Protein AF-A0A3N5MWP4-F1 (afdb_monomer)

Mean predicted aligned error: 9.22 Å

Secondary structure (DSSP, 8-state):
-PPP---HHHHHHHHHHTT-----GGGGGS--TT--TTTTHHHHHHHHHHHHHHHTT---TT---EEEEEE-TTS-HHHHHHHHHHHHHHTT-EEEEEEE--S--S-HHHHHHHHHHHHHTSBS-TTT--SBHHHHHHHHHH--TTTS-HHHHHHHHH----HHHHHHHHHHHHHHHHHSGGGTT----HHHHHHHHHHTT--HHHHHHHHHHHTTPPPPHHHHHTTTTS----STTHHHHHHHHHHHHHHHHH--EEEEEEE-GGGGGGSTTHHHHHHHHHHHHHHHHHH-TTEEEEEEEEHHHHHHHHHHS-HHHHHHHSTT--EEE-SSPPHHHHHHHHHHHHHHSTTSTT--HHHHH-HHHHHTTTT--HHHHHHHHHHHHHHHHHHHHHHHHHHHHHHHHHHHHHHTT------PPPP--

Sequence (425 aa):
MRMEVESAPDLDRLSAAFEHSITWEDDIWRADPVDVEIVHAHARRKFNDLLDTVTTGQAALGQARILLFHGQSGAGKTHLIRALRTSAHRSGKAYVGYAQMTPDVANYADYYLRRLVNSLEKPYDPDTGGETALQRLTRRLTEDTAALDAAALDKLREAKLSDAQLAKLVLALADQIVAAPKFAGQALDINIVRALLYLQRSDPRIDQRVRQYLYGRELTDLSAEAVAVLDPNRGEGRAFEIIESLGRLMWTVDGAALVISIDQVEDLRFFDDYHERFQKAARDLIQIANRVPTSIVLVSCLGDFYGKVREVLAQSYIDRIEKAGPVSLKEARTAEEAQLIIAKRMQADASRSDVDPLLFFGPQFFAEFGGLSTRRILELAQARVREQVAENEAVSEEAKGGGFISTLAAALGFAGARDEPPGAE

Radius of gyration: 30.55 Å; Cα contacts (8 Å, |Δi|>4): 589; chains: 1; bounding box: 65×93×111 Å

Foldseek 3Di:
DDDPLDDLVLLVVLLVLLPDLDDDPVLLLAADLLDDCVAPVVLLCLLVVLLCCLLVVVQDDPDQQFAAEAEAPLLCQSVVSSNSLQVQLVVLAAQEFEDEDDDDPPALLLVLLLSSLVSQQGFSHNHPGDQGNLNVLLCLLVVPCVQDDPVLLCCLADNDDDLVRNLVSLVVSLVSSCPDPLNPPPPADSLLSSLSSNVSNVDPLSVVLSSCVSSLHFDDPVSCSSSVNRDGSDDPPSSLNSLLNSQSSSCSRRSHAYEYEYEALVVLVVDPCSLVVVQSNLVSVLVSCVSRVRYHYYYYYYPVSCVVSVVPDDVVSVCSNCVSHHHYRYQFDALVRLLSSSLSSLCVSVSRVPDRPCVVVNPVLSVVRGGHGSSVSSVVSSVVSVVVSVVSVVVVVVVVVVVVVVVVCVVVPPDDDDDDDDDDD

Solvent-accessible surface area (backbone atoms only — not comparable to full-atom values): 23363 Å² total; per-residue (Å²): 134,82,81,75,83,78,59,64,80,57,47,58,52,57,29,54,56,35,68,74,76,73,77,54,83,78,52,48,55,35,53,65,80,51,71,50,75,76,66,60,38,70,62,51,47,56,50,51,56,50,50,50,34,43,45,69,70,65,60,54,93,83,61,63,40,30,43,34,41,27,20,57,88,73,28,47,65,67,54,47,53,24,51,52,48,34,54,32,36,76,68,54,43,40,50,62,21,56,38,69,55,69,95,89,64,95,47,56,47,49,48,50,30,39,30,30,54,56,33,26,67,34,41,42,41,31,85,84,39,78,58,21,38,49,55,50,53,39,49,42,66,63,62,54,60,94,48,46,61,66,70,58,52,52,44,59,42,73,51,92,60,56,55,71,56,45,36,54,50,41,52,55,52,34,53,36,50,58,69,23,79,85,39,59,92,56,91,66,51,62,48,58,50,35,44,40,55,59,51,63,40,75,43,71,79,52,42,56,50,42,50,44,44,67,48,48,39,68,68,53,74,79,57,32,56,73,47,62,72,52,73,74,58,68,72,88,64,46,32,55,53,53,51,32,30,50,33,50,46,40,31,70,54,60,46,14,24,31,32,40,36,38,34,55,49,47,56,40,71,82,42,96,58,29,60,62,52,50,52,52,43,49,51,45,53,53,49,49,46,70,69,20,82,47,32,37,38,38,41,28,33,35,44,68,50,48,55,58,49,55,76,76,49,58,65,74,56,50,56,51,44,42,55,58,49,69,41,79,40,64,38,52,31,48,35,69,54,51,49,49,44,51,40,30,30,42,44,65,40,78,91,42,59,84,64,54,55,56,76,74,64,36,70,70,56,39,67,71,38,50,61,35,32,60,56,56,50,29,52,52,54,25,51,53,40,51,51,52,46,52,52,52,50,51,53,50,49,51,52,51,52,54,50,49,54,53,53,48,47,66,74,65,64,82,72,85,83,87,84,83,83,86,86,89,135

pLDDT: mean 85.76, std 15.5, range [27.14, 98.69]

Nearest PDB structures (foldseek):
  5vq9-assembly1_D  TM=4.290E-01  e=8.573E-03  Homo sapiens
  1w5t-assembly2_B  TM=5.207E-01  e=5.045E-02  Aeropyrum pernix
  4d82-assembly3_C  TM=4.329E-01  e=1.306E-01  Metallosphaera sedula
  4d82-assembly2_B  TM=4.365E-01  e=1.363E-01  Metallosphaera sedula
  3pbm-assembly1_A  TM=1.559E-01  e=2.469E+00  Pseudomonas aeruginosa

Structure (mmCIF, N/CA/C/O backbone):
data_AF-A0A3N5MWP4-F1
#
_entry.id   AF-A0A3N5MWP4-F1
#
loop_
_atom_site.group_PDB
_atom_site.id
_atom_site.type_symbol
_atom_site.label_atom_id
_atom_site.label_alt_id
_atom_site.label_comp_id
_atom_site.label_asym_id
_atom_site.label_entity_id
_atom_site.label_seq_id
_atom_site.pdbx_PDB_ins_code
_atom_site.Cartn_x
_atom_site.Cartn_y
_atom_site.Cartn_z
_atom_site.occupancy
_atom_site.B_iso_or_equiv
_atom_site.auth_seq_id
_atom_site.auth_comp_id
_atom_site.auth_asym_id
_atom_site.auth_atom_id
_atom_site.pdbx_PDB_model_num
ATOM 1 N N . MET A 1 1 ? 31.123 -37.539 -28.351 1.00 34.22 1 MET A N 1
ATOM 2 C CA . MET A 1 1 ? 30.138 -36.911 -27.452 1.00 34.22 1 MET A CA 1
ATOM 3 C C . MET A 1 1 ? 28.985 -36.474 -28.340 1.00 34.22 1 MET A C 1
ATOM 5 O O . MET A 1 1 ? 29.170 -35.570 -29.139 1.00 34.22 1 MET A O 1
ATOM 9 N N . ARG A 1 2 ? 27.903 -37.260 -28.376 1.00 27.14 2 ARG A N 1
ATOM 10 C CA . ARG A 1 2 ? 26.727 -36.985 -29.214 1.00 27.14 2 ARG A CA 1
ATOM 11 C C . ARG A 1 2 ? 25.917 -35.911 -28.493 1.00 27.14 2 ARG A C 1
ATOM 13 O O . ARG A 1 2 ? 25.544 -36.150 -27.351 1.00 27.14 2 ARG A O 1
ATOM 20 N N . MET A 1 3 ? 25.713 -34.754 -29.121 1.00 29.48 3 MET A N 1
ATOM 21 C CA . MET A 1 3 ? 24.656 -33.836 -28.697 1.00 29.48 3 MET A CA 1
ATOM 22 C C . MET A 1 3 ? 23.338 -34.583 -28.891 1.00 29.48 3 MET A C 1
ATOM 24 O O . MET A 1 3 ? 23.060 -35.068 -29.990 1.00 29.48 3 MET A O 1
ATOM 28 N N . GLU A 1 4 ? 22.610 -34.792 -27.801 1.00 36.22 4 GLU A N 1
ATOM 29 C CA . GLU A 1 4 ? 21.262 -35.339 -27.854 1.00 36.22 4 GLU A CA 1
ATOM 30 C C . GLU A 1 4 ? 20.386 -34.386 -28.669 1.00 36.22 4 GLU A C 1
ATOM 32 O O . GLU A 1 4 ? 20.479 -33.168 -28.536 1.00 36.22 4 GLU A O 1
ATOM 37 N N . VAL A 1 5 ? 19.583 -34.956 -29.565 1.00 43.94 5 VAL A N 1
ATOM 38 C CA . VAL A 1 5 ? 18.575 -34.224 -30.329 1.00 43.94 5 VAL A CA 1
ATOM 39 C C . VAL A 1 5 ? 17.537 -33.739 -29.320 1.00 43.94 5 VAL A C 1
ATOM 41 O O . VAL A 1 5 ? 16.745 -34.539 -28.822 1.00 43.94 5 VAL A O 1
ATOM 44 N N . GLU A 1 6 ? 17.592 -32.456 -28.969 1.00 50.31 6 GLU A N 1
ATOM 45 C CA . GLU A 1 6 ? 16.612 -31.816 -28.094 1.00 50.31 6 GLU A CA 1
ATOM 46 C C . GLU A 1 6 ? 15.215 -31.948 -28.707 1.00 50.31 6 GLU A C 1
ATOM 48 O O . GLU A 1 6 ? 14.991 -31.652 -29.881 1.00 50.31 6 GLU A O 1
ATOM 53 N N . SER A 1 7 ? 14.259 -32.446 -27.925 1.00 52.34 7 SER A N 1
ATOM 54 C CA . SER A 1 7 ? 12.904 -32.681 -28.411 1.00 52.34 7 SER A CA 1
ATOM 55 C C . SER A 1 7 ? 12.136 -31.361 -28.558 1.00 52.34 7 SER A C 1
ATOM 57 O O . SER A 1 7 ? 11.995 -30.633 -27.578 1.00 52.34 7 SER A O 1
ATOM 59 N N . ALA A 1 8 ? 11.549 -31.112 -29.735 1.00 51.44 8 ALA A N 1
ATOM 60 C CA . ALA A 1 8 ? 10.637 -29.998 -30.047 1.00 51.44 8 ALA A CA 1
ATOM 61 C C . ALA A 1 8 ? 9.668 -29.537 -28.919 1.00 51.44 8 ALA A C 1
ATOM 63 O O . ALA A 1 8 ? 9.589 -28.331 -28.689 1.00 51.44 8 ALA A O 1
ATOM 64 N N . PRO A 1 9 ? 8.993 -30.422 -28.143 1.00 51.59 9 PRO A N 1
ATOM 65 C CA . PRO A 1 9 ? 8.095 -30.005 -27.051 1.00 51.59 9 PRO A CA 1
ATOM 66 C C . PRO A 1 9 ? 8.746 -29.196 -25.914 1.00 51.59 9 PRO A C 1
ATOM 68 O O . PRO A 1 9 ? 8.031 -28.606 -25.104 1.00 51.59 9 PRO A O 1
ATOM 71 N N . ASP A 1 10 ? 10.074 -29.185 -25.821 1.00 65.62 10 ASP A N 1
ATOM 72 C CA . ASP A 1 10 ? 10.828 -28.458 -24.795 1.00 65.62 10 ASP A CA 1
ATOM 73 C C . ASP A 1 10 ? 11.128 -27.004 -25.218 1.00 65.62 10 ASP A C 1
ATOM 75 O O . ASP A 1 10 ? 11.057 -26.069 -24.421 1.00 65.62 10 ASP A O 1
ATOM 79 N N . LEU A 1 11 ? 11.349 -26.780 -26.517 1.00 67.25 11 LEU A N 1
ATOM 80 C CA . LEU A 1 11 ? 11.585 -25.448 -27.078 1.00 67.25 11 LEU A CA 1
ATOM 81 C C . LEU A 1 11 ? 10.294 -24.617 -27.197 1.00 67.25 11 LEU A C 1
ATOM 83 O O . LEU A 1 11 ? 10.325 -23.401 -27.007 1.00 67.25 11 LEU A O 1
ATOM 87 N N . ASP A 1 12 ? 9.143 -25.256 -27.428 1.00 68.31 12 ASP A N 1
ATOM 88 C CA . ASP A 1 12 ? 7.839 -24.576 -27.397 1.00 68.31 12 ASP A CA 1
ATOM 89 C C . ASP A 1 12 ? 7.528 -23.991 -26.009 1.00 68.31 12 ASP A C 1
ATOM 91 O O . ASP A 1 12 ? 7.029 -22.868 -25.891 1.00 68.31 12 ASP A O 1
ATOM 95 N N . ARG A 1 13 ? 7.876 -24.722 -24.941 1.00 70.31 13 ARG A N 1
ATOM 96 C CA . ARG A 1 13 ? 7.746 -24.243 -23.555 1.00 70.31 13 ARG A CA 1
ATOM 97 C C . ARG A 1 13 ? 8.704 -23.093 -23.266 1.00 70.31 13 ARG A C 1
ATOM 99 O O . ARG A 1 13 ? 8.279 -22.067 -22.738 1.00 70.31 13 ARG A O 1
ATOM 106 N N . LEU A 1 14 ? 9.948 -23.204 -23.729 1.00 72.50 14 LEU A N 1
ATOM 107 C CA . LEU A 1 14 ? 10.930 -22.129 -23.623 1.00 72.50 14 LEU A CA 1
ATOM 108 C C . LEU A 1 14 ? 10.477 -20.849 -24.350 1.00 72.50 14 LEU A C 1
ATOM 110 O O . LEU A 1 14 ? 10.645 -19.749 -23.827 1.00 72.50 14 LEU A O 1
ATOM 114 N N . SER A 1 15 ? 9.846 -20.965 -25.524 1.00 75.31 15 SER A N 1
ATOM 115 C CA . SER A 1 15 ? 9.229 -19.822 -26.216 1.00 75.31 15 SER A CA 1
ATOM 116 C C . SER A 1 15 ? 8.139 -19.168 -25.354 1.00 75.31 15 SER A C 1
ATOM 118 O O . SER A 1 15 ? 8.074 -17.938 -25.278 1.00 75.31 15 SER A O 1
ATOM 120 N N . ALA A 1 16 ? 7.317 -19.964 -24.662 1.00 76.44 16 ALA A N 1
ATOM 121 C CA . ALA A 1 16 ? 6.276 -19.458 -23.766 1.00 76.44 16 ALA A CA 1
ATOM 122 C C . ALA A 1 16 ? 6.845 -18.698 -22.549 1.00 76.44 16 ALA A C 1
ATOM 124 O O . ALA A 1 16 ? 6.249 -17.713 -22.104 1.00 76.44 16 ALA A O 1
ATOM 125 N N . ALA A 1 17 ? 8.038 -19.056 -22.055 1.00 77.75 17 ALA A N 1
ATOM 126 C CA . ALA A 1 17 ? 8.711 -18.334 -20.964 1.00 77.75 17 ALA A CA 1
ATOM 127 C C . ALA A 1 17 ? 8.997 -16.847 -21.293 1.00 77.75 17 ALA A C 1
ATOM 129 O O . ALA A 1 17 ? 9.139 -15.998 -20.396 1.00 77.75 17 ALA A O 1
ATOM 130 N N . PHE A 1 18 ? 9.030 -16.497 -22.583 1.00 82.62 18 PHE A N 1
ATOM 131 C CA . PHE A 1 18 ? 9.260 -15.137 -23.070 1.00 82.62 18 PHE A CA 1
ATOM 132 C C . PHE A 1 18 ? 7.975 -14.376 -23.459 1.00 82.62 18 PHE A C 1
ATOM 134 O O . PHE A 1 18 ? 8.047 -13.170 -23.690 1.00 82.62 18 PHE A O 1
ATOM 141 N N . GLU A 1 19 ? 6.793 -15.008 -23.448 1.00 71.44 19 GLU A N 1
ATOM 142 C CA . GLU A 1 19 ? 5.522 -14.381 -23.873 1.00 71.44 19 GLU A CA 1
ATOM 143 C C . GLU A 1 19 ? 5.004 -13.310 -22.903 1.00 71.44 19 GLU A C 1
ATOM 145 O O . GLU A 1 19 ? 4.389 -12.317 -23.302 1.00 71.44 19 GLU A O 1
ATOM 150 N N . HIS A 1 20 ? 5.260 -13.476 -21.605 1.00 63.28 20 HIS A N 1
ATOM 151 C CA . HIS A 1 20 ? 4.663 -12.628 -20.574 1.00 63.28 20 HIS A CA 1
ATOM 152 C C . HIS A 1 20 ? 5.595 -11.497 -20.140 1.00 63.28 20 HIS A C 1
ATOM 154 O O . HIS A 1 20 ? 6.312 -11.621 -19.149 1.00 63.28 20 HIS A O 1
ATOM 160 N N . SER A 1 21 ? 5.582 -10.365 -20.851 1.00 62.91 21 SER A N 1
ATOM 161 C CA . SER A 1 21 ? 6.328 -9.154 -20.454 1.00 62.91 21 SER A CA 1
ATOM 162 C C . SER A 1 21 ? 5.512 -8.165 -19.604 1.00 62.91 21 SER A C 1
ATOM 164 O O . SER A 1 21 ? 6.000 -7.073 -19.304 1.00 62.91 21 SER A O 1
ATOM 166 N N . ILE A 1 22 ? 4.239 -8.460 -19.327 1.00 68.25 22 ILE A N 1
ATOM 167 C CA . ILE A 1 22 ? 3.273 -7.518 -18.749 1.00 68.25 22 ILE A CA 1
ATOM 168 C C . ILE A 1 22 ? 2.898 -7.995 -17.349 1.00 68.25 22 ILE A C 1
ATOM 170 O O . ILE A 1 22 ? 2.445 -9.122 -17.193 1.00 68.25 22 ILE A O 1
ATOM 174 N N . THR A 1 23 ? 3.078 -7.124 -16.355 1.00 70.12 23 THR A N 1
ATOM 175 C CA . THR A 1 23 ? 2.513 -7.302 -15.010 1.00 70.12 23 THR A CA 1
ATOM 176 C C . THR A 1 23 ? 1.122 -6.694 -14.987 1.00 70.12 23 THR A C 1
ATOM 178 O O . THR A 1 23 ? 0.960 -5.525 -15.347 1.00 70.12 23 THR A O 1
ATOM 181 N N . TRP A 1 24 ? 0.143 -7.468 -14.541 1.00 77.19 24 TRP A N 1
ATOM 182 C CA . TRP A 1 24 ? -1.226 -7.021 -14.310 1.00 77.19 24 TRP A CA 1
ATOM 183 C C . TRP A 1 24 ? -1.417 -6.570 -12.857 1.00 77.19 24 TRP A C 1
ATOM 185 O O . TRP A 1 24 ? -0.587 -6.848 -11.992 1.00 77.19 24 TRP A O 1
ATOM 195 N N . GLU A 1 25 ? -2.527 -5.888 -12.560 1.00 79.12 25 GLU A N 1
ATOM 196 C CA . GLU A 1 25 ? -2.835 -5.442 -11.191 1.00 79.12 25 GLU A CA 1
ATOM 197 C C . GLU A 1 25 ? -2.812 -6.606 -10.180 1.00 79.12 25 GLU A C 1
ATOM 199 O O . GLU A 1 25 ? -2.272 -6.465 -9.083 1.00 79.12 25 GLU A O 1
ATOM 204 N N . ASP A 1 26 ? -3.358 -7.768 -10.544 1.00 84.50 26 ASP A N 1
ATOM 205 C CA . ASP A 1 26 ? -3.422 -8.920 -9.639 1.00 84.50 26 ASP A CA 1
ATOM 206 C C . ASP A 1 26 ? -2.058 -9.580 -9.384 1.00 84.50 26 ASP A C 1
ATOM 208 O O . ASP A 1 26 ? -1.871 -10.237 -8.355 1.00 84.50 26 ASP A O 1
ATOM 212 N N . ASP A 1 27 ? -1.071 -9.354 -10.253 1.00 87.75 27 ASP A N 1
ATOM 213 C CA . ASP A 1 27 ? 0.276 -9.901 -10.081 1.00 87.75 27 ASP A CA 1
ATOM 214 C C . ASP A 1 27 ? 1.035 -9.209 -8.942 1.00 87.75 27 ASP A C 1
ATOM 216 O O . ASP A 1 27 ? 1.920 -9.815 -8.334 1.00 87.75 27 ASP A O 1
ATOM 220 N N . ILE A 1 28 ? 0.666 -7.967 -8.592 1.00 92.38 28 ILE A N 1
ATOM 221 C CA . ILE A 1 28 ? 1.287 -7.186 -7.506 1.00 92.38 28 ILE A CA 1
ATOM 222 C C . ILE A 1 28 ? 1.312 -7.967 -6.184 1.00 92.38 28 ILE A C 1
ATOM 224 O O . ILE A 1 28 ? 2.217 -7.792 -5.362 1.00 92.38 28 ILE A O 1
ATOM 228 N N . TRP A 1 29 ? 0.333 -8.847 -5.967 1.00 94.44 29 TRP A N 1
ATOM 229 C CA . TRP A 1 29 ? 0.119 -9.523 -4.690 1.00 94.44 29 TRP A CA 1
ATOM 230 C C . TRP A 1 29 ? 1.057 -10.705 -4.431 1.00 94.44 29 TRP A C 1
ATOM 232 O O . TRP A 1 29 ? 1.128 -11.164 -3.291 1.00 94.44 29 TRP A O 1
ATOM 242 N N . ARG A 1 30 ? 1.831 -11.146 -5.429 1.00 93.94 30 ARG A N 1
ATOM 243 C CA . ARG A 1 30 ? 2.796 -12.253 -5.314 1.00 93.94 30 ARG A CA 1
ATOM 244 C C . ARG A 1 30 ? 4.199 -11.803 -5.697 1.00 93.94 30 ARG A C 1
ATOM 246 O O . ARG A 1 30 ? 4.345 -10.893 -6.512 1.00 93.94 30 ARG A O 1
ATOM 253 N N . ALA A 1 31 ? 5.222 -12.466 -5.167 1.00 93.44 31 ALA A N 1
ATOM 254 C CA . ALA A 1 31 ? 6.596 -12.251 -5.603 1.00 93.44 31 ALA A CA 1
ATOM 255 C C . ALA A 1 31 ? 6.717 -12.515 -7.109 1.00 93.44 31 ALA A C 1
ATOM 257 O O . ALA A 1 31 ? 6.056 -13.405 -7.649 1.00 93.44 31 ALA A O 1
ATOM 258 N N . ASP A 1 32 ? 7.524 -11.709 -7.794 1.00 91.75 32 ASP A N 1
ATOM 259 C CA . ASP A 1 32 ? 7.837 -11.943 -9.198 1.00 91.75 32 ASP A CA 1
ATOM 260 C C . ASP A 1 32 ? 8.978 -12.967 -9.296 1.00 91.75 32 ASP A C 1
ATOM 262 O O . ASP A 1 32 ? 10.094 -12.659 -8.864 1.00 91.75 32 ASP A O 1
ATOM 266 N N . PRO A 1 33 ? 8.733 -14.182 -9.827 1.00 89.31 33 PRO A N 1
ATOM 267 C CA . PRO A 1 33 ? 9.774 -15.201 -9.937 1.00 89.31 33 PRO A CA 1
ATOM 268 C C . PRO A 1 33 ? 10.907 -14.785 -10.883 1.00 89.31 33 PRO A C 1
ATOM 270 O O . PRO A 1 33 ? 12.002 -15.339 -10.798 1.00 89.31 33 PRO A O 1
ATOM 273 N N . VAL A 1 34 ? 10.664 -13.803 -11.759 1.00 91.00 34 VAL A N 1
ATOM 274 C CA . VAL A 1 34 ? 11.626 -13.343 -12.764 1.00 91.00 34 VAL A CA 1
ATOM 275 C C . VAL A 1 34 ? 12.151 -11.929 -12.492 1.00 91.00 34 VAL A C 1
ATOM 277 O O . VAL A 1 34 ? 12.707 -11.299 -13.392 1.00 91.00 34 VAL A O 1
ATOM 280 N N . ASP A 1 35 ? 12.016 -11.428 -11.255 1.00 93.50 35 ASP A N 1
ATOM 281 C CA . ASP A 1 35 ? 12.600 -10.140 -10.862 1.00 93.50 35 ASP A CA 1
ATOM 282 C C . ASP A 1 35 ? 14.132 -10.153 -10.987 1.00 93.50 35 ASP A C 1
ATOM 284 O O . ASP A 1 35 ? 14.819 -11.093 -10.573 1.00 93.50 35 ASP A O 1
ATOM 288 N N . VAL A 1 36 ? 14.673 -9.058 -11.520 1.00 94.44 36 VAL A N 1
ATOM 289 C CA . VAL A 1 36 ? 16.114 -8.830 -11.657 1.00 94.44 36 VAL A CA 1
ATOM 290 C C . VAL A 1 36 ? 16.486 -7.615 -10.823 1.00 94.44 36 VAL A C 1
ATOM 292 O O . VAL A 1 36 ? 16.142 -6.483 -11.156 1.00 94.44 36 VAL A O 1
ATOM 295 N N . GLU A 1 37 ? 17.219 -7.841 -9.736 1.00 94.00 37 GLU A N 1
ATOM 296 C CA . GLU A 1 37 ? 17.480 -6.817 -8.718 1.00 94.00 37 GLU A CA 1
ATOM 297 C C . GLU A 1 37 ? 18.265 -5.607 -9.246 1.00 94.00 37 GLU A C 1
ATOM 299 O O . GLU A 1 37 ? 18.033 -4.473 -8.816 1.00 94.00 37 GLU A O 1
ATOM 304 N N . ILE A 1 38 ? 19.155 -5.819 -10.223 1.00 94.81 38 ILE A N 1
ATOM 305 C CA . ILE A 1 38 ? 19.938 -4.725 -10.809 1.00 94.81 38 ILE A CA 1
ATOM 306 C C . ILE A 1 38 ? 19.079 -3.772 -11.661 1.00 94.81 38 ILE A C 1
ATOM 308 O O . ILE A 1 38 ? 19.421 -2.593 -11.798 1.00 94.81 38 ILE A O 1
ATOM 312 N N . VAL A 1 39 ? 17.920 -4.232 -12.154 1.00 94.19 39 VAL A N 1
ATOM 313 C CA . VAL A 1 39 ? 16.967 -3.395 -12.891 1.00 94.19 39 VAL A CA 1
ATOM 314 C C . VAL A 1 39 ? 16.360 -2.372 -11.938 1.00 94.19 39 VAL A C 1
ATOM 316 O O . VAL A 1 39 ? 15.734 -2.706 -10.930 1.00 94.19 39 VAL A O 1
ATOM 319 N N . HIS A 1 40 ? 16.542 -1.092 -12.274 1.00 96.12 40 HIS A N 1
ATOM 320 C CA . HIS A 1 40 ? 16.134 0.055 -11.451 1.00 96.12 40 HIS A CA 1
ATOM 321 C C . HIS A 1 40 ? 16.776 0.090 -10.058 1.00 96.12 40 HIS A C 1
ATOM 323 O O . HIS A 1 40 ? 16.201 0.664 -9.132 1.00 96.12 40 HIS A O 1
ATOM 329 N N . ALA A 1 41 ? 17.991 -0.449 -9.902 1.00 96.12 41 ALA A N 1
ATOM 330 C CA . ALA A 1 41 ? 18.689 -0.517 -8.614 1.00 96.12 41 ALA A CA 1
ATOM 331 C C . ALA A 1 41 ? 18.734 0.825 -7.854 1.00 96.12 41 ALA A C 1
ATOM 333 O O . ALA A 1 41 ? 18.606 0.859 -6.633 1.00 96.12 41 ALA A O 1
ATOM 334 N N . HIS A 1 42 ? 18.866 1.953 -8.560 1.00 95.94 42 HIS A N 1
ATOM 335 C CA . HIS A 1 42 ? 18.815 3.282 -7.941 1.00 95.94 42 HIS A CA 1
ATOM 336 C C . HIS A 1 42 ? 17.449 3.599 -7.304 1.00 95.94 42 HIS A C 1
ATOM 338 O O . HIS A 1 42 ? 17.405 4.099 -6.182 1.00 95.94 42 HIS A O 1
ATOM 344 N N . ALA A 1 43 ? 16.340 3.289 -7.984 1.00 97.56 43 ALA A N 1
ATOM 345 C CA . ALA A 1 43 ? 14.997 3.500 -7.445 1.00 97.56 43 ALA A CA 1
ATOM 346 C C . ALA A 1 43 ? 14.730 2.584 -6.240 1.00 97.56 43 ALA A C 1
ATOM 348 O O . ALA A 1 43 ? 14.185 3.037 -5.234 1.00 97.56 43 ALA A O 1
ATOM 349 N N . ARG A 1 44 ? 15.187 1.324 -6.318 1.00 98.19 44 ARG A N 1
ATOM 350 C CA . ARG A 1 44 ? 15.107 0.348 -5.220 1.00 98.19 44 ARG A CA 1
ATOM 351 C C . ARG A 1 44 ? 15.845 0.824 -3.977 1.00 98.19 44 ARG A C 1
ATOM 353 O O . ARG A 1 44 ? 15.246 0.864 -2.908 1.00 98.19 44 ARG A O 1
ATOM 360 N N . ARG A 1 45 ? 17.106 1.251 -4.123 1.00 97.56 45 ARG A N 1
ATOM 361 C CA . ARG A 1 45 ? 17.894 1.813 -3.013 1.00 97.56 45 ARG A CA 1
ATOM 362 C C . ARG A 1 45 ? 17.184 2.994 -2.371 1.00 97.56 45 ARG A C 1
ATOM 364 O O . ARG A 1 45 ? 16.949 2.977 -1.176 1.00 97.56 45 ARG A O 1
ATOM 371 N N . LYS A 1 46 ? 16.728 3.954 -3.177 1.00 97.06 46 LYS A N 1
ATOM 372 C CA . LYS A 1 46 ? 16.026 5.138 -2.671 1.00 97.06 46 LYS A CA 1
ATOM 373 C C . LYS A 1 46 ? 14.776 4.799 -1.852 1.00 97.06 46 LYS A C 1
ATOM 375 O O . LYS A 1 46 ? 14.516 5.447 -0.843 1.00 97.06 46 LYS A O 1
ATOM 380 N N . PHE A 1 47 ? 13.999 3.809 -2.292 1.00 98.25 47 PHE A N 1
ATOM 381 C CA . PHE A 1 47 ? 12.852 3.320 -1.531 1.00 98.25 47 PHE A CA 1
ATOM 382 C C . PHE A 1 47 ? 13.278 2.630 -0.234 1.00 98.25 47 PHE A C 1
ATOM 384 O O . PHE A 1 47 ? 12.741 2.962 0.818 1.00 98.25 47 PHE A O 1
ATOM 391 N N . ASN A 1 48 ? 14.241 1.709 -0.300 1.00 97.62 48 ASN A N 1
ATOM 392 C CA . ASN A 1 48 ? 14.705 0.953 0.862 1.00 97.62 48 ASN A CA 1
ATOM 393 C C . ASN A 1 48 ? 15.338 1.871 1.922 1.00 97.62 48 ASN A C 1
ATOM 395 O O . ASN A 1 48 ? 14.987 1.763 3.090 1.00 97.62 48 ASN A O 1
ATOM 399 N N . ASP A 1 49 ? 16.169 2.835 1.518 1.00 95.81 49 ASP A N 1
ATOM 400 C CA . ASP A 1 49 ? 16.786 3.816 2.420 1.00 95.81 49 ASP A CA 1
ATOM 401 C C . ASP A 1 49 ? 15.718 4.661 3.137 1.00 95.81 49 ASP A C 1
ATOM 403 O O . ASP A 1 49 ? 15.802 4.924 4.341 1.00 95.81 49 ASP A O 1
ATOM 407 N N . LEU A 1 50 ? 14.673 5.074 2.407 1.00 96.38 50 LEU A N 1
ATOM 408 C CA . LEU A 1 50 ? 13.540 5.800 2.978 1.00 96.38 50 LEU A CA 1
ATOM 409 C C . LEU A 1 50 ? 12.735 4.915 3.939 1.00 96.38 50 LEU A C 1
ATOM 411 O O . LEU A 1 50 ? 12.403 5.365 5.036 1.00 96.38 50 LEU A O 1
ATOM 415 N N . LEU A 1 51 ? 12.442 3.674 3.547 1.00 97.38 51 LEU A N 1
ATOM 416 C CA . LEU A 1 51 ? 11.733 2.703 4.377 1.00 97.38 51 LEU A CA 1
ATOM 417 C C . LEU A 1 51 ? 12.483 2.441 5.684 1.00 97.38 51 LEU A C 1
ATOM 419 O O . LEU A 1 51 ? 11.878 2.487 6.753 1.00 97.38 51 LEU A O 1
ATOM 423 N N . ASP A 1 52 ? 13.796 2.251 5.617 1.00 95.81 52 ASP A N 1
ATOM 424 C CA . ASP A 1 52 ? 14.653 2.042 6.781 1.00 95.81 52 ASP A CA 1
ATOM 425 C C . ASP A 1 52 ? 14.688 3.277 7.680 1.00 95.81 52 ASP A C 1
ATOM 427 O O . ASP A 1 52 ? 14.517 3.169 8.893 1.00 95.81 52 ASP A O 1
ATOM 431 N N . THR A 1 53 ? 14.814 4.473 7.104 1.00 93.50 53 THR A N 1
ATOM 432 C CA . THR A 1 53 ? 14.806 5.718 7.888 1.00 93.50 53 THR A CA 1
ATOM 433 C C . THR A 1 53 ? 13.478 5.914 8.627 1.00 93.50 53 THR A C 1
ATOM 435 O O . THR A 1 53 ? 13.458 6.309 9.795 1.00 93.50 53 THR A O 1
ATOM 438 N N . VAL A 1 54 ? 12.356 5.623 7.961 1.00 93.06 54 VAL A N 1
ATOM 439 C CA . VAL A 1 54 ? 11.018 5.744 8.551 1.00 93.06 54 VAL A CA 1
ATOM 440 C C . VAL A 1 54 ? 10.795 4.693 9.638 1.00 93.06 54 VAL A C 1
ATOM 442 O O . VAL A 1 54 ? 10.291 5.025 10.709 1.00 93.06 54 VAL A O 1
ATOM 445 N N . THR A 1 55 ? 11.199 3.445 9.396 1.00 94.00 55 THR A N 1
ATOM 446 C CA . THR A 1 55 ? 10.928 2.320 10.308 1.00 94.00 55 THR A CA 1
ATOM 447 C C . THR A 1 55 ? 11.894 2.223 11.491 1.00 94.00 55 THR A C 1
ATOM 449 O O . THR A 1 55 ? 11.586 1.587 12.494 1.00 94.00 55 THR A O 1
ATOM 452 N N . THR A 1 56 ? 13.040 2.903 11.439 1.00 89.75 56 THR A N 1
ATOM 453 C CA . THR A 1 56 ? 13.980 3.011 12.572 1.00 89.75 56 THR A CA 1
ATOM 454 C C . THR A 1 56 ? 13.702 4.215 13.476 1.00 89.75 56 THR A C 1
ATOM 456 O O . THR A 1 56 ? 14.425 4.441 14.445 1.00 89.75 56 THR A O 1
ATOM 459 N N . GLY A 1 57 ? 12.667 5.010 13.175 1.00 78.12 57 GLY A N 1
ATOM 460 C CA . GLY A 1 57 ? 12.335 6.223 13.930 1.00 78.12 57 GLY A CA 1
ATOM 461 C C . GLY A 1 57 ? 13.353 7.357 13.760 1.00 78.12 57 GLY A C 1
ATOM 462 O O . GLY A 1 57 ? 13.313 8.335 14.502 1.00 78.12 57 GLY A O 1
ATOM 463 N N . GLN A 1 58 ? 14.253 7.251 12.778 1.00 74.44 58 GLN A N 1
ATOM 464 C CA . GLN A 1 58 ? 15.265 8.264 12.455 1.00 74.44 58 GLN A CA 1
ATOM 465 C C . GLN A 1 58 ? 14.737 9.355 11.510 1.00 74.44 58 GLN A C 1
ATOM 467 O O . GLN A 1 58 ? 15.487 10.228 11.070 1.00 74.44 58 GLN A O 1
ATOM 472 N N . ALA A 1 59 ? 13.443 9.318 11.190 1.00 74.50 59 ALA A N 1
ATOM 473 C CA . ALA A 1 59 ? 12.803 10.269 10.301 1.00 74.50 59 ALA A CA 1
ATOM 474 C C . ALA A 1 59 ? 12.880 11.705 10.841 1.00 74.50 59 ALA A C 1
ATOM 476 O O . ALA A 1 59 ? 12.221 12.069 11.816 1.00 74.50 59 ALA A O 1
ATOM 477 N N . ALA A 1 60 ? 13.672 12.546 10.173 1.00 70.31 60 ALA A N 1
ATOM 478 C CA . ALA A 1 60 ? 13.772 13.960 10.506 1.00 70.31 60 ALA A CA 1
ATOM 479 C C . ALA A 1 60 ? 12.458 14.706 10.213 1.00 70.31 60 ALA A C 1
ATOM 481 O O . ALA A 1 60 ? 11.715 14.378 9.279 1.00 70.31 60 ALA A O 1
ATOM 482 N N . LEU A 1 61 ? 12.205 15.784 10.965 1.00 68.06 61 LEU A N 1
ATOM 483 C CA . LEU A 1 61 ? 11.112 16.712 10.673 1.00 68.06 61 LEU A CA 1
ATOM 484 C C . LEU A 1 61 ? 11.229 17.215 9.229 1.00 68.06 61 LEU A C 1
ATOM 486 O O . LEU A 1 61 ? 12.224 17.814 8.827 1.00 68.06 61 LEU A O 1
ATOM 490 N N . GLY A 1 62 ? 10.190 16.960 8.436 1.00 70.25 62 GLY A N 1
ATOM 491 C CA . GLY A 1 62 ? 10.161 17.346 7.031 1.00 70.25 62 GLY A CA 1
ATOM 492 C C . GLY A 1 62 ? 10.890 16.391 6.081 1.00 70.25 62 GLY A C 1
ATOM 493 O O . GLY A 1 62 ? 11.131 16.795 4.944 1.00 70.25 62 GLY A O 1
ATOM 494 N N . GLN A 1 63 ? 11.204 15.153 6.473 1.00 83.50 63 GLN A N 1
ATOM 495 C CA . GLN A 1 63 ? 11.707 14.137 5.543 1.00 83.50 63 GLN A CA 1
ATOM 496 C C . GLN A 1 63 ? 10.811 14.008 4.298 1.00 83.50 63 GLN A C 1
ATOM 498 O O . GLN A 1 63 ? 9.576 14.033 4.380 1.00 83.50 63 GLN A O 1
ATOM 503 N N . ALA A 1 64 ? 11.447 13.884 3.132 1.00 88.88 64 ALA A N 1
ATOM 504 C CA . ALA A 1 64 ? 10.760 13.646 1.873 1.00 88.88 64 ALA A CA 1
ATOM 505 C C . ALA A 1 64 ? 10.213 12.215 1.841 1.00 88.88 64 ALA A C 1
ATOM 507 O O . ALA A 1 64 ? 10.978 11.257 1.874 1.00 88.88 64 ALA A O 1
ATOM 508 N N . ARG A 1 65 ? 8.885 12.087 1.804 1.00 94.88 65 ARG A N 1
ATOM 509 C CA . ARG A 1 65 ? 8.174 10.800 1.891 1.00 94.88 65 ARG A CA 1
ATOM 510 C C . ARG A 1 65 ? 7.327 10.490 0.660 1.00 94.88 65 ARG A C 1
ATOM 512 O O . ARG A 1 65 ? 6.652 9.472 0.623 1.00 94.88 65 ARG A O 1
ATOM 519 N N . ILE A 1 66 ? 7.377 11.366 -0.341 1.00 97.06 66 ILE A N 1
ATOM 520 C CA . ILE A 1 66 ? 6.780 11.146 -1.656 1.00 97.06 66 ILE A CA 1
ATOM 521 C C . ILE A 1 66 ? 7.924 10.831 -2.618 1.00 97.06 66 ILE A C 1
ATOM 523 O O . ILE A 1 66 ? 8.854 11.628 -2.756 1.00 97.06 66 ILE A O 1
ATOM 527 N N . LEU A 1 67 ? 7.871 9.661 -3.249 1.00 98.12 67 LEU A N 1
ATOM 528 C CA . LEU A 1 67 ? 8.798 9.242 -4.292 1.00 98.12 67 LEU A CA 1
ATOM 529 C C . LEU A 1 67 ? 8.070 9.259 -5.635 1.00 98.12 67 LEU A C 1
ATOM 531 O O . LEU A 1 67 ? 7.113 8.515 -5.839 1.00 98.12 67 LEU A O 1
ATOM 535 N N . LEU A 1 68 ? 8.541 10.104 -6.550 1.00 97.94 68 LEU A N 1
ATOM 536 C CA . LEU A 1 68 ? 8.040 10.175 -7.918 1.00 97.94 68 LEU A CA 1
ATOM 537 C C . LEU A 1 68 ? 8.916 9.329 -8.846 1.00 97.94 68 LEU A C 1
ATOM 539 O O . LEU A 1 68 ? 10.090 9.643 -9.049 1.00 97.94 68 LEU A O 1
ATOM 543 N N . PHE A 1 69 ? 8.337 8.286 -9.431 1.00 98.06 69 PHE A N 1
ATOM 544 C CA . PHE A 1 69 ? 8.965 7.401 -10.407 1.00 98.06 69 PHE A CA 1
ATOM 545 C C . PHE A 1 69 ? 8.335 7.606 -11.783 1.00 98.06 69 PHE A C 1
ATOM 547 O O . PHE A 1 69 ? 7.207 7.183 -12.023 1.00 98.06 69 PHE A O 1
ATOM 554 N N . HIS A 1 70 ? 9.062 8.214 -12.713 1.00 96.62 70 HIS A N 1
ATOM 555 C CA . HIS A 1 70 ? 8.537 8.505 -14.045 1.00 96.62 70 HIS A CA 1
ATOM 556 C C . HIS A 1 70 ? 9.387 7.851 -15.130 1.00 96.62 70 HIS A C 1
ATOM 558 O O . HIS A 1 70 ? 10.599 7.731 -14.997 1.00 96.62 70 HIS A O 1
ATOM 564 N N . GLY A 1 71 ? 8.769 7.423 -16.224 1.00 94.62 71 GLY A N 1
ATOM 565 C CA . GLY A 1 71 ? 9.485 6.774 -17.323 1.00 94.62 71 GLY A CA 1
ATOM 566 C C . GLY A 1 71 ? 8.582 6.518 -18.517 1.00 94.62 71 GLY A C 1
ATOM 567 O O . GLY A 1 71 ? 7.377 6.749 -18.444 1.00 94.62 71 GLY A O 1
ATOM 568 N N . GLN A 1 72 ? 9.154 6.042 -19.618 1.00 91.50 72 GLN A N 1
ATOM 569 C CA . GLN A 1 72 ? 8.380 5.701 -20.813 1.00 91.50 72 GLN A CA 1
ATOM 570 C C . GLN A 1 72 ? 7.434 4.513 -20.562 1.00 91.50 72 GLN A C 1
ATOM 572 O O . GLN A 1 72 ? 7.490 3.825 -19.530 1.00 91.50 72 GLN A O 1
ATOM 577 N N . SER A 1 73 ? 6.526 4.274 -21.509 1.00 88.19 73 SER A N 1
ATOM 578 C CA . SER A 1 73 ? 5.763 3.025 -21.528 1.00 88.19 73 SER A CA 1
ATOM 579 C C . SER A 1 73 ? 6.730 1.842 -21.624 1.00 88.19 73 SER A C 1
ATOM 581 O O . SER A 1 73 ? 7.770 1.940 -22.260 1.00 88.19 73 SER A O 1
ATOM 583 N N . GLY A 1 74 ? 6.442 0.740 -20.932 1.00 84.88 74 GLY A N 1
ATOM 584 C CA . GLY A 1 74 ? 7.334 -0.425 -20.932 1.00 84.88 74 GLY A CA 1
ATOM 585 C C . GLY A 1 74 ? 8.613 -0.291 -20.094 1.00 84.88 74 GLY A C 1
ATOM 586 O O . GLY A 1 74 ? 9.331 -1.276 -19.956 1.00 84.88 74 GLY A O 1
ATOM 587 N N . ALA A 1 75 ? 8.868 0.846 -19.432 1.00 90.38 75 ALA A N 1
ATOM 588 C CA . ALA A 1 75 ? 10.033 1.018 -18.554 1.00 90.38 75 ALA A CA 1
ATOM 589 C C . ALA A 1 75 ? 10.005 0.160 -17.267 1.00 90.38 75 ALA A C 1
ATOM 591 O O . ALA A 1 75 ? 10.880 0.303 -16.426 1.00 90.38 75 ALA A O 1
ATOM 592 N N . GLY A 1 76 ? 9.011 -0.713 -17.066 1.00 91.50 76 GLY A N 1
ATOM 593 C CA . GLY A 1 76 ? 8.942 -1.605 -15.900 1.00 91.50 76 GLY A CA 1
ATOM 594 C C . GLY A 1 76 ? 8.455 -0.946 -14.602 1.00 91.50 76 GLY A C 1
ATOM 595 O O . GLY A 1 76 ? 8.830 -1.396 -13.526 1.00 91.50 76 GLY A O 1
ATOM 596 N N . LYS A 1 77 ? 7.622 0.102 -14.685 1.00 93.62 77 LYS A N 1
ATOM 597 C CA . LYS A 1 77 ? 7.050 0.825 -13.526 1.00 93.62 77 LYS A CA 1
ATOM 598 C C . LYS A 1 77 ? 6.291 -0.101 -12.562 1.00 93.62 77 LYS A C 1
ATOM 600 O O . LYS A 1 77 ? 6.653 -0.217 -11.395 1.00 93.62 77 LYS A O 1
ATOM 605 N N . THR A 1 78 ? 5.305 -0.830 -13.079 1.00 93.56 78 THR A N 1
ATOM 606 C CA . THR A 1 78 ? 4.487 -1.777 -12.304 1.00 93.56 78 THR A CA 1
ATOM 607 C C . THR A 1 78 ? 5.316 -2.947 -11.758 1.00 93.56 78 THR A C 1
ATOM 609 O O . THR A 1 78 ? 5.162 -3.313 -10.594 1.00 93.56 78 THR A O 1
ATOM 612 N N . HIS A 1 79 ? 6.269 -3.471 -12.545 1.00 93.56 79 HIS A N 1
ATOM 613 C CA . HIS A 1 79 ? 7.233 -4.485 -12.081 1.00 93.56 79 HIS A CA 1
ATOM 614 C C . HIS A 1 79 ? 8.066 -3.964 -10.898 1.00 93.56 79 HIS A C 1
ATOM 616 O O . HIS A 1 79 ? 8.221 -4.660 -9.898 1.00 93.56 79 HIS A O 1
ATOM 622 N N . LEU A 1 80 ? 8.560 -2.720 -10.968 1.00 96.25 80 LEU A N 1
ATOM 623 C CA . LEU A 1 80 ? 9.288 -2.101 -9.862 1.00 96.25 80 LEU A CA 1
ATOM 624 C C . LEU A 1 80 ? 8.408 -2.024 -8.609 1.00 96.25 80 LEU A C 1
ATOM 626 O O . LEU A 1 80 ? 8.845 -2.469 -7.555 1.00 96.25 80 LEU A O 1
ATOM 630 N N . ILE A 1 81 ? 7.170 -1.528 -8.706 1.00 97.44 81 ILE A N 1
ATOM 631 C CA . ILE A 1 81 ? 6.252 -1.449 -7.552 1.00 97.44 81 ILE A CA 1
ATOM 632 C C . ILE A 1 81 ? 6.028 -2.832 -6.921 1.00 97.44 81 ILE A C 1
ATOM 634 O O . ILE A 1 81 ? 6.118 -2.967 -5.698 1.00 97.44 81 ILE A O 1
ATOM 638 N N . ARG A 1 82 ? 5.810 -3.870 -7.739 1.00 96.94 82 ARG A N 1
ATOM 639 C CA . ARG A 1 82 ? 5.699 -5.265 -7.280 1.00 96.94 82 ARG A CA 1
ATOM 640 C C . ARG A 1 82 ? 6.937 -5.714 -6.505 1.00 96.94 82 ARG A C 1
ATOM 642 O O . ARG A 1 82 ? 6.815 -6.312 -5.432 1.00 96.94 82 ARG A O 1
ATOM 649 N N . ALA A 1 83 ? 8.125 -5.403 -7.013 1.00 97.25 83 ALA A N 1
ATOM 650 C CA . ALA A 1 83 ? 9.377 -5.776 -6.371 1.00 97.25 83 ALA A CA 1
ATOM 651 C C . ALA A 1 83 ? 9.619 -5.013 -5.055 1.00 97.25 83 ALA A C 1
ATOM 653 O O . ALA A 1 83 ? 10.033 -5.612 -4.060 1.00 97.25 83 ALA A O 1
ATOM 654 N N . LEU A 1 84 ? 9.286 -3.716 -5.004 1.00 98.50 84 LEU A N 1
ATOM 655 C CA . LEU A 1 84 ? 9.357 -2.916 -3.775 1.00 98.50 84 LEU A CA 1
ATOM 656 C C . LEU A 1 84 ? 8.400 -3.447 -2.705 1.00 98.50 84 LEU A C 1
ATOM 658 O O . LEU A 1 84 ? 8.811 -3.623 -1.558 1.00 98.50 84 LEU A O 1
ATOM 662 N N . ARG A 1 85 ? 7.155 -3.778 -3.082 1.00 98.00 85 ARG A N 1
ATOM 663 C CA . ARG A 1 85 ? 6.198 -4.436 -2.179 1.00 98.00 85 ARG A CA 1
ATOM 664 C C . ARG A 1 85 ? 6.763 -5.747 -1.645 1.00 98.00 85 ARG A C 1
ATOM 666 O O . ARG A 1 85 ? 6.737 -5.970 -0.438 1.00 98.00 85 ARG A O 1
ATOM 673 N N . THR A 1 86 ? 7.279 -6.592 -2.536 1.00 97.56 86 THR A N 1
ATOM 674 C CA . THR A 1 86 ? 7.843 -7.902 -2.179 1.00 97.56 86 THR A CA 1
ATOM 675 C C . THR A 1 86 ? 8.965 -7.751 -1.150 1.00 97.56 86 THR A C 1
ATOM 677 O O . THR A 1 86 ? 8.924 -8.389 -0.101 1.00 97.56 86 THR A O 1
ATOM 680 N N . SER A 1 87 ? 9.924 -6.854 -1.398 1.00 97.75 87 SER A N 1
ATOM 681 C CA . SER A 1 87 ? 11.021 -6.553 -0.466 1.00 97.75 87 SER A CA 1
ATOM 682 C C . SER A 1 87 ? 10.516 -6.044 0.894 1.00 97.75 87 SER A C 1
ATOM 684 O O . SER A 1 87 ? 10.930 -6.527 1.954 1.00 97.75 87 SER A O 1
ATOM 686 N N . ALA A 1 88 ? 9.570 -5.100 0.885 1.00 98.12 88 ALA A N 1
ATOM 687 C CA . ALA A 1 88 ? 9.044 -4.492 2.104 1.00 98.12 88 ALA A CA 1
ATOM 688 C C . ALA A 1 88 ? 8.240 -5.481 2.968 1.00 98.12 88 ALA A C 1
ATOM 690 O O . ALA A 1 88 ? 8.322 -5.440 4.194 1.00 98.12 88 ALA A O 1
ATOM 691 N N . HIS A 1 89 ? 7.492 -6.393 2.340 1.00 98.06 89 HIS A N 1
ATOM 692 C CA . HIS A 1 89 ? 6.718 -7.417 3.043 1.00 98.06 89 HIS A CA 1
ATOM 693 C C . HIS A 1 89 ? 7.600 -8.569 3.545 1.00 98.06 89 HIS A C 1
ATOM 695 O O . HIS A 1 89 ? 7.442 -8.986 4.691 1.00 98.06 89 HIS A O 1
ATOM 701 N N . ARG A 1 90 ? 8.584 -9.035 2.756 1.00 97.12 90 ARG A N 1
ATOM 702 C CA . ARG A 1 90 ? 9.562 -10.051 3.204 1.00 97.12 90 ARG A CA 1
ATOM 703 C C . ARG A 1 90 ? 10.355 -9.591 4.425 1.00 97.12 90 ARG A C 1
ATOM 705 O O . ARG A 1 90 ? 10.640 -10.384 5.314 1.00 97.12 90 ARG A O 1
ATOM 712 N N . SER A 1 91 ? 10.693 -8.305 4.481 1.00 96.62 91 SER A N 1
ATOM 713 C CA . SER A 1 91 ? 11.374 -7.710 5.636 1.00 96.62 91 SER A CA 1
ATOM 714 C C . SER A 1 91 ? 10.436 -7.358 6.797 1.00 96.62 91 SER A C 1
ATOM 716 O O . SER A 1 91 ? 10.917 -6.957 7.853 1.00 96.62 91 SER A O 1
ATOM 718 N N . GLY A 1 92 ? 9.115 -7.497 6.631 1.00 96.81 92 GLY A N 1
ATOM 719 C CA . GLY A 1 92 ? 8.127 -7.144 7.652 1.00 96.81 92 GLY A CA 1
ATOM 720 C C . GLY A 1 92 ? 8.033 -5.642 7.946 1.00 96.81 92 GLY A C 1
ATOM 721 O O . GLY A 1 92 ? 7.488 -5.264 8.977 1.00 96.81 92 GLY A O 1
ATOM 722 N N . LYS A 1 93 ? 8.588 -4.786 7.079 1.00 97.88 93 LYS A N 1
ATOM 723 C CA . LYS A 1 93 ? 8.783 -3.349 7.339 1.00 97.88 93 LYS A CA 1
ATOM 724 C C . LYS A 1 93 ? 7.646 -2.465 6.843 1.00 97.88 93 LYS A C 1
ATOM 726 O O . LYS A 1 93 ? 7.635 -1.274 7.147 1.00 97.88 93 LYS A O 1
ATOM 731 N N . ALA A 1 94 ? 6.698 -2.994 6.074 1.00 98.38 94 ALA A N 1
ATOM 732 C CA . ALA A 1 94 ? 5.591 -2.191 5.565 1.00 98.38 94 ALA A CA 1
ATOM 733 C C . ALA A 1 94 ? 4.279 -2.957 5.420 1.00 98.38 94 ALA A C 1
ATOM 735 O O . ALA A 1 94 ? 4.258 -4.181 5.291 1.00 98.38 94 ALA A O 1
ATOM 736 N N . TYR A 1 95 ? 3.205 -2.176 5.350 1.00 98.62 95 TYR A N 1
ATOM 737 C CA . TYR A 1 95 ? 1.907 -2.542 4.801 1.00 98.62 95 TYR A CA 1
ATOM 738 C C . TYR A 1 95 ? 1.686 -1.708 3.536 1.00 98.62 95 TYR A C 1
ATOM 740 O O . TYR A 1 95 ? 1.694 -0.476 3.595 1.00 98.62 95 TYR A O 1
ATOM 748 N N . VAL A 1 96 ? 1.522 -2.367 2.387 1.00 98.44 96 VAL A N 1
ATOM 749 C CA . VAL A 1 96 ? 1.455 -1.691 1.083 1.00 98.44 96 VAL A CA 1
ATOM 750 C C . VAL A 1 96 ? 0.022 -1.647 0.550 1.00 98.44 96 VAL A C 1
ATOM 752 O O . VAL A 1 96 ? -0.590 -2.683 0.294 1.00 98.44 96 VAL A O 1
ATOM 755 N N . GLY A 1 97 ? -0.487 -0.436 0.330 1.00 97.88 97 GLY A N 1
ATOM 756 C CA . GLY A 1 97 ? -1.658 -0.142 -0.489 1.00 97.88 97 GLY A CA 1
ATOM 757 C C . GLY A 1 97 ? -1.270 0.101 -1.948 1.00 97.88 97 GLY A C 1
ATOM 758 O O . GLY A 1 97 ? -0.332 0.852 -2.211 1.00 97.88 97 GLY A O 1
ATOM 759 N N . TYR A 1 98 ? -1.994 -0.499 -2.892 1.00 97.31 98 TYR A N 1
ATOM 760 C CA . TYR A 1 98 ? -1.804 -0.307 -4.333 1.00 97.31 98 TYR A CA 1
ATOM 761 C C . TYR A 1 98 ? -3.071 0.246 -4.991 1.00 97.31 98 TYR A C 1
ATOM 763 O O . TYR A 1 98 ? -4.184 -0.232 -4.752 1.00 97.31 98 TYR A O 1
ATOM 771 N N . ALA A 1 99 ? -2.901 1.249 -5.846 1.00 93.75 99 ALA A N 1
ATOM 772 C CA . ALA A 1 99 ? -3.969 1.810 -6.655 1.00 93.75 99 ALA A CA 1
ATOM 773 C C . ALA A 1 99 ? -3.466 2.172 -8.052 1.00 93.75 99 ALA A C 1
ATOM 775 O O . ALA A 1 99 ? -2.445 2.837 -8.188 1.00 93.75 99 ALA A O 1
ATOM 776 N N . GLN A 1 100 ? -4.226 1.800 -9.078 1.00 90.69 100 GLN A N 1
ATOM 777 C CA . GLN A 1 100 ? -4.107 2.386 -10.417 1.00 90.69 100 GLN A CA 1
ATOM 778 C C . GLN A 1 100 ? -5.047 3.584 -10.523 1.00 90.69 100 GLN A C 1
ATOM 780 O O . GLN A 1 100 ? -6.058 3.616 -9.825 1.00 90.69 100 GLN A O 1
ATOM 785 N N . MET A 1 101 ? -4.758 4.598 -11.331 1.00 84.81 101 MET A N 1
ATOM 786 C CA . MET A 1 101 ? -5.738 5.672 -11.536 1.00 84.81 101 MET A CA 1
ATOM 787 C C . MET A 1 101 ? -6.922 5.165 -12.364 1.00 84.81 101 MET A C 1
ATOM 789 O O . MET A 1 101 ? -6.746 4.443 -13.334 1.00 84.81 101 MET A O 1
ATOM 793 N N . THR A 1 102 ? -8.146 5.515 -11.957 1.00 75.69 102 THR A N 1
ATOM 794 C CA . THR A 1 102 ? -9.375 5.065 -12.631 1.00 75.69 102 THR A CA 1
ATOM 795 C C . THR A 1 102 ? -10.320 6.237 -12.919 1.00 75.69 102 THR A C 1
ATOM 797 O O . THR A 1 102 ? -10.243 7.264 -12.240 1.00 75.69 102 THR A O 1
ATOM 800 N N . PRO A 1 103 ? -11.210 6.101 -13.921 1.00 59.59 103 PRO A N 1
ATOM 801 C CA . PRO A 1 103 ? -12.105 7.169 -14.375 1.00 59.59 103 PRO A CA 1
ATOM 802 C C . PRO A 1 103 ? -13.044 7.780 -13.338 1.00 59.59 103 PRO A C 1
ATOM 804 O O . PRO A 1 103 ? -13.308 8.985 -13.362 1.00 59.59 103 PRO A O 1
ATOM 807 N N . ASP A 1 104 ? -13.588 6.953 -12.452 1.00 68.12 104 ASP A N 1
ATOM 808 C CA . ASP A 1 104 ? -14.790 7.293 -11.694 1.00 68.12 104 ASP A CA 1
ATOM 809 C C . ASP A 1 104 ? -14.469 7.600 -10.227 1.00 68.12 104 ASP A C 1
ATOM 811 O O . ASP A 1 104 ? -14.826 6.869 -9.301 1.00 68.12 104 ASP A O 1
ATOM 815 N N . VAL A 1 105 ? -13.710 8.680 -10.019 1.00 79.75 105 VAL A N 1
ATOM 816 C CA . VAL A 1 105 ? -13.313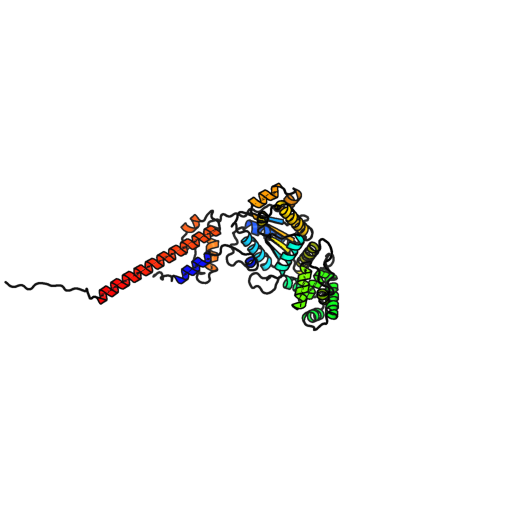 9.135 -8.683 1.00 79.75 105 VAL A CA 1
ATOM 817 C C . VAL A 1 105 ? -13.903 10.510 -8.389 1.00 79.75 105 VAL A C 1
ATOM 819 O O . VAL A 1 105 ? -13.370 11.538 -8.800 1.00 79.75 105 VAL A O 1
ATOM 822 N N . ALA A 1 106 ? -14.998 10.526 -7.626 1.00 77.62 106 ALA A N 1
ATOM 823 C CA . ALA A 1 106 ? -15.578 11.759 -7.091 1.00 77.62 106 ALA A CA 1
ATOM 824 C C . ALA A 1 106 ? -14.730 12.356 -5.948 1.00 77.62 106 ALA A C 1
ATOM 826 O O . ALA A 1 106 ? -14.629 13.575 -5.815 1.00 77.62 106 ALA A O 1
ATOM 827 N N . ASN A 1 107 ? -14.100 11.496 -5.139 1.00 88.69 107 ASN A N 1
ATOM 828 C CA . ASN A 1 107 ? -13.270 11.868 -3.993 1.00 88.69 107 ASN A CA 1
ATOM 829 C C . ASN A 1 107 ? -12.037 10.952 -3.907 1.00 88.69 107 ASN A C 1
ATOM 831 O O . ASN A 1 107 ? -12.170 9.738 -3.731 1.00 88.69 107 ASN A O 1
ATOM 835 N N . TYR A 1 108 ? -10.837 11.530 -4.021 1.00 92.44 108 TYR A N 1
ATOM 836 C CA . TYR A 1 108 ? -9.589 10.766 -4.017 1.00 92.44 108 TYR A CA 1
ATOM 837 C C . TYR A 1 108 ? -9.227 10.218 -2.635 1.00 92.44 108 TYR A C 1
ATOM 839 O O . TYR A 1 108 ? -8.663 9.130 -2.561 1.00 92.44 108 TYR A O 1
ATOM 847 N N . ALA A 1 109 ? -9.600 10.888 -1.544 1.00 93.25 109 ALA A N 1
ATOM 848 C CA . ALA A 1 109 ? -9.401 10.350 -0.200 1.00 93.25 109 ALA A CA 1
ATOM 849 C C . ALA A 1 109 ? -10.179 9.037 0.004 1.00 93.25 109 ALA A C 1
ATOM 851 O O . ALA A 1 109 ? -9.603 8.036 0.437 1.00 93.25 109 ALA A O 1
ATOM 852 N N . ASP A 1 110 ? -11.459 9.010 -0.385 1.00 93.62 110 ASP A N 1
ATOM 853 C CA . ASP A 1 110 ? -12.294 7.800 -0.328 1.00 93.62 110 ASP A CA 1
ATOM 854 C C . ASP A 1 110 ? -11.751 6.708 -1.253 1.00 93.62 110 ASP A C 1
ATOM 856 O O . ASP A 1 110 ? -11.749 5.524 -0.908 1.00 93.62 110 ASP A O 1
ATOM 860 N N . TYR A 1 111 ? -11.268 7.102 -2.432 1.00 94.44 111 TYR A N 1
ATOM 861 C CA . TYR A 1 111 ? -10.641 6.191 -3.378 1.00 94.44 111 TYR A CA 1
ATOM 862 C C . TYR A 1 111 ? -9.393 5.522 -2.791 1.00 94.44 111 TYR A C 1
ATOM 864 O O . TYR A 1 111 ? -9.300 4.292 -2.785 1.00 94.44 111 TYR A O 1
ATOM 872 N N . TYR A 1 112 ? -8.463 6.307 -2.240 1.00 95.94 112 TYR A N 1
ATOM 873 C CA . TYR A 1 112 ? -7.246 5.786 -1.622 1.00 95.94 112 TYR A CA 1
ATOM 874 C C . TYR A 1 112 ? -7.549 4.903 -0.419 1.00 95.94 112 TYR A C 1
ATOM 876 O O . TYR A 1 112 ? -6.932 3.848 -0.293 1.00 95.94 112 TYR A O 1
ATOM 884 N N . LEU A 1 113 ? -8.526 5.268 0.419 1.00 97.00 113 LEU A N 1
ATOM 885 C CA . LEU A 1 113 ? -8.952 4.416 1.525 1.00 97.00 113 LEU A CA 1
ATOM 886 C C . LEU A 1 113 ? -9.468 3.066 1.015 1.00 97.00 113 LEU A C 1
ATOM 888 O O . LEU A 1 113 ? -9.035 2.019 1.493 1.00 97.00 113 LEU A O 1
ATOM 892 N N . ARG A 1 114 ? -10.365 3.068 0.021 1.00 95.50 114 ARG A N 1
ATOM 893 C CA . ARG A 1 114 ? -10.914 1.827 -0.548 1.00 95.50 114 ARG A CA 1
ATOM 894 C C . ARG A 1 114 ? -9.818 0.939 -1.122 1.00 95.50 114 ARG A C 1
ATOM 896 O O . ARG A 1 114 ? -9.799 -0.258 -0.844 1.00 95.50 114 ARG A O 1
ATOM 903 N N . ARG A 1 115 ? -8.891 1.515 -1.890 1.00 96.31 115 ARG A N 1
ATOM 904 C CA . ARG A 1 115 ? -7.761 0.774 -2.466 1.00 96.31 115 ARG A CA 1
ATOM 905 C C . ARG A 1 115 ? -6.804 0.268 -1.391 1.00 96.31 115 ARG A C 1
ATOM 907 O O . ARG A 1 115 ? -6.371 -0.877 -1.482 1.00 96.31 115 ARG A O 1
ATOM 914 N N . LEU A 1 116 ? -6.538 1.054 -0.347 1.00 98.12 116 LEU A N 1
ATOM 915 C CA . LEU A 1 116 ? -5.746 0.621 0.803 1.00 98.12 116 LEU A CA 1
ATOM 916 C C . LEU A 1 116 ? -6.393 -0.582 1.492 1.00 98.12 116 LEU A C 1
ATOM 918 O O . LEU A 1 116 ? -5.748 -1.616 1.607 1.00 98.12 116 LEU A O 1
ATOM 922 N N . VAL A 1 117 ? -7.666 -0.493 1.887 1.00 97.94 117 VAL A N 1
ATOM 923 C CA . VAL A 1 117 ? -8.364 -1.597 2.565 1.00 97.94 117 VAL A CA 1
ATOM 924 C C . VAL A 1 117 ? -8.411 -2.841 1.676 1.00 97.94 117 VAL A C 1
ATOM 926 O O . VAL A 1 117 ? -8.049 -3.915 2.141 1.00 97.94 117 VAL A O 1
ATOM 929 N N . ASN A 1 118 ? -8.721 -2.697 0.381 1.00 96.50 118 ASN A N 1
ATOM 930 C CA . ASN A 1 118 ? -8.660 -3.809 -0.576 1.00 96.50 118 ASN A CA 1
ATOM 931 C C . ASN A 1 118 ? -7.274 -4.455 -0.636 1.00 96.50 118 ASN A C 1
ATOM 933 O O . ASN A 1 118 ? -7.169 -5.671 -0.744 1.00 96.50 118 ASN A O 1
ATOM 937 N N . SER A 1 119 ? -6.212 -3.652 -0.579 1.00 97.81 119 SER A N 1
ATOM 938 C CA . SER A 1 119 ? -4.834 -4.150 -0.578 1.00 97.81 119 SER A CA 1
ATOM 939 C C . SER A 1 119 ? -4.506 -4.893 0.714 1.00 97.81 119 SER A C 1
ATOM 941 O O . SER A 1 119 ? -3.794 -5.892 0.685 1.00 97.81 119 SER A O 1
ATOM 943 N N . LEU A 1 120 ? -5.047 -4.440 1.850 1.00 97.88 120 LEU A N 1
ATOM 944 C CA . LEU A 1 120 ? -4.842 -5.096 3.139 1.00 97.88 120 LEU A CA 1
ATOM 945 C C . LEU A 1 120 ? -5.560 -6.450 3.239 1.00 97.88 120 LEU A C 1
ATOM 947 O O . LEU A 1 120 ? -5.147 -7.299 4.025 1.00 97.88 120 LEU A O 1
ATOM 951 N N . GLU A 1 121 ? -6.592 -6.681 2.429 1.00 96.06 121 GLU A N 1
ATOM 952 C CA . GLU A 1 121 ? -7.250 -7.987 2.290 1.00 96.06 121 GLU A CA 1
ATOM 953 C C . GLU A 1 121 ? -6.468 -8.976 1.412 1.00 96.06 121 GLU A C 1
ATOM 955 O O . GLU A 1 121 ? -6.828 -10.150 1.327 1.00 96.06 121 GLU A O 1
ATOM 960 N N . LYS A 1 122 ? -5.406 -8.529 0.737 1.00 96.81 122 LYS A N 1
ATOM 961 C CA . LYS A 1 122 ? -4.546 -9.405 -0.062 1.00 96.81 122 LYS A CA 1
ATOM 962 C C . LYS A 1 122 ? -3.515 -10.093 0.843 1.00 96.81 122 LYS A C 1
ATOM 964 O O . LYS A 1 122 ? -3.234 -9.593 1.938 1.00 96.81 122 LYS A O 1
ATOM 969 N N . PRO A 1 123 ? -2.937 -11.232 0.410 1.00 96.62 123 PRO A N 1
ATOM 970 C CA . PRO A 1 123 ? -1.922 -11.927 1.194 1.00 96.62 123 PRO A CA 1
ATOM 971 C C . PRO A 1 123 ? -0.756 -11.004 1.558 1.00 96.62 123 PRO A C 1
ATOM 973 O O . PRO A 1 123 ? -0.273 -10.245 0.715 1.00 96.62 123 PRO A O 1
ATOM 976 N N . TYR A 1 124 ? -0.317 -11.052 2.814 1.00 97.44 124 TYR A N 1
ATOM 977 C CA . TYR A 1 124 ? 0.831 -10.289 3.286 1.00 97.44 124 TYR A CA 1
ATOM 978 C C . TYR A 1 124 ? 2.131 -10.912 2.781 1.00 97.44 124 TYR A C 1
ATOM 980 O O . TYR A 1 124 ? 2.938 -10.207 2.183 1.00 97.44 124 TYR A O 1
ATOM 988 N N . ASP A 1 125 ? 2.310 -12.222 2.969 1.00 96.69 125 ASP A N 1
ATOM 989 C CA . ASP A 1 125 ? 3.481 -12.943 2.469 1.00 96.69 125 ASP A CA 1
ATOM 990 C C . ASP A 1 125 ? 3.406 -13.081 0.933 1.00 96.69 125 ASP A C 1
ATOM 992 O O . ASP A 1 125 ? 2.477 -13.717 0.418 1.00 96.69 125 ASP A O 1
ATOM 996 N N . PRO A 1 126 ? 4.349 -12.480 0.181 1.00 94.31 126 PRO A N 1
ATOM 997 C CA . PRO A 1 126 ? 4.359 -12.553 -1.274 1.00 94.31 126 PRO A CA 1
ATOM 998 C C . PRO A 1 126 ? 4.756 -13.935 -1.822 1.00 94.31 126 PRO A C 1
ATOM 1000 O O . PRO A 1 126 ? 4.492 -14.188 -2.998 1.00 94.31 126 PRO A O 1
ATOM 1003 N N . ASP A 1 127 ? 5.382 -14.801 -1.020 1.00 94.25 127 ASP A N 1
ATOM 1004 C CA . ASP A 1 127 ? 5.957 -16.076 -1.461 1.00 94.25 127 ASP A CA 1
ATOM 1005 C C . ASP A 1 127 ? 4.989 -17.246 -1.284 1.00 94.25 127 ASP A C 1
ATOM 1007 O O . ASP A 1 127 ? 4.782 -18.034 -2.207 1.00 94.25 127 ASP A O 1
ATOM 1011 N N . THR A 1 128 ? 4.367 -17.350 -0.107 1.00 91.44 128 THR A N 1
ATOM 1012 C CA . THR A 1 128 ? 3.485 -18.483 0.229 1.00 91.44 128 THR A CA 1
ATOM 1013 C C . THR A 1 128 ? 2.005 -18.109 0.315 1.00 91.44 128 THR A C 1
ATOM 1015 O O . THR A 1 128 ? 1.132 -18.977 0.248 1.00 91.44 128 THR A O 1
ATOM 1018 N N . GLY A 1 129 ? 1.695 -16.813 0.397 1.00 89.56 129 GLY A N 1
ATOM 1019 C CA . GLY A 1 129 ? 0.342 -16.323 0.617 1.00 89.56 129 GLY A CA 1
ATOM 1020 C C . GLY A 1 129 ? -0.146 -16.556 2.053 1.00 89.56 129 GLY A C 1
ATOM 1021 O O . GLY A 1 129 ? 0.587 -16.360 3.016 1.00 89.56 129 GLY A O 1
ATOM 1022 N N . GLY A 1 130 ? -1.415 -16.938 2.214 1.00 91.56 130 GLY A N 1
ATOM 1023 C CA . GLY A 1 130 ? -1.995 -17.227 3.530 1.00 91.56 130 GLY A CA 1
ATOM 1024 C C . GLY A 1 130 ? -2.544 -15.988 4.241 1.00 91.56 130 GLY A C 1
ATOM 1025 O O . GLY A 1 130 ? -3.577 -15.460 3.829 1.00 91.56 130 GLY A O 1
ATOM 1026 N N . GLU A 1 131 ? -1.892 -15.560 5.329 1.00 94.19 131 GLU A N 1
ATOM 1027 C CA . GLU A 1 131 ? -2.348 -14.445 6.175 1.00 94.19 131 GLU A CA 1
ATOM 1028 C C . GLU A 1 131 ? -2.447 -13.146 5.360 1.00 94.19 131 GLU A C 1
ATOM 1030 O O . GLU A 1 131 ? -1.493 -12.728 4.703 1.00 94.19 131 GLU A O 1
ATOM 1035 N N . THR A 1 132 ? -3.603 -12.486 5.411 1.00 97.06 132 THR A N 1
ATOM 1036 C CA . THR A 1 132 ? -3.796 -11.153 4.821 1.00 97.06 132 THR A CA 1
ATOM 1037 C C . THR A 1 132 ? -3.139 -10.076 5.677 1.00 97.06 132 THR A C 1
ATOM 1039 O O . THR A 1 132 ? -2.956 -10.241 6.884 1.00 97.06 132 THR A O 1
ATOM 1042 N N . ALA A 1 133 ? -2.821 -8.923 5.092 1.00 97.31 133 ALA A N 1
ATOM 1043 C CA . ALA A 1 133 ? -2.228 -7.829 5.860 1.00 97.31 133 ALA A CA 1
ATOM 1044 C C . ALA A 1 133 ? -3.158 -7.339 6.992 1.00 97.31 133 ALA A C 1
ATOM 1046 O O . ALA A 1 133 ? -2.693 -6.985 8.072 1.00 97.31 133 ALA A O 1
ATOM 1047 N N . LEU A 1 134 ? -4.477 -7.373 6.782 1.00 96.50 134 LEU A N 1
ATOM 1048 C CA . LEU A 1 134 ? -5.462 -7.015 7.800 1.00 96.50 134 LEU A CA 1
ATOM 1049 C C . LEU A 1 134 ? -5.494 -8.029 8.952 1.00 96.50 134 LEU A C 1
ATOM 1051 O O . LEU A 1 134 ? -5.545 -7.629 10.116 1.00 96.50 134 LEU A O 1
ATOM 1055 N N . GLN A 1 135 ? -5.402 -9.328 8.652 1.00 95.94 135 GLN A N 1
ATOM 1056 C CA . GLN A 1 135 ? -5.270 -10.372 9.675 1.00 95.94 135 GLN A CA 1
ATOM 1057 C C . GLN A 1 135 ? -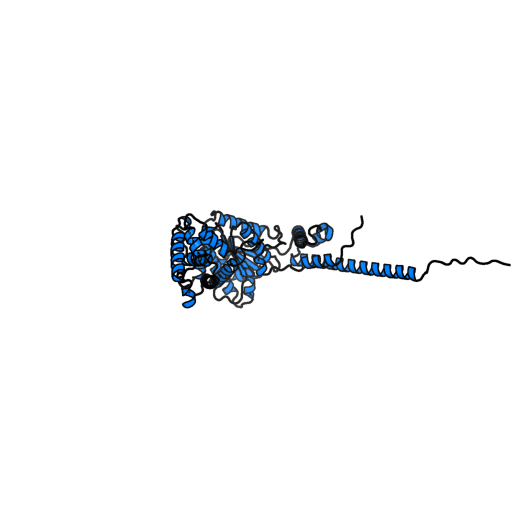3.975 -10.205 10.471 1.00 95.94 135 GLN A C 1
ATOM 1059 O O . GLN A 1 135 ? -4.032 -10.197 11.699 1.00 95.94 135 GLN A O 1
ATOM 1064 N N . ARG A 1 136 ? -2.846 -9.960 9.791 1.00 96.62 136 ARG A N 1
ATOM 1065 C CA . ARG A 1 136 ? -1.557 -9.678 10.435 1.00 96.62 136 ARG A CA 1
ATOM 1066 C C . ARG A 1 136 ? -1.656 -8.494 11.391 1.00 96.62 136 ARG A C 1
ATOM 1068 O O . ARG A 1 136 ? -1.291 -8.622 12.558 1.00 96.62 136 ARG A O 1
ATOM 1075 N N . LEU A 1 137 ? -2.174 -7.360 10.915 1.00 96.62 137 LEU A N 1
ATOM 1076 C CA . LEU A 1 137 ? -2.315 -6.142 11.714 1.00 96.62 137 LEU A CA 1
ATOM 1077 C C . LEU A 1 137 ? -3.190 -6.390 12.946 1.00 96.62 137 LEU A C 1
ATOM 1079 O O . LEU A 1 137 ? -2.842 -5.990 14.055 1.00 96.62 137 LEU A O 1
ATOM 1083 N N . THR A 1 138 ? -4.309 -7.089 12.758 1.00 95.00 138 THR A N 1
ATOM 1084 C CA . THR A 1 138 ? -5.244 -7.391 13.842 1.00 95.00 138 THR A CA 1
ATOM 1085 C C . THR A 1 138 ? -4.642 -8.364 14.857 1.00 95.00 138 THR A C 1
ATOM 1087 O O . THR A 1 138 ? -4.779 -8.167 16.061 1.00 95.00 138 THR A O 1
ATOM 1090 N N . ARG A 1 139 ? -3.924 -9.392 14.398 1.00 94.12 139 ARG A N 1
ATOM 1091 C CA . ARG A 1 139 ? -3.197 -10.312 15.274 1.00 94.12 139 ARG A CA 1
ATOM 1092 C C . ARG A 1 139 ? -2.158 -9.547 16.095 1.00 94.12 139 ARG A C 1
ATOM 1094 O O . ARG A 1 139 ? -2.201 -9.618 17.320 1.00 94.12 139 ARG A O 1
ATOM 1101 N N . ARG A 1 140 ? -1.310 -8.738 15.446 1.00 93.94 140 ARG A N 1
ATOM 1102 C CA . ARG A 1 140 ? -0.285 -7.898 16.094 1.00 93.94 140 ARG A CA 1
ATOM 1103 C C . ARG A 1 140 ? -0.858 -6.924 17.121 1.00 93.94 140 ARG A C 1
ATOM 1105 O O . ARG A 1 140 ? -0.247 -6.714 18.163 1.00 93.94 140 ARG A O 1
ATOM 1112 N N . LEU A 1 141 ? -2.041 -6.369 16.857 1.00 92.62 141 LEU A N 1
ATOM 1113 C CA . LEU A 1 141 ? -2.773 -5.526 17.804 1.00 92.62 141 LEU A CA 1
ATOM 1114 C C . LEU A 1 141 ? -3.100 -6.265 19.112 1.00 92.62 141 LEU A C 1
ATOM 1116 O O . LEU A 1 141 ? -3.089 -5.650 20.174 1.00 92.62 141 LEU A O 1
ATOM 1120 N N . THR A 1 142 ? -3.369 -7.571 19.037 1.00 90.38 142 THR A N 1
ATOM 1121 C CA . THR A 1 142 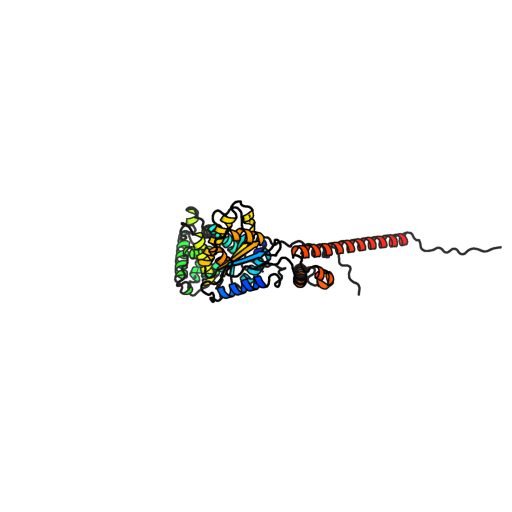? -3.764 -8.401 20.189 1.00 90.38 142 THR A CA 1
ATOM 1122 C C . THR A 1 142 ? -2.631 -9.210 20.827 1.00 90.38 142 THR A C 1
ATOM 1124 O O . THR A 1 142 ? -2.818 -9.757 21.907 1.00 90.38 142 THR A O 1
ATOM 1127 N N . GLU A 1 143 ? -1.468 -9.310 20.178 1.00 85.25 143 GLU A N 1
ATOM 1128 C CA . GLU A 1 143 ? -0.334 -10.128 20.641 1.00 85.25 143 GLU A CA 1
ATOM 1129 C C . GLU A 1 143 ? 0.442 -9.523 21.815 1.00 85.25 143 GLU A C 1
ATOM 1131 O O . GLU A 1 143 ? 1.205 -10.232 22.469 1.00 85.25 143 GLU A O 1
ATOM 1136 N N . ASP A 1 144 ? 0.267 -8.233 22.102 1.00 70.19 144 ASP A N 1
ATOM 1137 C CA . ASP A 1 144 ? 0.930 -7.595 23.236 1.00 70.19 144 ASP A CA 1
ATOM 1138 C C . ASP A 1 144 ? 0.219 -7.963 24.552 1.00 70.19 144 ASP A C 1
ATOM 1140 O O . ASP A 1 144 ? -0.678 -7.273 25.042 1.00 70.19 144 ASP A O 1
ATOM 1144 N N . THR A 1 145 ? 0.606 -9.113 25.110 1.00 56.06 145 THR A N 1
ATOM 1145 C CA . THR A 1 145 ? -0.020 -9.754 26.280 1.00 56.06 145 THR A CA 1
ATOM 1146 C C . THR A 1 145 ? 0.091 -8.952 27.573 1.00 56.06 145 THR A C 1
ATOM 1148 O O . THR A 1 145 ? -0.573 -9.282 28.550 1.00 56.06 145 THR A O 1
ATOM 1151 N N . ALA A 1 146 ? 0.921 -7.905 27.623 1.00 64.06 146 ALA A N 1
ATOM 1152 C CA . ALA A 1 146 ? 0.973 -7.022 28.787 1.00 64.06 146 ALA A CA 1
ATOM 1153 C C . ALA A 1 146 ? -0.308 -6.177 28.934 1.00 64.06 146 ALA A C 1
ATOM 1155 O O . ALA A 1 146 ? -0.588 -5.681 30.024 1.00 64.06 146 ALA A O 1
ATOM 1156 N N . ALA A 1 147 ? -1.077 -6.019 27.848 1.00 64.19 147 ALA A N 1
ATOM 1157 C CA . ALA A 1 147 ? -2.276 -5.187 27.794 1.00 64.19 147 ALA A CA 1
ATOM 1158 C C . ALA A 1 147 ? -3.600 -5.970 27.825 1.00 64.19 147 ALA A C 1
ATOM 1160 O O . ALA A 1 147 ? -4.622 -5.384 28.174 1.00 64.19 147 ALA A O 1
ATOM 1161 N N . LEU A 1 148 ? -3.612 -7.255 27.445 1.00 80.38 148 LEU A N 1
ATOM 1162 C CA . LEU A 1 148 ? -4.850 -8.012 27.216 1.00 80.38 148 LEU A CA 1
ATOM 1163 C C . LEU A 1 148 ? -4.848 -9.374 27.911 1.00 80.38 148 LEU A C 1
ATOM 1165 O O . LEU A 1 148 ? -3.892 -10.141 27.815 1.00 80.38 148 LEU A O 1
ATOM 1169 N N . ASP A 1 149 ? -5.969 -9.696 28.555 1.00 83.81 149 ASP A N 1
ATOM 1170 C CA . ASP A 1 149 ? -6.229 -11.020 29.120 1.00 83.81 149 ASP A CA 1
ATOM 1171 C C . ASP A 1 149 ? -6.415 -12.063 28.002 1.00 83.81 149 ASP A C 1
ATOM 1173 O O . ASP A 1 149 ? -7.340 -11.970 27.186 1.00 83.81 149 ASP A O 1
ATOM 1177 N N . ALA A 1 150 ? -5.556 -13.087 27.985 1.00 86.12 150 ALA A N 1
ATOM 1178 C CA . ALA A 1 150 ? -5.614 -14.181 27.018 1.00 86.12 150 ALA A CA 1
ATOM 1179 C C . ALA A 1 150 ? -6.974 -14.899 27.036 1.00 86.12 150 ALA A C 1
ATOM 1181 O O . ALA A 1 150 ? -7.518 -15.211 25.977 1.00 86.12 150 ALA A O 1
ATOM 1182 N N . ALA A 1 151 ? -7.584 -15.074 28.215 1.00 89.94 151 ALA A N 1
ATOM 1183 C CA . ALA A 1 151 ? -8.894 -15.710 28.324 1.00 89.94 151 ALA A CA 1
ATOM 1184 C C . ALA A 1 151 ? -10.003 -14.854 27.687 1.00 89.94 151 ALA A C 1
ATOM 1186 O O . ALA A 1 151 ? -10.957 -15.384 27.111 1.00 89.94 151 ALA A O 1
ATOM 1187 N N . ALA A 1 152 ? -9.881 -13.525 27.753 1.00 91.69 152 ALA A N 1
ATOM 1188 C CA . ALA A 1 152 ? -10.808 -12.607 27.103 1.00 91.69 152 ALA A CA 1
ATOM 1189 C C . ALA A 1 152 ? -10.657 -12.623 25.572 1.00 91.69 152 ALA A C 1
ATOM 1191 O O . ALA A 1 152 ? -11.668 -12.550 24.870 1.00 91.69 152 ALA A O 1
ATOM 1192 N N . LEU A 1 153 ? -9.434 -12.774 25.053 1.00 91.69 153 LEU A N 1
ATOM 1193 C CA . LEU A 1 15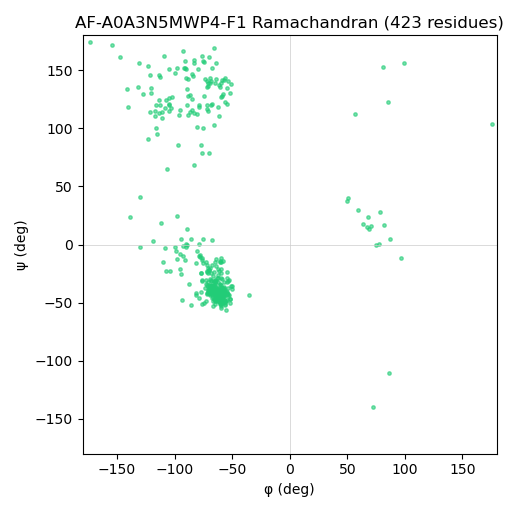3 ? -9.179 -12.940 23.617 1.00 91.69 153 LEU A CA 1
ATOM 1194 C C . LEU A 1 153 ? -9.683 -14.287 23.085 1.00 91.69 153 LEU A C 1
ATOM 1196 O O . LEU A 1 153 ? -10.336 -14.318 22.042 1.00 91.69 153 LEU A O 1
ATOM 1200 N N . ASP A 1 154 ? -9.473 -15.383 23.811 1.00 93.12 154 ASP A N 1
ATOM 1201 C CA . ASP A 1 154 ? -10.028 -16.690 23.438 1.00 93.12 154 ASP A CA 1
ATOM 1202 C C . ASP A 1 154 ? -11.558 -16.660 23.458 1.00 93.12 154 ASP A C 1
ATOM 1204 O O . ASP A 1 154 ? -12.224 -17.152 22.546 1.00 93.12 154 ASP A O 1
ATOM 1208 N N . LYS A 1 155 ? -12.140 -15.984 24.455 1.00 94.94 155 LYS A N 1
ATOM 1209 C CA . LYS A 1 155 ? -13.581 -15.734 24.500 1.00 94.94 155 LYS A CA 1
ATOM 1210 C C . LYS A 1 155 ? -14.052 -14.889 23.315 1.00 94.94 155 LYS A C 1
ATOM 1212 O O . LYS A 1 155 ? -15.123 -15.163 22.774 1.00 94.94 155 LYS A O 1
ATOM 1217 N N . LEU A 1 156 ? -13.288 -13.876 22.902 1.00 94.88 156 LEU A N 1
ATOM 1218 C CA . LEU A 1 156 ? -13.611 -13.073 21.725 1.00 94.88 156 LEU A CA 1
ATOM 1219 C C . LEU A 1 156 ? -13.637 -13.940 20.466 1.00 94.88 156 LEU A C 1
ATOM 1221 O O . LEU A 1 156 ? -14.551 -13.763 19.672 1.00 94.88 156 LEU A O 1
ATOM 1225 N N . ARG A 1 157 ? -12.696 -14.872 20.301 1.00 94.62 157 ARG A N 1
ATOM 1226 C CA . ARG A 1 157 ? -12.569 -15.719 19.105 1.00 94.62 157 ARG A CA 1
ATOM 1227 C C . ARG A 1 157 ? -13.608 -16.842 19.062 1.00 94.62 157 ARG A C 1
ATOM 1229 O O . ARG A 1 157 ? -14.353 -16.951 18.096 1.00 94.62 157 ARG A O 1
ATOM 1236 N N . GLU A 1 158 ? -13.729 -17.607 20.145 1.00 94.44 158 GLU A N 1
ATOM 1237 C CA . GLU A 1 158 ? -14.402 -18.914 20.121 1.00 94.44 158 GLU A CA 1
ATOM 1238 C C . GLU A 1 158 ? -15.775 -18.928 20.808 1.00 94.44 158 GLU A C 1
ATOM 1240 O O . GLU A 1 158 ? -16.617 -19.792 20.537 1.00 94.44 158 GLU A O 1
ATOM 1245 N N . ALA A 1 159 ? -16.044 -17.992 21.727 1.00 94.69 159 ALA A N 1
ATOM 1246 C CA . ALA A 1 159 ? -17.274 -18.066 22.505 1.00 94.69 159 ALA A CA 1
ATOM 1247 C C . ALA A 1 159 ? -18.511 -17.724 21.661 1.00 94.69 159 ALA A C 1
ATOM 1249 O O . ALA A 1 159 ? -18.543 -16.771 20.867 1.00 94.69 159 ALA A O 1
ATOM 1250 N N . LYS A 1 160 ? -19.585 -18.478 21.916 1.00 93.56 160 LYS A N 1
ATOM 1251 C CA . LYS A 1 160 ? -20.937 -18.170 21.446 1.00 93.56 160 LYS A CA 1
ATOM 1252 C C . LYS A 1 160 ? -21.496 -17.028 22.290 1.00 93.56 160 LYS A C 1
ATOM 1254 O O . LYS A 1 160 ? -21.927 -17.241 23.421 1.00 93.56 160 LYS A O 1
ATOM 1259 N N . LEU A 1 161 ? -21.446 -15.821 21.741 1.00 93.88 161 LEU A N 1
ATOM 1260 C CA . LEU A 1 161 ? -21.924 -14.594 22.370 1.00 93.88 161 LEU A CA 1
ATOM 1261 C C . LEU A 1 161 ? -23.136 -14.078 21.594 1.00 93.88 161 LEU A C 1
ATOM 1263 O O . LEU A 1 161 ? -23.174 -14.190 20.370 1.00 93.88 161 LEU A O 1
ATOM 1267 N N . SER A 1 162 ? -24.108 -13.497 22.294 1.00 93.06 162 SER A N 1
ATOM 1268 C CA . SER A 1 162 ? -25.087 -12.627 21.637 1.00 93.06 162 SER A CA 1
ATOM 1269 C C . SER A 1 162 ? -24.427 -11.321 21.190 1.00 93.06 162 SER A C 1
ATOM 1271 O O . SER A 1 162 ? -23.395 -10.932 21.741 1.00 93.06 162 SER A O 1
ATOM 1273 N N . ASP A 1 163 ? -25.048 -10.597 20.257 1.00 91.50 163 ASP A N 1
ATOM 1274 C CA . ASP A 1 163 ? -24.516 -9.327 19.738 1.00 91.50 163 ASP A CA 1
ATOM 1275 C C . ASP A 1 163 ? -24.219 -8.323 20.865 1.00 91.50 163 ASP A C 1
ATOM 1277 O O . ASP A 1 163 ? -23.152 -7.714 20.907 1.00 91.50 163 ASP A O 1
ATOM 1281 N N . ALA A 1 164 ? -25.097 -8.240 21.871 1.00 93.81 164 ALA A N 1
ATOM 1282 C CA . ALA A 1 164 ? -24.898 -7.387 23.043 1.00 93.81 164 ALA A CA 1
ATOM 1283 C C . ALA A 1 164 ? -23.730 -7.839 23.943 1.00 93.81 164 ALA A C 1
ATOM 1285 O O . ALA A 1 164 ? -23.036 -7.007 24.530 1.00 93.81 164 ALA A O 1
ATOM 1286 N N . GLN A 1 165 ? -23.510 -9.150 24.093 1.00 95.88 165 GLN A N 1
ATOM 1287 C CA . GLN A 1 165 ? -22.372 -9.675 24.857 1.00 95.88 165 GLN A CA 1
ATOM 1288 C C . GLN A 1 165 ? -21.056 -9.444 24.113 1.00 95.88 165 GLN A C 1
ATOM 1290 O O . GLN A 1 165 ? -20.059 -9.080 24.737 1.00 95.88 165 GLN A O 1
ATOM 1295 N N . LEU A 1 166 ? -21.068 -9.629 22.793 1.00 95.81 166 LEU A N 1
ATOM 1296 C CA . LEU A 1 166 ? -19.922 -9.377 21.937 1.00 95.81 166 LEU A CA 1
ATOM 1297 C C . LEU A 1 166 ? -19.546 -7.892 21.942 1.00 95.81 166 LEU A C 1
ATOM 1299 O O . LEU A 1 166 ? -18.389 -7.567 22.185 1.00 95.81 166 LEU A O 1
ATOM 1303 N N . ALA A 1 167 ? -20.522 -7.001 21.767 1.00 96.12 167 ALA A N 1
ATOM 1304 C CA . ALA A 1 167 ? -20.338 -5.556 21.861 1.00 96.12 167 ALA A CA 1
ATOM 1305 C C . ALA A 1 167 ? -19.642 -5.155 23.173 1.00 96.12 167 ALA A C 1
ATOM 1307 O O . ALA A 1 167 ? -18.616 -4.479 23.155 1.00 96.12 167 ALA A O 1
ATOM 1308 N N . LYS A 1 168 ? -20.135 -5.643 24.320 1.00 96.81 168 LYS A N 1
ATOM 1309 C CA . LYS A 1 168 ? -19.517 -5.373 25.631 1.00 96.81 168 LYS A CA 1
ATOM 1310 C C . LYS A 1 168 ? -18.075 -5.873 25.723 1.00 96.81 168 LYS A C 1
ATOM 1312 O O . LYS A 1 168 ? -17.239 -5.186 26.302 1.00 96.81 168 LYS A O 1
ATOM 1317 N N . LEU A 1 169 ? -17.787 -7.053 25.172 1.00 96.38 169 LEU A N 1
ATOM 1318 C CA . LEU A 1 169 ? -16.438 -7.617 25.175 1.00 96.38 169 LEU A CA 1
ATOM 1319 C C . LEU A 1 169 ? -15.480 -6.803 24.293 1.00 96.38 169 LEU A C 1
ATOM 1321 O O . LEU A 1 169 ? -14.387 -6.476 24.741 1.00 96.38 169 LEU A O 1
ATOM 1325 N N . VAL A 1 170 ? -15.900 -6.435 23.079 1.00 96.50 170 VAL A N 1
ATOM 1326 C CA . VAL A 1 170 ? -15.102 -5.601 22.164 1.00 96.50 170 VAL A CA 1
ATOM 1327 C C . VAL A 1 170 ? -14.837 -4.224 22.770 1.00 96.50 170 VAL A C 1
ATOM 1329 O O . VAL A 1 170 ? -13.711 -3.744 22.690 1.00 96.50 170 VAL A O 1
ATOM 1332 N N . LEU A 1 171 ? -15.835 -3.610 23.412 1.00 96.19 171 LEU A N 1
ATOM 1333 C CA . LEU A 1 171 ? -15.675 -2.323 24.091 1.00 96.19 171 LEU A CA 1
ATOM 1334 C C . LEU A 1 171 ? -14.624 -2.413 25.204 1.00 96.19 171 LEU A C 1
ATOM 1336 O O . LEU A 1 171 ? -13.676 -1.635 25.206 1.00 96.19 171 LEU A O 1
ATOM 1340 N N . ALA A 1 172 ? -14.734 -3.412 26.084 1.00 94.81 172 ALA A N 1
ATOM 1341 C CA . ALA A 1 172 ? -13.783 -3.602 27.176 1.00 94.81 172 ALA A CA 1
ATOM 1342 C C . ALA A 1 172 ? -12.349 -3.868 26.681 1.00 94.81 172 ALA A C 1
ATOM 1344 O O . ALA A 1 172 ? -11.398 -3.318 27.232 1.00 94.81 172 ALA A O 1
ATOM 1345 N N . LEU A 1 173 ? -12.185 -4.688 25.637 1.00 94.31 173 LEU A N 1
ATOM 1346 C CA . LEU A 1 173 ? -10.874 -4.971 25.045 1.00 94.31 173 LEU A CA 1
ATOM 1347 C C . LEU A 1 173 ? -10.287 -3.741 24.339 1.00 94.31 173 LEU A C 1
ATOM 1349 O O . LEU A 1 173 ? -9.096 -3.477 24.471 1.00 94.31 173 LEU A O 1
ATOM 1353 N N . ALA A 1 174 ? -11.104 -2.963 23.623 1.00 93.94 174 ALA A N 1
ATOM 1354 C CA . ALA A 1 174 ? -10.658 -1.727 22.984 1.00 93.94 174 ALA A CA 1
ATOM 1355 C C . ALA A 1 174 ? -10.170 -0.701 24.017 1.00 93.94 174 ALA A C 1
ATOM 1357 O O . ALA A 1 174 ? -9.110 -0.108 23.824 1.00 93.94 174 ALA A O 1
ATOM 1358 N N . ASP A 1 175 ? -10.901 -0.540 25.123 1.00 92.00 175 ASP A N 1
ATOM 1359 C CA . ASP A 1 175 ? -10.513 0.361 26.211 1.00 92.00 175 ASP A CA 1
ATOM 1360 C C . ASP A 1 175 ? -9.182 -0.075 26.848 1.00 92.00 175 ASP A C 1
ATOM 1362 O O . ASP A 1 175 ? -8.314 0.762 27.093 1.00 92.00 175 ASP A O 1
ATOM 1366 N N . GLN A 1 176 ? -8.977 -1.384 27.052 1.00 91.19 176 GLN A N 1
ATOM 1367 C CA . GLN A 1 176 ? -7.705 -1.931 27.547 1.00 91.19 176 GLN A CA 1
ATOM 1368 C C . GLN A 1 176 ? -6.541 -1.659 26.586 1.00 91.19 176 GLN A C 1
ATOM 1370 O O . GLN A 1 176 ? -5.480 -1.217 27.025 1.00 91.19 176 GLN A O 1
ATOM 1375 N N . ILE A 1 177 ? -6.742 -1.873 25.280 1.00 90.69 177 ILE A N 1
ATOM 1376 C CA . ILE A 1 177 ? -5.727 -1.597 24.253 1.00 90.69 177 ILE A CA 1
ATOM 1377 C C . ILE A 1 177 ? -5.343 -0.120 24.272 1.00 90.69 177 ILE A C 1
ATOM 1379 O O . ILE A 1 177 ? -4.165 0.203 24.382 1.00 90.69 177 ILE A O 1
ATOM 1383 N N . VAL A 1 178 ? -6.319 0.786 24.184 1.00 89.88 178 VAL A N 1
ATOM 1384 C CA . VAL A 1 178 ? -6.050 2.231 24.109 1.00 89.88 178 VAL A CA 1
ATOM 1385 C C . VAL A 1 178 ? -5.414 2.753 25.402 1.00 89.88 178 VAL A C 1
ATOM 1387 O O . VAL A 1 178 ? -4.590 3.664 25.352 1.00 89.88 178 VAL A O 1
ATOM 1390 N N . ALA A 1 179 ? -5.741 2.159 26.554 1.00 89.12 179 ALA A N 1
ATOM 1391 C CA . ALA A 1 179 ? -5.135 2.502 27.838 1.00 89.12 179 ALA A CA 1
ATOM 1392 C C . ALA A 1 179 ? -3.710 1.947 28.026 1.00 89.12 179 ALA A C 1
ATOM 1394 O O . ALA A 1 179 ? -3.017 2.356 28.962 1.00 89.12 179 ALA A O 1
ATOM 1395 N N . ALA A 1 180 ? -3.253 1.020 27.179 1.00 89.19 180 ALA A N 1
ATOM 1396 C CA . ALA A 1 180 ? -1.950 0.401 27.356 1.00 89.19 180 ALA A CA 1
ATOM 1397 C C . ALA A 1 180 ? -0.804 1.401 27.096 1.00 89.19 180 ALA A C 1
ATOM 1399 O O . ALA A 1 180 ? -0.875 2.195 26.152 1.00 89.19 180 ALA A O 1
ATOM 1400 N N . PRO A 1 181 ? 0.310 1.335 27.858 1.00 88.75 181 PRO A N 1
ATOM 1401 C CA . PRO A 1 181 ? 1.418 2.290 27.742 1.00 88.75 181 PRO A CA 1
ATOM 1402 C C . PRO A 1 181 ? 1.982 2.449 26.325 1.00 88.75 181 PRO A C 1
ATOM 1404 O O . PRO A 1 181 ? 2.411 3.533 25.946 1.00 88.75 181 PRO A O 1
ATOM 1407 N N . LYS A 1 182 ? 1.946 1.384 25.519 1.00 88.31 182 LYS A N 1
ATOM 1408 C CA . LYS A 1 182 ? 2.408 1.376 24.124 1.00 88.31 182 LYS A CA 1
ATOM 1409 C C . LYS A 1 182 ? 1.617 2.317 23.208 1.00 88.31 182 LYS A C 1
ATOM 1411 O O . LYS A 1 182 ? 2.165 2.825 22.232 1.00 88.31 182 LYS A O 1
ATOM 1416 N N . PHE A 1 183 ? 0.349 2.559 23.528 1.00 88.75 183 PHE A N 1
ATOM 1417 C CA . PHE A 1 183 ? -0.533 3.464 22.793 1.00 88.75 183 PHE A CA 1
ATOM 1418 C C . PHE A 1 183 ? -0.662 4.835 23.465 1.00 88.75 183 PHE A C 1
ATOM 1420 O O . PHE A 1 183 ? -1.303 5.732 22.915 1.00 88.75 183 PHE A O 1
ATOM 1427 N N . ALA A 1 184 ? -0.016 5.040 24.617 1.00 83.62 184 ALA A N 1
ATOM 1428 C CA . ALA A 1 184 ? -0.032 6.319 25.309 1.00 83.62 184 ALA A CA 1
ATOM 1429 C C . ALA A 1 184 ? 0.517 7.436 24.404 1.00 83.62 184 ALA A C 1
ATOM 1431 O O . ALA A 1 184 ? 1.585 7.319 23.803 1.00 83.62 184 ALA A O 1
ATOM 1432 N N . GLY A 1 185 ? -0.235 8.533 24.289 1.00 81.06 185 GLY A N 1
ATOM 1433 C CA . GLY A 1 185 ? 0.125 9.670 23.436 1.00 81.06 185 GLY A CA 1
ATOM 1434 C C . GLY A 1 185 ? -0.133 9.466 21.938 1.00 81.06 185 GLY A C 1
ATOM 1435 O O . GLY A 1 185 ? 0.109 10.388 21.158 1.00 81.06 185 GLY A O 1
ATOM 1436 N N . GLN A 1 186 ? -0.654 8.309 21.515 1.00 84.19 186 GLN A N 1
ATOM 1437 C CA . GLN A 1 186 ? -1.150 8.125 20.154 1.00 84.19 186 GLN A CA 1
ATOM 1438 C C . GLN A 1 186 ? -2.596 8.614 20.057 1.00 84.19 186 GLN A C 1
ATOM 1440 O O . GLN A 1 186 ? -3.471 8.162 20.792 1.00 84.19 186 GLN A O 1
ATOM 1445 N N . ALA A 1 187 ? -2.866 9.519 19.116 1.00 84.00 187 ALA A N 1
ATOM 1446 C CA . ALA A 1 187 ? -4.230 9.879 18.740 1.00 84.00 187 ALA A CA 1
ATOM 1447 C C . ALA A 1 187 ? -4.814 8.763 17.857 1.00 84.00 187 ALA A C 1
ATOM 1449 O O . ALA A 1 187 ? -4.780 8.852 16.631 1.00 84.00 187 ALA A O 1
ATOM 1450 N N . LEU A 1 188 ? -5.249 7.669 18.485 1.00 85.44 188 LEU A N 1
ATOM 1451 C CA . LEU A 1 188 ? -5.910 6.558 17.806 1.00 85.44 188 LEU A CA 1
ATOM 1452 C C . LEU A 1 188 ? -7.417 6.760 17.759 1.00 85.44 188 LEU A C 1
ATOM 1454 O O . LEU A 1 188 ? -8.028 7.202 18.731 1.00 85.44 188 LEU A O 1
ATOM 1458 N N . ASP A 1 189 ? -8.019 6.347 16.650 1.00 92.44 189 ASP A N 1
ATOM 1459 C CA . ASP A 1 189 ? -9.461 6.194 16.584 1.00 92.44 189 ASP A CA 1
ATOM 1460 C C . ASP A 1 189 ? -9.861 4.857 17.217 1.00 92.44 189 ASP A C 1
ATOM 1462 O O . ASP A 1 189 ? -9.577 3.773 16.691 1.00 92.44 189 ASP A O 1
ATOM 1466 N N . ILE A 1 190 ? -10.553 4.937 18.352 1.00 93.81 190 ILE A N 1
ATOM 1467 C CA . ILE A 1 190 ? -11.037 3.764 19.077 1.00 93.81 190 ILE A CA 1
ATOM 1468 C C . ILE A 1 190 ? -11.984 2.903 18.231 1.00 93.81 190 ILE A C 1
ATOM 1470 O O . ILE A 1 190 ? -12.001 1.684 18.394 1.00 93.81 190 ILE A O 1
ATOM 1474 N N . ASN A 1 191 ? -12.726 3.482 17.284 1.00 96.00 191 ASN A N 1
ATOM 1475 C CA . ASN A 1 191 ? -13.601 2.713 16.404 1.00 96.00 191 ASN A CA 1
ATOM 1476 C C . ASN A 1 191 ? -12.812 1.852 15.416 1.00 96.00 191 ASN A C 1
ATOM 1478 O O . ASN A 1 191 ? -13.261 0.761 15.074 1.00 96.00 191 ASN A O 1
ATOM 1482 N N . ILE A 1 192 ? -11.607 2.271 15.022 1.00 96.75 192 ILE A N 1
ATOM 1483 C CA . ILE A 1 192 ? -10.715 1.434 14.212 1.00 96.75 192 ILE A CA 1
ATOM 1484 C C . ILE A 1 192 ? -10.152 0.286 15.043 1.00 96.75 192 ILE A C 1
ATOM 1486 O O . ILE A 1 192 ? -10.135 -0.846 14.569 1.00 96.75 192 ILE A O 1
ATOM 1490 N N . VAL A 1 193 ? -9.801 0.520 16.310 1.00 95.81 193 VAL A N 1
ATOM 1491 C CA . VAL A 1 193 ? -9.407 -0.561 17.232 1.00 95.81 193 VAL A CA 1
ATOM 1492 C C . VAL A 1 193 ? -10.546 -1.575 17.406 1.00 95.81 193 VAL A C 1
ATOM 1494 O O . VAL A 1 193 ? -10.329 -2.778 17.262 1.00 95.81 193 VAL A O 1
ATOM 1497 N N . ARG A 1 194 ? -11.777 -1.105 17.644 1.00 97.38 194 ARG A N 1
ATOM 1498 C CA . ARG A 1 194 ? -12.977 -1.955 17.763 1.00 97.38 194 ARG A CA 1
ATOM 1499 C C . ARG A 1 194 ? -13.261 -2.735 16.478 1.00 97.38 194 ARG A C 1
ATOM 1501 O O . ARG A 1 194 ? -13.547 -3.927 16.544 1.00 97.38 194 ARG A O 1
ATOM 1508 N N . ALA A 1 195 ? -13.157 -2.085 15.319 1.00 97.62 195 ALA A N 1
ATOM 1509 C CA . ALA A 1 195 ? -13.341 -2.716 14.015 1.00 97.62 195 ALA A CA 1
ATOM 1510 C C . ALA A 1 195 ? -12.344 -3.864 13.812 1.00 97.62 195 ALA A C 1
ATOM 1512 O O . ALA A 1 195 ? -12.744 -4.970 13.458 1.00 97.62 195 ALA A O 1
ATOM 1513 N N . LEU A 1 196 ? -11.063 -3.638 14.115 1.00 96.94 196 LEU A N 1
ATOM 1514 C CA . LEU A 1 196 ? -10.045 -4.684 14.051 1.00 96.94 196 LEU A CA 1
ATOM 1515 C C . LEU A 1 196 ? -10.345 -5.817 15.048 1.00 96.94 196 LEU A C 1
ATOM 1517 O O . LEU A 1 196 ? -10.332 -6.981 14.663 1.00 96.94 196 LEU A O 1
ATOM 1521 N N . LEU A 1 197 ? -10.722 -5.520 16.295 1.00 96.00 197 LEU A N 1
ATOM 1522 C CA . LEU A 1 197 ? -11.115 -6.554 17.264 1.00 96.00 197 LEU A CA 1
ATOM 1523 C C . LEU A 1 197 ? -12.270 -7.436 16.770 1.00 96.00 197 LEU A C 1
ATOM 1525 O O . LEU A 1 197 ? -12.229 -8.649 16.964 1.00 96.00 197 LEU A O 1
ATOM 1529 N N . TYR A 1 198 ? -13.271 -6.874 16.089 1.00 97.19 198 TYR A N 1
ATOM 1530 C CA . TYR A 1 198 ? -14.332 -7.681 15.481 1.00 97.19 198 TYR A CA 1
ATOM 1531 C C . TYR A 1 198 ? -13.796 -8.707 14.470 1.00 97.19 198 TYR A C 1
ATOM 1533 O O . TYR A 1 198 ? -14.281 -9.839 14.454 1.00 97.19 198 TYR A O 1
ATOM 1541 N N . LEU A 1 199 ? -12.763 -8.360 13.694 1.00 96.44 199 LEU A N 1
ATOM 1542 C CA . LEU A 1 199 ? -12.143 -9.267 12.717 1.00 96.44 199 LEU A CA 1
ATOM 1543 C C . LEU A 1 199 ? -11.410 -10.448 13.363 1.00 96.44 199 LEU A C 1
ATOM 1545 O O . LEU A 1 199 ? -11.186 -11.455 12.696 1.00 96.44 199 LEU A O 1
ATOM 1549 N N . GLN A 1 200 ? -11.070 -10.388 14.657 1.00 94.75 200 GLN A N 1
ATOM 1550 C CA . GLN A 1 200 ? -10.494 -11.546 15.356 1.00 94.75 200 GLN A CA 1
ATOM 1551 C C . GLN A 1 200 ? -11.451 -12.739 15.413 1.00 94.75 200 GLN A C 1
ATOM 1553 O O . GLN A 1 200 ? -10.993 -13.866 15.568 1.00 94.75 200 GLN A O 1
ATOM 1558 N N . ARG A 1 201 ? -12.762 -12.519 15.258 1.00 93.56 201 ARG A N 1
ATOM 1559 C CA . ARG A 1 201 ? -13.754 -13.602 15.256 1.00 93.56 201 ARG A CA 1
ATOM 1560 C C . ARG A 1 201 ? -13.710 -14.471 14.012 1.00 93.56 201 ARG A C 1
ATOM 1562 O O . ARG A 1 201 ? -14.189 -15.596 14.069 1.00 93.56 201 ARG A O 1
ATOM 1569 N N . SER A 1 202 ? -13.202 -13.943 12.897 1.00 91.31 202 SER A N 1
ATOM 1570 C CA . SER A 1 202 ? -13.303 -14.599 11.588 1.00 91.31 202 SER A CA 1
ATOM 1571 C C . SER A 1 202 ? -14.745 -15.044 11.262 1.00 91.31 202 SER A C 1
ATOM 1573 O O . SER A 1 202 ? -14.955 -16.125 10.714 1.00 91.31 202 SER A O 1
ATOM 1575 N N . ASP A 1 203 ? -15.752 -14.239 11.643 1.00 93.12 203 ASP A N 1
ATOM 1576 C CA . ASP A 1 203 ? -17.168 -14.500 11.340 1.00 93.12 203 ASP A CA 1
ATOM 1577 C C . ASP A 1 203 ? -17.553 -13.717 10.076 1.00 93.12 203 ASP A C 1
ATOM 1579 O O . ASP A 1 203 ? -17.684 -12.489 10.146 1.00 93.12 203 A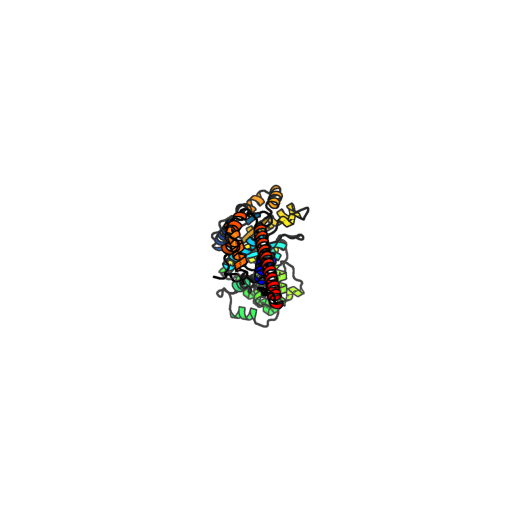SP A O 1
ATOM 1583 N N . PRO A 1 204 ? -17.822 -14.385 8.935 1.00 91.50 204 PRO A N 1
ATOM 1584 C CA . PRO A 1 204 ? -18.103 -13.709 7.667 1.00 91.50 204 PRO A CA 1
ATOM 1585 C C . PRO A 1 204 ? -19.248 -12.689 7.733 1.00 91.50 204 PRO A C 1
ATOM 1587 O O . PRO A 1 204 ? -19.256 -11.708 6.985 1.00 91.50 204 PRO A O 1
ATOM 1590 N N . ARG A 1 205 ? -20.221 -12.894 8.633 1.00 90.12 205 ARG A N 1
ATOM 1591 C CA . ARG A 1 205 ? -21.364 -11.985 8.804 1.00 90.12 205 ARG A CA 1
ATOM 1592 C C . ARG A 1 205 ? -20.925 -10.660 9.425 1.00 90.12 205 ARG A C 1
ATOM 1594 O O . ARG A 1 205 ? -21.450 -9.609 9.054 1.00 90.12 205 ARG A O 1
ATOM 1601 N N . ILE A 1 206 ? -19.978 -10.704 10.356 1.00 94.19 206 ILE A N 1
ATOM 1602 C CA . ILE A 1 206 ? -19.405 -9.524 11.011 1.00 94.19 206 ILE A CA 1
ATOM 1603 C C . ILE A 1 206 ? -18.376 -8.879 10.083 1.00 94.19 206 ILE A C 1
ATOM 1605 O O . ILE A 1 206 ? -18.437 -7.671 9.851 1.00 94.19 206 ILE A O 1
ATOM 1609 N N . ASP A 1 207 ? -17.502 -9.684 9.478 1.00 94.25 207 ASP A N 1
ATOM 1610 C CA . ASP A 1 207 ? -16.410 -9.218 8.623 1.00 94.25 207 ASP A CA 1
ATOM 1611 C C . ASP A 1 207 ? -16.907 -8.316 7.492 1.00 94.25 207 ASP A C 1
ATOM 1613 O O . ASP A 1 207 ? -16.326 -7.262 7.243 1.00 94.25 207 ASP A O 1
ATOM 1617 N N . GLN A 1 208 ? -18.016 -8.668 6.831 1.00 93.31 208 GLN A N 1
ATOM 1618 C CA . GLN A 1 208 ? -18.575 -7.841 5.757 1.00 93.31 208 GLN A CA 1
ATOM 1619 C C . GLN A 1 208 ? -18.963 -6.432 6.239 1.00 93.31 208 GLN A C 1
ATOM 1621 O O . GLN A 1 208 ? -18.743 -5.450 5.527 1.00 93.31 208 GLN A O 1
ATOM 1626 N N . ARG A 1 209 ? -19.526 -6.319 7.447 1.00 95.25 209 ARG A N 1
ATOM 1627 C CA . ARG A 1 209 ? -19.939 -5.037 8.043 1.00 95.25 209 ARG A CA 1
ATOM 1628 C C . ARG A 1 209 ? -18.725 -4.223 8.463 1.00 95.25 209 ARG A C 1
ATOM 1630 O O . ARG A 1 209 ? -18.659 -3.032 8.178 1.00 95.25 209 ARG A O 1
ATOM 1637 N N . VAL A 1 210 ? -17.730 -4.880 9.054 1.00 96.50 210 VAL A N 1
ATOM 1638 C CA . VAL A 1 210 ? -16.457 -4.239 9.391 1.00 96.50 210 VAL A CA 1
ATOM 1639 C C . VAL A 1 210 ? -15.753 -3.722 8.136 1.00 96.50 210 VAL A C 1
ATOM 1641 O O . VAL A 1 210 ? -15.265 -2.600 8.135 1.00 96.50 210 VAL A O 1
ATOM 1644 N N . ARG A 1 211 ? -15.743 -4.473 7.031 1.00 94.75 211 ARG A N 1
ATOM 1645 C CA . ARG A 1 211 ? -15.151 -4.008 5.764 1.00 94.75 211 ARG A CA 1
ATOM 1646 C C . ARG A 1 211 ? -15.877 -2.787 5.210 1.00 94.75 211 ARG A C 1
ATOM 1648 O O . ARG A 1 211 ? -15.232 -1.811 4.846 1.00 94.75 211 ARG A O 1
ATOM 1655 N N . GLN A 1 212 ? -17.214 -2.799 5.203 1.00 94.12 212 GLN A N 1
ATOM 1656 C CA . GLN A 1 212 ? -18.006 -1.617 4.834 1.00 94.12 212 GLN A CA 1
ATOM 1657 C C . GLN A 1 212 ? -17.641 -0.405 5.698 1.00 94.12 212 GLN A C 1
ATOM 1659 O O . GLN A 1 212 ? -17.445 0.687 5.162 1.00 94.12 212 GLN A O 1
ATOM 1664 N N . TYR A 1 213 ? -17.473 -0.620 7.003 1.00 96.44 213 TYR A N 1
ATOM 1665 C CA . TYR A 1 213 ? -17.026 0.406 7.934 1.00 96.44 213 TYR A CA 1
ATOM 1666 C C . TYR A 1 213 ? -15.619 0.928 7.608 1.00 96.44 213 TYR A C 1
ATOM 1668 O O . TYR A 1 213 ? -15.415 2.135 7.509 1.00 96.44 213 TYR A O 1
ATOM 1676 N N . LEU A 1 214 ? -14.650 0.038 7.378 1.00 96.81 214 LEU A N 1
ATOM 1677 C CA . LEU A 1 214 ? -13.275 0.408 7.033 1.00 96.81 214 LEU A CA 1
ATOM 1678 C C . LEU A 1 214 ? -13.178 1.110 5.672 1.00 96.81 214 LEU A C 1
ATOM 1680 O O . LEU A 1 214 ? -12.262 1.896 5.472 1.00 96.81 214 LEU A O 1
ATOM 1684 N N . TYR A 1 215 ? -14.135 0.915 4.760 1.00 94.62 215 TYR A N 1
ATOM 1685 C CA . TYR A 1 215 ? -14.254 1.712 3.531 1.00 94.62 215 TYR A CA 1
ATOM 1686 C C . TYR A 1 215 ? -14.817 3.125 3.746 1.00 94.62 215 TYR A C 1
ATOM 1688 O O . TYR A 1 215 ? -15.086 3.820 2.763 1.00 94.62 215 TYR A O 1
ATOM 1696 N N . GLY A 1 216 ? -15.046 3.537 4.995 1.00 93.31 216 GLY A N 1
ATOM 1697 C CA . GLY A 1 216 ? -15.633 4.832 5.328 1.00 93.31 216 GLY A CA 1
ATOM 1698 C C . GLY A 1 216 ? -17.115 4.938 4.967 1.00 93.31 216 GLY A C 1
ATOM 1699 O O . GLY A 1 216 ? -17.637 6.044 4.892 1.00 93.31 216 GLY A O 1
ATOM 1700 N N . ARG A 1 217 ? -17.805 3.816 4.707 1.00 91.50 217 ARG A N 1
ATOM 1701 C CA . ARG A 1 217 ? -19.239 3.828 4.382 1.00 91.50 217 ARG A CA 1
ATOM 1702 C C . ARG A 1 217 ? -20.073 3.834 5.653 1.00 91.50 217 ARG A C 1
ATOM 1704 O O . ARG A 1 217 ? -19.700 3.217 6.653 1.00 91.50 217 ARG A O 1
ATOM 1711 N N . GLU A 1 218 ? -21.221 4.494 5.592 1.00 91.38 218 GLU A N 1
ATOM 1712 C CA . GLU A 1 218 ? -22.246 4.359 6.620 1.00 91.38 218 GLU A CA 1
ATOM 1713 C C . GLU A 1 218 ? -22.872 2.962 6.558 1.00 91.38 218 GLU A C 1
ATOM 1715 O O . GLU A 1 218 ? -23.118 2.409 5.481 1.00 91.38 218 GLU A O 1
ATOM 1720 N N . LEU A 1 219 ? -23.107 2.380 7.732 1.00 91.81 219 LEU A N 1
ATOM 1721 C CA . LEU A 1 219 ? -23.835 1.127 7.868 1.00 91.81 219 LEU A CA 1
ATOM 1722 C C . LEU A 1 219 ? -25.329 1.431 7.988 1.00 91.81 219 LEU A C 1
ATOM 1724 O O . LEU A 1 219 ? -25.715 2.395 8.642 1.00 91.81 219 LEU A O 1
ATOM 1728 N N . THR A 1 220 ? -26.167 0.584 7.389 1.00 91.00 220 THR A N 1
ATOM 1729 C CA . THR A 1 220 ? -27.612 0.607 7.669 1.00 91.00 220 THR A CA 1
ATOM 1730 C C . THR A 1 220 ? -27.874 0.244 9.131 1.00 91.00 220 THR A C 1
ATOM 1732 O O . THR A 1 220 ? -27.073 -0.489 9.714 1.00 91.00 220 THR A O 1
ATOM 1735 N N . ASP A 1 221 ? -29.006 0.673 9.693 1.00 89.00 221 ASP A N 1
ATOM 1736 C CA . ASP A 1 221 ? -29.365 0.391 11.093 1.00 89.00 221 ASP A CA 1
ATOM 1737 C C . ASP A 1 221 ? -29.270 -1.111 11.419 1.00 89.00 221 ASP A C 1
ATOM 1739 O O . ASP A 1 221 ? -28.592 -1.509 12.364 1.00 89.00 221 ASP A O 1
ATOM 1743 N N . LEU A 1 222 ? -29.823 -1.965 10.550 1.00 87.19 222 LEU A N 1
ATOM 1744 C CA . LEU A 1 222 ? -29.765 -3.423 10.701 1.00 87.19 222 LEU A CA 1
ATOM 1745 C C . LEU A 1 222 ? -28.335 -3.986 10.581 1.00 87.19 222 LEU A C 1
ATOM 1747 O O . LEU A 1 222 ? -27.977 -4.969 11.230 1.00 87.19 222 LEU A O 1
ATOM 1751 N N . SER A 1 223 ? -27.490 -3.396 9.730 1.00 88.88 223 SER A N 1
ATOM 1752 C CA . SER A 1 223 ? -26.078 -3.788 9.643 1.00 88.88 223 SER A CA 1
ATOM 1753 C C . SER A 1 223 ? -25.305 -3.379 10.895 1.00 88.88 223 SER A C 1
ATOM 1755 O O . SER A 1 223 ? -24.430 -4.131 11.323 1.00 88.88 223 SER A O 1
ATOM 1757 N N . ALA A 1 224 ? -25.626 -2.218 11.466 1.00 90.06 224 ALA A N 1
ATOM 1758 C CA . ALA A 1 224 ? -24.961 -1.667 12.636 1.00 90.06 224 ALA A CA 1
ATOM 1759 C C . ALA A 1 224 ? -25.233 -2.486 13.906 1.00 90.06 224 ALA A C 1
ATOM 1761 O O . ALA A 1 224 ? -24.334 -2.599 14.731 1.00 90.06 224 ALA A O 1
ATOM 1762 N N . GLU A 1 225 ? -26.398 -3.131 14.043 1.00 89.88 225 GLU A N 1
ATOM 1763 C CA . GLU A 1 225 ? -26.740 -3.959 15.218 1.00 89.88 225 GLU A CA 1
ATOM 1764 C C . GLU A 1 225 ? -25.687 -5.039 15.536 1.00 89.88 225 GLU A C 1
ATOM 1766 O O . GLU A 1 225 ? -25.286 -5.204 16.689 1.00 89.88 225 GLU A O 1
ATOM 1771 N N . ALA A 1 226 ? -25.162 -5.724 14.515 1.00 88.50 226 ALA A N 1
ATOM 1772 C CA . ALA A 1 226 ? -24.155 -6.777 14.694 1.00 88.50 226 ALA A CA 1
ATOM 1773 C C . ALA A 1 226 ? -22.754 -6.239 15.062 1.00 88.50 226 ALA A C 1
ATOM 1775 O O . ALA A 1 226 ? -21.888 -6.994 15.505 1.00 88.50 226 ALA A O 1
ATOM 1776 N N . VAL A 1 227 ? -22.521 -4.937 14.872 1.00 93.75 227 VAL A N 1
ATOM 1777 C CA . VAL A 1 227 ? -21.267 -4.230 15.178 1.00 93.75 227 VAL A CA 1
ATOM 1778 C C . VAL A 1 227 ? -21.539 -2.963 15.996 1.00 93.75 227 VAL A C 1
ATOM 1780 O O . VAL A 1 227 ? -20.932 -1.919 15.775 1.00 93.75 227 VAL A O 1
ATOM 1783 N N . ALA A 1 228 ? -22.464 -3.059 16.956 1.00 92.38 228 ALA A N 1
ATOM 1784 C CA . ALA A 1 228 ? -23.100 -1.920 17.626 1.00 92.38 228 ALA A CA 1
ATOM 1785 C C . ALA A 1 228 ? -22.164 -0.959 18.384 1.00 92.38 228 ALA A C 1
ATOM 1787 O O . ALA A 1 228 ? -22.605 0.108 18.799 1.00 92.38 228 ALA A O 1
ATOM 1788 N N . VAL A 1 229 ? -20.892 -1.317 18.596 1.00 94.56 229 VAL A N 1
ATOM 1789 C CA . VAL A 1 229 ? -19.900 -0.425 19.230 1.00 94.56 229 VAL A CA 1
ATOM 1790 C C . VAL A 1 229 ? -19.130 0.443 18.238 1.00 94.56 229 VAL A C 1
ATOM 1792 O O . VAL A 1 229 ? -18.269 1.215 18.662 1.00 94.56 229 VAL A O 1
ATOM 1795 N N . LEU A 1 230 ? -19.380 0.282 16.937 1.00 95.19 230 LEU A N 1
ATOM 1796 C CA . LEU A 1 230 ? -18.822 1.146 15.906 1.00 95.19 230 LEU A CA 1
ATOM 1797 C C . LEU A 1 230 ? -19.712 2.376 15.751 1.00 95.19 230 LEU A C 1
ATOM 1799 O O . LEU A 1 230 ? -20.860 2.273 15.315 1.00 95.19 230 LEU A O 1
ATOM 1803 N N . ASP A 1 231 ? -19.162 3.542 16.071 1.00 92.69 231 ASP A N 1
ATOM 1804 C CA . ASP A 1 231 ? -19.845 4.804 15.812 1.00 92.69 231 ASP A CA 1
ATOM 1805 C C . ASP A 1 231 ? -19.993 5.009 14.297 1.00 92.69 231 ASP A C 1
ATOM 1807 O O . ASP A 1 231 ? -19.033 4.745 13.566 1.00 92.69 231 ASP A O 1
ATOM 1811 N N . PRO A 1 232 ? -21.142 5.504 13.796 1.00 89.50 232 PRO A N 1
ATOM 1812 C CA . PRO A 1 232 ? -21.358 5.709 12.367 1.00 89.50 232 PRO A CA 1
ATOM 1813 C C . PRO A 1 232 ? -20.264 6.564 11.713 1.00 89.50 232 PRO A C 1
ATOM 1815 O O . PRO A 1 232 ? -19.834 7.572 12.274 1.00 89.50 232 PRO A O 1
ATOM 1818 N N . ASN A 1 233 ? -19.867 6.204 10.490 1.00 89.75 233 ASN A N 1
ATOM 1819 C CA . ASN A 1 233 ? -18.939 6.987 9.669 1.00 89.75 233 ASN A CA 1
ATOM 1820 C C . ASN A 1 233 ? -19.599 8.284 9.179 1.00 89.75 233 ASN A C 1
ATOM 1822 O O . ASN A 1 233 ? -20.038 8.370 8.036 1.00 89.75 233 ASN A O 1
ATOM 1826 N N . ARG A 1 234 ? -19.677 9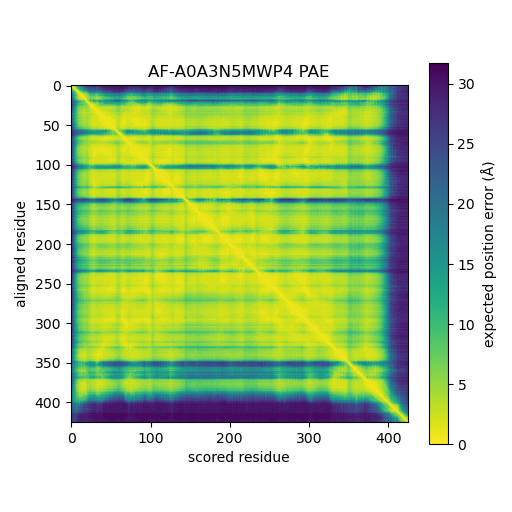.287 10.054 1.00 84.75 234 ARG A N 1
ATOM 1827 C CA . ARG A 1 234 ? -20.221 10.615 9.754 1.00 84.75 234 ARG A CA 1
ATOM 1828 C C . ARG A 1 234 ? -19.100 11.637 9.599 1.00 84.75 234 ARG A C 1
ATOM 1830 O O . ARG A 1 234 ? -18.079 11.550 10.273 1.00 84.75 234 ARG A O 1
ATOM 1837 N N . GLY A 1 235 ? -19.354 12.656 8.782 1.00 79.12 235 GLY A N 1
ATOM 1838 C CA . GLY A 1 235 ? -18.500 13.837 8.664 1.00 79.12 235 GLY A CA 1
ATOM 1839 C C . GLY A 1 235 ? -17.547 13.820 7.469 1.00 79.12 235 GLY A C 1
ATOM 1840 O O . GLY A 1 235 ? -17.185 12.777 6.922 1.00 79.12 235 GLY A O 1
ATOM 1841 N N . GLU A 1 236 ? -17.148 15.020 7.052 1.00 80.81 236 GLU A N 1
ATOM 1842 C CA . GLU A 1 236 ? -16.166 15.208 5.988 1.00 80.81 236 GLU A CA 1
ATOM 1843 C C . GLU A 1 236 ? -14.768 14.797 6.465 1.00 80.81 236 GLU A C 1
ATOM 1845 O O . GLU A 1 236 ? -14.356 15.103 7.580 1.00 80.81 236 GLU A O 1
ATOM 1850 N N . GLY A 1 237 ? -14.006 14.118 5.605 1.00 89.56 237 GLY A N 1
ATOM 1851 C CA . GLY A 1 237 ? -12.620 13.746 5.903 1.00 89.56 237 GLY A CA 1
ATOM 1852 C C . GLY A 1 237 ? -12.439 12.428 6.658 1.00 89.56 237 GLY A C 1
ATOM 1853 O O . GLY A 1 237 ? -11.293 12.067 6.935 1.00 89.56 237 GLY A O 1
ATOM 1854 N N . ARG A 1 238 ? -13.518 11.668 6.901 1.00 93.56 238 ARG A N 1
ATOM 1855 C CA . ARG A 1 238 ? -13.468 10.346 7.547 1.00 93.56 238 ARG A CA 1
ATOM 1856 C C . ARG A 1 238 ? -12.439 9.412 6.911 1.00 93.56 238 ARG A C 1
ATOM 1858 O O . ARG A 1 238 ? -11.709 8.724 7.616 1.00 93.56 238 ARG A O 1
ATOM 1865 N N . ALA A 1 239 ? -12.302 9.442 5.584 1.00 95.00 239 ALA A N 1
ATOM 1866 C CA . ALA A 1 239 ? -11.305 8.633 4.894 1.00 95.00 239 ALA A CA 1
ATOM 1867 C C . ALA A 1 239 ? -9.869 8.890 5.376 1.00 95.00 239 ALA A C 1
ATOM 1869 O O . ALA A 1 239 ? -9.109 7.946 5.590 1.00 95.00 239 ALA A O 1
ATOM 1870 N N . PHE A 1 240 ? -9.507 10.153 5.613 1.00 96.12 240 PHE A N 1
ATOM 1871 C CA . PHE A 1 240 ? -8.188 10.494 6.138 1.00 96.12 240 PHE A CA 1
ATOM 1872 C C . PHE A 1 240 ? -7.992 10.014 7.572 1.00 96.12 240 PHE A C 1
ATOM 1874 O O . PHE A 1 240 ? -6.893 9.585 7.899 1.00 96.12 240 PHE A O 1
ATOM 1881 N N . GLU A 1 241 ? -9.024 10.075 8.412 1.00 95.44 241 GLU A N 1
ATOM 1882 C CA . GLU A 1 241 ? -8.960 9.604 9.801 1.00 95.44 241 GLU A CA 1
ATOM 1883 C C . GLU A 1 241 ? -8.736 8.093 9.867 1.00 95.44 241 GLU A C 1
ATOM 1885 O O . GLU A 1 241 ? -7.895 7.626 10.632 1.00 95.44 241 GLU A O 1
ATOM 1890 N N . ILE A 1 242 ? -9.431 7.331 9.016 1.00 96.94 242 ILE A N 1
ATOM 1891 C CA . ILE A 1 242 ? -9.262 5.878 8.937 1.00 96.94 242 ILE A CA 1
ATOM 1892 C C . ILE A 1 242 ? -7.851 5.536 8.441 1.00 96.94 242 ILE A C 1
ATOM 1894 O O . ILE A 1 242 ? -7.164 4.735 9.074 1.00 96.94 242 ILE A O 1
ATOM 1898 N N . ILE A 1 243 ? -7.386 6.167 7.352 1.00 97.75 243 ILE A N 1
ATOM 1899 C CA . ILE A 1 243 ? -6.012 5.981 6.847 1.00 97.75 243 ILE A CA 1
ATOM 1900 C C . ILE A 1 243 ? -4.989 6.340 7.933 1.00 97.75 243 ILE A C 1
ATOM 1902 O O . ILE A 1 243 ? -4.020 5.609 8.139 1.00 97.75 243 ILE A O 1
ATOM 1906 N N . GLU A 1 244 ? -5.209 7.448 8.641 1.00 97.25 244 GLU A N 1
ATOM 1907 C CA . GLU A 1 244 ? -4.331 7.918 9.707 1.00 97.25 244 GLU A CA 1
ATOM 1908 C C . GLU A 1 244 ? -4.260 6.927 10.868 1.00 97.25 244 GLU A C 1
ATOM 1910 O O . GLU A 1 244 ? -3.163 6.544 11.281 1.00 97.25 244 GLU A O 1
ATOM 1915 N N . SER A 1 245 ? -5.409 6.457 11.352 1.00 96.31 245 SER A N 1
ATOM 1916 C CA . SER A 1 245 ? -5.470 5.480 12.435 1.00 96.31 245 SER A CA 1
ATOM 1917 C C . SER A 1 245 ? -4.840 4.146 12.030 1.00 96.31 245 SER A C 1
ATOM 1919 O O . SER A 1 245 ? -4.087 3.574 12.814 1.00 96.31 245 SER A O 1
ATOM 1921 N N . LEU A 1 246 ? -5.075 3.662 10.804 1.00 97.75 246 LEU A N 1
ATOM 1922 C CA . LEU A 1 246 ? -4.433 2.445 10.293 1.00 97.75 246 LEU A CA 1
ATOM 1923 C C . LEU A 1 246 ? -2.909 2.602 10.228 1.00 97.75 246 LEU A C 1
ATOM 1925 O O . LEU A 1 246 ? -2.191 1.748 10.741 1.00 97.75 246 LEU A O 1
ATOM 1929 N N . GLY A 1 247 ? -2.409 3.706 9.666 1.00 97.06 247 GLY A N 1
ATOM 1930 C CA . GLY A 1 247 ? -0.972 3.972 9.579 1.00 97.06 247 GLY A CA 1
ATOM 1931 C C . GLY A 1 247 ? -0.294 4.099 10.948 1.00 97.06 247 GLY A C 1
ATOM 1932 O O . GLY A 1 247 ? 0.806 3.580 11.143 1.00 97.06 247 GLY A O 1
ATOM 1933 N N . ARG A 1 248 ? -0.963 4.729 11.924 1.00 95.25 248 ARG A N 1
ATOM 1934 C CA . ARG A 1 248 ? -0.488 4.787 13.316 1.00 95.25 248 ARG A CA 1
ATOM 1935 C C . ARG A 1 248 ? -0.440 3.400 13.946 1.00 95.25 248 ARG A C 1
ATOM 1937 O O . ARG A 1 248 ? 0.571 3.057 14.547 1.00 95.25 248 ARG A O 1
ATOM 1944 N N . LEU A 1 249 ? -1.484 2.589 13.770 1.00 95.88 249 LEU A N 1
ATOM 1945 C CA . LEU A 1 249 ? -1.516 1.224 14.295 1.00 95.88 249 LEU A CA 1
ATOM 1946 C C . LEU A 1 249 ? -0.399 0.364 13.701 1.00 95.88 249 LEU A C 1
ATOM 1948 O O . LEU A 1 249 ? 0.321 -0.261 14.471 1.00 95.88 249 LEU A O 1
ATOM 1952 N N . MET A 1 250 ? -0.198 0.384 12.378 1.00 96.94 250 MET A N 1
ATOM 1953 C CA . MET A 1 250 ? 0.885 -0.351 11.698 1.00 96.94 250 MET A CA 1
ATOM 1954 C C . MET A 1 250 ? 2.258 -0.050 12.308 1.00 96.94 250 MET A C 1
ATOM 1956 O O . MET A 1 250 ? 3.037 -0.966 12.581 1.00 96.94 250 MET A O 1
ATOM 1960 N N . TRP A 1 251 ? 2.522 1.228 12.590 1.00 94.81 251 TRP A N 1
ATOM 1961 C CA . TRP A 1 251 ? 3.738 1.646 13.274 1.00 94.81 251 TRP A CA 1
ATOM 1962 C C . TRP A 1 251 ? 3.781 1.152 14.719 1.00 94.81 251 TRP A C 1
ATOM 1964 O O . TRP A 1 251 ? 4.748 0.517 15.131 1.00 94.81 251 TRP A O 1
ATOM 1974 N N . THR A 1 252 ? 2.735 1.424 15.497 1.00 92.88 252 THR A N 1
ATOM 1975 C CA . THR A 1 252 ? 2.740 1.141 16.930 1.00 92.88 252 THR A CA 1
ATOM 1976 C C . THR A 1 252 ? 2.851 -0.352 17.224 1.00 92.88 252 THR A C 1
ATOM 1978 O O . THR A 1 252 ? 3.562 -0.719 18.155 1.00 92.88 252 THR A O 1
ATOM 1981 N N . VAL A 1 253 ? 2.181 -1.222 16.461 1.00 93.19 253 VAL A N 1
ATOM 1982 C CA . VAL A 1 253 ? 2.114 -2.661 16.780 1.00 93.19 253 VAL A CA 1
ATOM 1983 C C . VAL A 1 253 ? 3.172 -3.510 16.082 1.00 93.19 253 VAL A C 1
ATOM 1985 O O . VAL A 1 253 ? 3.518 -4.561 16.614 1.00 93.19 253 VAL A O 1
ATOM 1988 N N . ASP A 1 254 ? 3.688 -3.072 14.931 1.00 93.94 254 ASP A N 1
ATOM 1989 C CA . ASP A 1 254 ? 4.592 -3.873 14.085 1.00 93.94 254 ASP A CA 1
ATOM 1990 C C . ASP A 1 254 ? 5.868 -3.110 13.679 1.00 93.94 254 ASP A C 1
ATOM 1992 O O . ASP A 1 254 ? 6.711 -3.665 12.985 1.00 93.94 254 ASP A O 1
ATOM 1996 N N . GLY A 1 255 ? 6.026 -1.837 14.071 1.00 94.44 255 GLY A N 1
ATOM 1997 C CA . GLY A 1 255 ? 7.153 -0.999 13.635 1.00 94.44 255 GLY A CA 1
ATOM 1998 C C . GLY A 1 255 ? 7.173 -0.741 12.124 1.00 94.44 255 GLY A C 1
ATOM 1999 O O . GLY A 1 255 ? 8.206 -0.372 11.568 1.00 94.44 255 GLY A O 1
ATOM 2000 N N . ALA A 1 256 ? 6.044 -0.956 11.445 1.00 97.44 256 ALA A N 1
ATOM 2001 C CA . ALA A 1 256 ? 5.961 -0.974 9.994 1.00 97.44 256 ALA A CA 1
ATOM 2002 C C . ALA A 1 256 ? 5.428 0.349 9.427 1.00 97.44 256 ALA A C 1
ATOM 2004 O O . ALA A 1 256 ? 4.576 1.015 10.019 1.00 97.44 256 ALA A O 1
ATOM 2005 N N . ALA A 1 257 ? 5.908 0.709 8.239 1.00 98.12 257 ALA A N 1
ATOM 2006 C CA . ALA A 1 257 ? 5.447 1.872 7.495 1.00 98.12 257 ALA A CA 1
ATOM 2007 C C . ALA A 1 257 ? 4.129 1.601 6.750 1.00 98.12 257 ALA A C 1
ATOM 2009 O O . ALA A 1 257 ? 3.873 0.490 6.278 1.00 98.12 257 ALA A O 1
ATOM 2010 N N . LEU A 1 258 ? 3.334 2.654 6.555 1.00 98.62 258 LEU A N 1
ATOM 2011 C CA . LEU A 1 258 ? 2.237 2.653 5.585 1.00 98.62 258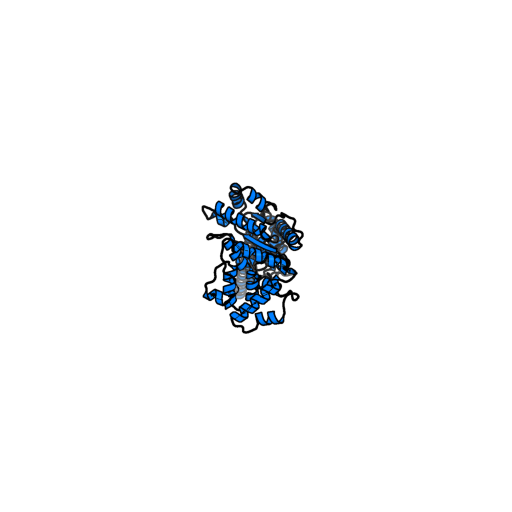 LEU A CA 1
ATOM 2012 C C . LEU A 1 258 ? 2.781 3.074 4.217 1.00 98.62 258 LEU A C 1
ATOM 2014 O O . LEU A 1 258 ? 3.166 4.225 4.037 1.00 98.62 258 LEU A O 1
ATOM 2018 N N . VAL A 1 259 ? 2.778 2.188 3.228 1.00 98.69 259 VAL A N 1
ATOM 2019 C CA . VAL A 1 259 ? 3.179 2.538 1.858 1.00 98.69 259 VAL A CA 1
ATOM 2020 C C . VAL A 1 259 ? 1.933 2.650 0.986 1.00 98.69 259 VAL A C 1
ATOM 2022 O O . VAL A 1 259 ? 1.160 1.704 0.909 1.00 98.69 259 VAL A O 1
ATOM 2025 N N . ILE A 1 260 ? 1.737 3.773 0.295 1.00 98.25 260 ILE A N 1
ATOM 2026 C CA . ILE A 1 260 ? 0.669 3.942 -0.703 1.00 98.25 260 ILE A CA 1
ATOM 2027 C C . ILE A 1 260 ? 1.317 4.103 -2.070 1.00 98.25 260 ILE A C 1
ATOM 2029 O O . ILE A 1 260 ? 1.997 5.091 -2.323 1.00 98.25 260 ILE A O 1
ATOM 2033 N N . SER A 1 261 ? 1.116 3.128 -2.950 1.00 97.88 261 SER A N 1
ATOM 2034 C CA . SER A 1 261 ? 1.607 3.143 -4.325 1.00 97.88 261 SER A CA 1
ATOM 2035 C C . SER A 1 261 ? 0.488 3.477 -5.292 1.00 97.88 261 SER A C 1
ATOM 2037 O O . SER A 1 261 ? -0.476 2.724 -5.413 1.00 97.88 261 SER A O 1
ATOM 2039 N N . ILE A 1 262 ? 0.644 4.600 -5.981 1.00 96.31 262 ILE A N 1
ATOM 2040 C CA . ILE A 1 262 ? -0.225 5.033 -7.062 1.00 96.31 262 ILE A CA 1
ATOM 2041 C C . ILE A 1 262 ? 0.507 4.803 -8.380 1.00 96.31 262 ILE A C 1
ATOM 2043 O O . ILE A 1 262 ? 1.538 5.423 -8.635 1.00 96.31 262 ILE A O 1
ATOM 2047 N N . ASP A 1 263 ? -0.021 3.908 -9.198 1.00 95.00 263 ASP A N 1
ATOM 2048 C CA . ASP A 1 263 ? 0.531 3.520 -10.491 1.00 95.00 263 ASP A CA 1
ATOM 2049 C C . ASP A 1 263 ? -0.337 4.055 -11.636 1.00 95.00 263 ASP A C 1
ATOM 2051 O O . ASP A 1 263 ? -1.496 4.428 -11.433 1.00 95.00 263 ASP A O 1
ATOM 2055 N N . GLN A 1 264 ? 0.236 4.086 -12.838 1.00 91.88 264 GLN A N 1
ATOM 2056 C CA . GLN A 1 264 ? -0.448 4.469 -14.077 1.00 91.88 264 GLN A CA 1
ATOM 2057 C C . GLN A 1 264 ? -1.210 5.802 -13.982 1.00 91.88 264 GLN A C 1
ATOM 2059 O O . GLN A 1 264 ? -2.316 5.952 -14.497 1.00 91.88 264 GLN A O 1
ATOM 2064 N N . VAL A 1 265 ? -0.633 6.808 -13.314 1.00 93.44 265 VAL A N 1
ATOM 2065 C CA . VAL A 1 265 ? -1.311 8.108 -13.146 1.00 93.44 265 VAL A CA 1
ATOM 2066 C C . VAL A 1 265 ? -1.597 8.788 -14.489 1.00 93.44 265 VAL A C 1
ATOM 2068 O O . VAL A 1 265 ? -2.524 9.590 -14.593 1.00 93.44 265 VAL A O 1
ATOM 2071 N N . GLU A 1 266 ? -0.842 8.436 -15.532 1.00 93.75 266 GLU A N 1
ATOM 2072 C CA . GLU A 1 266 ? -1.083 8.868 -16.905 1.00 93.75 266 GLU A CA 1
ATOM 2073 C C . GLU A 1 266 ? -2.492 8.569 -17.420 1.00 93.75 266 GLU A C 1
ATOM 2075 O O . GLU A 1 266 ? -2.945 9.287 -18.307 1.00 93.75 266 GLU A O 1
ATOM 2080 N N . ASP A 1 267 ? -3.209 7.588 -16.866 1.00 91.75 267 ASP A N 1
ATOM 2081 C CA . ASP A 1 267 ? -4.572 7.256 -17.290 1.00 91.75 267 ASP A CA 1
ATOM 2082 C C . ASP A 1 267 ? -5.566 8.390 -17.010 1.00 91.75 267 ASP A C 1
ATOM 2084 O O . ASP A 1 267 ? -6.625 8.474 -17.631 1.00 91.75 267 ASP A O 1
ATOM 2088 N N . LEU A 1 268 ? -5.197 9.362 -16.171 1.00 90.94 268 LEU A N 1
ATOM 2089 C CA . LEU A 1 268 ? -5.965 10.597 -16.036 1.00 90.94 268 LEU A CA 1
ATOM 2090 C C . LEU A 1 268 ? -6.073 11.373 -17.357 1.00 90.94 268 LEU A C 1
ATOM 2092 O O . LEU A 1 268 ? -7.035 12.108 -17.536 1.00 90.94 268 LEU A O 1
ATOM 2096 N N . ARG A 1 269 ? -5.147 11.198 -18.310 1.00 90.06 269 ARG A N 1
ATOM 2097 C CA . ARG A 1 269 ? -5.184 11.879 -19.620 1.00 90.06 269 ARG A CA 1
ATOM 2098 C C . ARG A 1 269 ? -6.425 11.558 -20.458 1.00 90.06 269 ARG A C 1
ATOM 2100 O O . ARG A 1 269 ? -6.655 12.225 -21.460 1.00 90.06 269 ARG A O 1
ATOM 2107 N N . PHE A 1 270 ? -7.176 10.519 -20.093 1.00 87.94 270 PHE A N 1
ATOM 2108 C CA . PHE A 1 270 ? -8.427 10.154 -20.753 1.00 87.94 270 PHE A CA 1
ATOM 2109 C C . PHE A 1 270 ? -9.617 11.038 -20.325 1.00 87.94 270 PHE A C 1
ATOM 2111 O O . PHE A 1 270 ? -10.717 10.834 -20.833 1.00 87.94 270 PHE A O 1
ATOM 2118 N N . PHE A 1 271 ? -9.410 12.021 -19.435 1.00 87.44 271 PHE A N 1
ATOM 2119 C CA . PHE A 1 271 ? -10.423 12.999 -19.013 1.00 87.44 271 PHE A CA 1
ATOM 2120 C C . PHE A 1 271 ? -10.074 14.411 -19.467 1.00 87.44 271 PHE A C 1
ATOM 2122 O O . PHE A 1 271 ? -8.911 14.811 -19.434 1.00 87.44 271 PHE A O 1
ATOM 2129 N N . ASP A 1 272 ? -11.095 15.199 -19.794 1.00 89.06 272 ASP A N 1
ATOM 2130 C CA . ASP A 1 272 ? -10.923 16.600 -20.191 1.00 89.06 272 ASP A CA 1
ATOM 2131 C C . ASP A 1 272 ? -10.361 17.467 -19.043 1.00 89.06 272 ASP A C 1
ATOM 2133 O O . ASP A 1 272 ? -9.595 18.403 -19.271 1.00 89.06 272 ASP A O 1
ATOM 2137 N N . ASP A 1 273 ? -10.680 17.124 -17.790 1.00 90.69 273 ASP A N 1
ATOM 2138 C CA . ASP A 1 273 ? -10.277 17.820 -16.560 1.00 90.69 273 ASP A CA 1
ATOM 2139 C C . ASP A 1 273 ? -9.052 17.184 -15.864 1.00 90.69 273 ASP A C 1
ATOM 2141 O O . ASP A 1 273 ? -8.852 17.341 -14.654 1.00 90.69 273 ASP A O 1
ATOM 2145 N N . TYR A 1 274 ? -8.195 16.467 -16.605 1.00 90.88 274 TYR A N 1
ATOM 2146 C CA . TYR A 1 274 ? -7.085 15.683 -16.039 1.00 90.88 274 TYR A CA 1
ATOM 2147 C C . TYR A 1 274 ? -6.121 16.474 -15.138 1.00 90.88 274 TYR A C 1
ATOM 2149 O O . TYR A 1 274 ? -5.601 15.927 -14.164 1.00 90.88 274 TYR A O 1
ATOM 2157 N N . HIS A 1 275 ? -5.901 17.763 -15.416 1.00 91.38 275 HIS A N 1
ATOM 2158 C CA . HIS A 1 275 ? -5.081 18.641 -14.576 1.00 91.38 275 HIS A CA 1
ATOM 2159 C C . HIS A 1 275 ? -5.691 18.851 -13.186 1.00 91.38 275 HIS A C 1
ATOM 2161 O O . HIS A 1 275 ? -5.005 18.707 -12.172 1.00 91.38 275 HIS A O 1
ATOM 2167 N N . GLU A 1 276 ? -6.991 19.153 -13.129 1.00 91.31 276 GLU A N 1
ATOM 2168 C CA . GLU A 1 276 ? -7.716 19.361 -11.875 1.00 91.31 276 GLU A CA 1
ATOM 2169 C C . GLU A 1 276 ? -7.770 18.060 -11.070 1.00 91.31 276 GLU A C 1
ATOM 2171 O O . GLU A 1 276 ? -7.542 18.054 -9.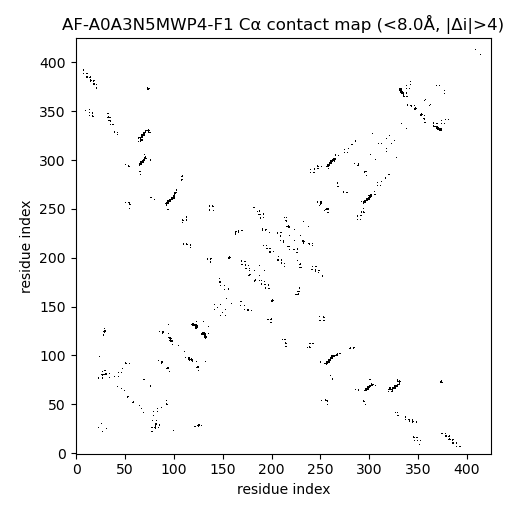856 1.00 91.31 276 GLU A O 1
ATOM 2176 N N . ARG A 1 277 ? -8.002 16.936 -11.756 1.00 92.00 277 ARG A N 1
ATOM 2177 C CA . ARG A 1 277 ? -7.971 15.598 -11.160 1.00 92.00 277 ARG A CA 1
ATOM 2178 C C . ARG A 1 277 ? -6.612 15.271 -10.562 1.00 92.00 277 ARG A C 1
ATOM 2180 O O . ARG A 1 277 ? -6.560 14.871 -9.401 1.00 92.00 277 ARG A O 1
ATOM 2187 N N . PHE A 1 278 ? -5.527 15.489 -11.305 1.00 93.06 278 PHE A N 1
ATOM 2188 C CA . PHE A 1 278 ? -4.173 15.277 -10.799 1.00 93.06 278 PHE A CA 1
ATOM 2189 C C . PHE A 1 278 ? -3.891 16.168 -9.583 1.00 93.06 278 PHE A C 1
ATOM 2191 O O . PHE A 1 278 ? -3.369 15.690 -8.579 1.00 93.06 278 PHE A O 1
ATOM 2198 N N . GLN A 1 279 ? -4.283 17.445 -9.622 1.00 93.00 279 GLN A N 1
ATOM 2199 C CA . GLN A 1 279 ? -4.099 18.359 -8.496 1.00 93.00 279 GLN A CA 1
ATOM 2200 C C . GLN A 1 279 ? -4.871 17.903 -7.247 1.00 93.00 279 GLN A C 1
ATOM 2202 O O . GLN A 1 279 ? -4.309 17.914 -6.149 1.00 93.00 279 GLN A O 1
ATOM 2207 N N . LYS A 1 280 ? -6.132 17.471 -7.392 1.00 92.69 280 LYS A N 1
ATOM 2208 C CA . LYS A 1 280 ? -6.940 16.905 -6.295 1.00 92.69 280 LYS A CA 1
ATOM 2209 C C . LYS A 1 280 ? -6.300 15.631 -5.734 1.00 92.69 280 LYS A C 1
ATOM 2211 O O . LYS A 1 280 ? -6.114 15.527 -4.524 1.00 92.69 280 LYS A O 1
ATOM 2216 N N . ALA A 1 281 ? -5.894 14.713 -6.608 1.00 93.62 281 ALA A N 1
ATOM 2217 C CA . ALA A 1 281 ? -5.217 13.473 -6.246 1.00 93.62 281 ALA A CA 1
ATOM 2218 C C . ALA A 1 281 ? -3.909 13.732 -5.478 1.00 93.62 281 ALA A C 1
ATOM 2220 O O . ALA A 1 281 ? -3.681 13.135 -4.425 1.00 93.62 281 ALA A O 1
ATOM 2221 N N . ALA A 1 282 ? -3.074 14.649 -5.972 1.00 93.56 282 ALA A N 1
ATOM 2222 C CA . ALA A 1 282 ? -1.808 15.033 -5.357 1.00 93.56 282 ALA A CA 1
ATOM 2223 C C . ALA A 1 282 ? -2.003 15.707 -3.994 1.00 93.56 282 ALA A C 1
ATOM 2225 O O . ALA A 1 282 ? -1.295 15.377 -3.042 1.00 93.56 282 ALA A O 1
ATOM 2226 N N . ARG A 1 283 ? -2.978 16.618 -3.876 1.00 94.94 283 ARG A N 1
ATOM 2227 C CA . ARG A 1 283 ? -3.329 17.265 -2.604 1.00 94.94 283 ARG A CA 1
ATOM 2228 C C . ARG A 1 283 ? -3.655 16.229 -1.533 1.00 94.94 283 ARG A C 1
ATOM 2230 O O . ARG A 1 283 ? -3.109 16.303 -0.434 1.00 94.94 283 ARG A O 1
ATOM 2237 N N . ASP A 1 284 ? -4.507 15.264 -1.862 1.00 95.62 284 ASP A N 1
ATOM 2238 C CA . ASP A 1 284 ? -4.977 14.269 -0.902 1.00 95.62 284 ASP A CA 1
ATOM 2239 C C . ASP A 1 284 ? -3.836 13.305 -0.502 1.00 95.62 284 ASP A C 1
ATOM 2241 O O . ASP A 1 284 ? -3.691 12.976 0.676 1.00 95.62 284 ASP A O 1
ATOM 2245 N N . LEU A 1 285 ? -2.932 12.944 -1.426 1.00 95.56 285 LEU A N 1
ATOM 2246 C CA . LEU A 1 285 ? -1.708 12.187 -1.103 1.00 95.56 285 LEU A CA 1
ATOM 2247 C C . LEU A 1 285 ? -0.757 12.964 -0.182 1.00 95.56 285 LEU A C 1
ATOM 2249 O O . LEU A 1 285 ? -0.237 12.408 0.787 1.00 95.56 285 LEU A O 1
ATOM 2253 N N . ILE A 1 286 ? -0.540 14.256 -0.455 1.00 95.69 286 ILE A N 1
ATOM 2254 C CA . ILE A 1 286 ? 0.266 15.136 0.406 1.00 95.69 286 ILE A CA 1
ATOM 2255 C C . ILE A 1 286 ? -0.364 15.221 1.801 1.00 95.69 286 ILE A C 1
ATOM 2257 O O . ILE A 1 286 ? 0.350 15.199 2.805 1.00 95.69 286 ILE A O 1
ATOM 2261 N N . GLN A 1 287 ? -1.693 15.294 1.883 1.00 95.62 287 GLN A N 1
ATOM 2262 C CA . GLN A 1 287 ? -2.410 15.313 3.152 1.00 95.62 287 GLN A CA 1
ATOM 2263 C C . GLN A 1 287 ? -2.226 14.005 3.929 1.00 95.62 287 GLN A C 1
ATOM 2265 O O . GLN A 1 287 ? -1.906 14.073 5.116 1.00 95.62 287 GLN A O 1
ATOM 2270 N N . ILE A 1 288 ? -2.339 12.838 3.284 1.00 95.69 288 ILE A N 1
ATOM 2271 C CA . ILE A 1 288 ? -2.050 11.543 3.925 1.00 95.69 288 ILE A CA 1
ATOM 2272 C C . ILE A 1 288 ? -0.613 11.517 4.455 1.00 95.69 288 ILE A C 1
ATOM 2274 O O . ILE A 1 288 ? -0.399 11.219 5.631 1.00 95.69 288 ILE A O 1
ATOM 2278 N N . ALA A 1 289 ? 0.360 11.914 3.629 1.00 95.12 289 ALA A N 1
ATOM 2279 C CA . ALA A 1 289 ? 1.759 11.971 4.036 1.00 95.12 289 ALA A CA 1
ATOM 2280 C C . ALA A 1 289 ? 1.961 12.889 5.255 1.00 95.12 289 ALA A C 1
ATOM 2282 O O . ALA A 1 289 ? 2.711 12.563 6.172 1.00 95.12 289 ALA A O 1
ATOM 2283 N N . ASN A 1 290 ? 1.281 14.034 5.321 1.00 93.62 290 ASN A N 1
ATOM 2284 C CA . ASN A 1 290 ? 1.379 14.938 6.469 1.00 93.62 290 ASN A CA 1
ATOM 2285 C C . ASN A 1 290 ? 0.737 14.365 7.744 1.00 93.62 290 ASN A C 1
ATOM 2287 O O . ASN A 1 290 ? 1.279 14.582 8.824 1.00 93.62 290 ASN A O 1
ATOM 2291 N N . ARG A 1 291 ? -0.381 13.636 7.627 1.00 93.62 291 ARG A N 1
ATOM 2292 C CA . ARG A 1 291 ? -1.110 13.051 8.769 1.00 93.62 291 ARG A CA 1
ATOM 2293 C C . ARG A 1 291 ? -0.435 11.808 9.340 1.00 93.62 291 ARG A C 1
ATOM 2295 O O . ARG A 1 291 ? -0.518 11.573 10.539 1.00 93.62 291 ARG A O 1
ATOM 2302 N N . VAL A 1 292 ? 0.260 11.038 8.501 1.00 94.12 292 VAL A N 1
ATOM 2303 C CA . VAL A 1 292 ? 0.943 9.800 8.903 1.00 94.12 292 VAL A CA 1
ATOM 2304 C C . VAL A 1 292 ? 2.454 9.966 8.736 1.00 94.12 292 VAL A C 1
ATOM 2306 O O . VAL A 1 292 ? 2.970 9.744 7.637 1.00 94.12 292 VAL A O 1
ATOM 2309 N N . PRO A 1 293 ? 3.196 10.346 9.798 1.00 91.81 293 PRO A N 1
ATOM 2310 C CA . PRO A 1 293 ? 4.654 10.504 9.776 1.00 91.81 293 PRO A CA 1
ATOM 2311 C C . PRO A 1 293 ? 5.398 9.290 9.210 1.00 91.81 293 PRO A C 1
ATOM 2313 O O . PRO A 1 293 ? 6.360 9.444 8.460 1.00 91.81 293 PRO A O 1
ATOM 2316 N N . THR A 1 294 ? 4.882 8.096 9.491 1.00 94.38 294 THR A N 1
ATOM 2317 C CA . THR A 1 294 ? 5.446 6.807 9.084 1.00 94.38 294 THR A CA 1
ATOM 2318 C C . THR A 1 294 ? 4.952 6.308 7.726 1.00 94.38 294 THR A C 1
ATOM 2320 O O . THR A 1 294 ? 5.137 5.139 7.392 1.00 94.38 294 THR A O 1
ATOM 2323 N N . SER A 1 295 ? 4.308 7.169 6.933 1.00 96.81 295 SER A N 1
ATOM 2324 C CA . SER A 1 295 ? 3.875 6.812 5.583 1.00 96.81 295 SER A CA 1
ATOM 2325 C C . SER A 1 295 ? 4.905 7.153 4.509 1.00 96.81 295 SER A C 1
ATOM 2327 O O . SER A 1 295 ? 5.676 8.106 4.640 1.00 96.81 295 SER A O 1
ATOM 2329 N N . ILE A 1 296 ? 4.872 6.383 3.424 1.00 98.19 296 ILE A N 1
ATOM 2330 C CA . ILE A 1 296 ? 5.612 6.607 2.182 1.00 98.19 296 ILE A CA 1
ATOM 2331 C C . ILE A 1 296 ? 4.607 6.563 1.032 1.00 98.19 296 ILE A C 1
ATOM 2333 O O . ILE A 1 296 ? 3.827 5.621 0.912 1.00 98.19 296 ILE A O 1
ATOM 2337 N N . VAL A 1 297 ? 4.632 7.566 0.162 1.00 98.31 297 VAL A N 1
ATOM 2338 C CA . VAL A 1 297 ? 3.802 7.619 -1.044 1.00 98.31 297 VAL A CA 1
ATOM 2339 C C . VAL A 1 297 ? 4.689 7.387 -2.258 1.00 98.31 297 VAL A C 1
ATOM 2341 O O . VAL A 1 297 ? 5.653 8.119 -2.469 1.00 98.31 297 VAL A O 1
ATOM 2344 N N . LEU A 1 298 ? 4.356 6.393 -3.075 1.00 98.31 298 LEU A N 1
ATOM 2345 C CA . LEU A 1 298 ? 4.966 6.175 -4.382 1.00 98.31 298 LEU A CA 1
ATOM 2346 C C . LEU A 1 298 ? 3.994 6.670 -5.447 1.00 98.31 298 LEU A C 1
ATOM 2348 O O . LEU A 1 298 ? 2.835 6.266 -5.462 1.00 98.31 298 LEU A O 1
ATOM 2352 N N . VAL A 1 299 ? 4.467 7.535 -6.333 1.00 97.56 299 VAL A N 1
ATOM 2353 C CA . VAL A 1 299 ? 3.712 8.007 -7.495 1.00 97.56 299 VAL A CA 1
ATOM 2354 C C . VAL A 1 299 ? 4.453 7.538 -8.730 1.00 97.56 299 VAL A C 1
ATOM 2356 O O . VAL A 1 299 ? 5.614 7.904 -8.914 1.00 97.56 299 VAL A O 1
ATOM 2359 N N . SER A 1 300 ? 3.805 6.737 -9.572 1.00 96.75 300 SER A N 1
ATOM 2360 C CA . SER A 1 300 ? 4.384 6.262 -10.820 1.00 96.75 300 SER A CA 1
ATOM 2361 C C . SER A 1 300 ? 3.570 6.671 -12.036 1.00 96.75 300 SER A C 1
ATOM 2363 O O . SER A 1 300 ? 2.350 6.515 -12.059 1.00 96.75 300 SER A O 1
ATOM 2365 N N . CYS A 1 301 ? 4.246 7.240 -13.037 1.00 96.12 301 CYS A N 1
ATOM 2366 C CA . CYS A 1 301 ? 3.579 7.800 -14.208 1.00 96.12 301 CYS A CA 1
ATOM 2367 C C . CYS A 1 301 ? 4.452 7.838 -15.472 1.00 96.12 301 CYS A C 1
ATOM 2369 O O . CYS A 1 301 ? 5.664 7.588 -15.426 1.00 96.12 301 CYS A O 1
ATOM 2371 N N . LEU A 1 302 ? 3.856 8.175 -16.622 1.00 96.44 302 LEU A N 1
ATOM 2372 C CA . LEU A 1 302 ? 4.640 8.550 -17.803 1.00 96.44 302 LEU A CA 1
ATOM 2373 C C . LEU A 1 302 ? 5.369 9.885 -17.608 1.00 96.44 302 LEU A C 1
ATOM 2375 O O . LEU A 1 302 ? 4.826 10.841 -17.052 1.00 96.44 302 LEU A O 1
ATOM 2379 N N . GLY A 1 303 ? 6.606 9.958 -18.108 1.00 94.69 303 GLY A N 1
ATOM 2380 C CA . GLY A 1 303 ? 7.429 11.168 -18.005 1.00 94.69 303 GLY A CA 1
ATOM 2381 C C . GLY A 1 303 ? 6.853 12.374 -18.752 1.00 94.69 303 GLY A C 1
ATOM 2382 O O . GLY A 1 303 ? 6.882 13.485 -18.230 1.00 94.69 303 GLY A O 1
ATOM 2383 N N . ASP A 1 304 ? 6.295 12.159 -19.943 1.00 94.88 304 ASP A N 1
ATOM 2384 C CA . ASP A 1 304 ? 5.650 13.204 -20.746 1.00 94.88 304 ASP A CA 1
ATOM 2385 C C . ASP A 1 304 ? 4.343 13.695 -20.104 1.00 94.88 304 ASP A C 1
ATOM 2387 O O . ASP A 1 304 ? 4.080 14.897 -20.074 1.00 94.88 304 ASP A O 1
ATOM 2391 N N . PHE A 1 305 ? 3.554 12.781 -19.532 1.00 95.44 305 PHE A N 1
ATOM 2392 C CA . PHE A 1 305 ? 2.362 13.122 -18.765 1.00 95.44 305 PHE A CA 1
ATOM 2393 C C . PHE A 1 305 ? 2.712 13.995 -17.557 1.00 95.44 305 PHE A C 1
ATOM 2395 O O . PHE A 1 305 ? 2.111 15.056 -17.386 1.00 95.44 305 PHE A O 1
ATOM 2402 N N . TYR A 1 306 ? 3.707 13.591 -16.754 1.00 95.94 306 TYR A N 1
ATOM 2403 C CA . TYR A 1 306 ? 4.133 14.386 -15.602 1.00 95.94 306 TYR A CA 1
ATOM 2404 C C . TYR A 1 306 ? 4.623 15.772 -16.019 1.00 95.94 306 TYR A C 1
ATOM 2406 O O . TYR A 1 306 ? 4.234 16.754 -15.396 1.00 95.94 306 TYR A O 1
ATOM 2414 N N . GLY A 1 307 ? 5.411 15.862 -17.098 1.00 94.88 307 GLY A N 1
ATOM 2415 C CA . GLY A 1 307 ? 5.861 17.139 -17.653 1.00 94.88 307 GLY A CA 1
ATOM 2416 C C . GLY A 1 307 ? 4.702 18.107 -17.906 1.00 94.88 307 GLY A C 1
ATOM 2417 O O . GLY A 1 307 ? 4.753 19.238 -17.438 1.00 94.88 307 GLY A O 1
ATOM 2418 N N . LYS A 1 308 ? 3.621 17.629 -18.536 1.00 94.50 308 LYS A N 1
ATOM 2419 C CA . LYS A 1 308 ? 2.419 18.433 -18.814 1.00 94.50 308 LYS A CA 1
ATOM 2420 C C . LYS A 1 308 ? 1.697 18.881 -17.546 1.00 94.50 308 LYS A C 1
ATOM 2422 O O . LYS A 1 308 ? 1.411 20.062 -17.391 1.00 94.50 308 LYS A O 1
ATOM 2427 N N . VAL A 1 309 ? 1.400 17.963 -16.619 1.00 94.25 309 VAL A N 1
ATOM 2428 C CA . VAL A 1 309 ? 0.667 18.347 -15.397 1.00 94.25 309 VAL A CA 1
ATOM 2429 C C . VAL A 1 309 ? 1.505 19.233 -14.480 1.00 94.25 309 VAL A C 1
ATOM 2431 O O . VAL A 1 309 ? 0.959 20.106 -13.813 1.00 94.25 309 VAL A O 1
ATOM 2434 N N . ARG A 1 310 ? 2.832 19.067 -14.486 1.00 95.38 310 ARG A N 1
ATOM 2435 C CA . ARG A 1 310 ? 3.767 19.886 -13.711 1.00 95.38 310 ARG A CA 1
ATOM 2436 C C . ARG A 1 310 ? 3.703 21.366 -14.084 1.00 95.38 310 ARG A C 1
ATOM 2438 O O . ARG A 1 310 ? 3.853 22.192 -13.192 1.00 95.38 310 ARG A O 1
ATOM 2445 N N . GLU A 1 311 ? 3.464 21.708 -15.350 1.00 93.25 311 GLU A N 1
ATOM 2446 C CA . GLU A 1 311 ? 3.408 23.104 -15.825 1.00 93.25 311 GLU A CA 1
ATOM 2447 C C . GLU A 1 311 ? 2.290 23.927 -15.172 1.00 93.25 311 GLU A C 1
ATOM 2449 O O . GLU A 1 311 ? 2.429 25.139 -15.018 1.00 93.25 311 GLU A O 1
ATOM 2454 N N . VAL A 1 312 ? 1.200 23.276 -14.762 1.00 90.38 312 VAL A N 1
ATOM 2455 C CA . VAL A 1 312 ? 0.021 23.943 -14.187 1.00 90.38 312 VAL A CA 1
ATOM 2456 C C . VAL A 1 312 ? -0.133 23.717 -12.681 1.00 90.38 312 VAL A C 1
ATOM 2458 O O . VAL A 1 312 ? -1.049 24.258 -12.062 1.00 90.38 312 VAL A O 1
ATOM 2461 N N . LEU A 1 313 ? 0.746 22.920 -12.069 1.00 93.19 313 LEU A N 1
ATOM 2462 C CA . LEU A 1 313 ? 0.729 22.688 -10.629 1.00 93.19 313 LEU A CA 1
ATOM 2463 C C . LEU A 1 313 ? 1.239 23.907 -9.863 1.00 93.19 313 LEU A C 1
ATOM 2465 O O . LEU A 1 313 ? 2.228 24.540 -10.226 1.00 93.19 313 LEU A O 1
ATOM 2469 N N . ALA A 1 314 ? 0.617 24.176 -8.716 1.00 93.19 314 ALA A N 1
ATOM 2470 C CA . ALA A 1 314 ? 1.153 25.141 -7.768 1.00 93.19 314 ALA A CA 1
ATOM 2471 C C . ALA A 1 314 ? 2.558 24.718 -7.297 1.00 93.19 314 ALA A C 1
ATOM 2473 O O . ALA A 1 314 ? 2.780 23.552 -6.960 1.00 93.19 314 ALA A O 1
ATOM 2474 N N . GLN A 1 315 ? 3.482 25.680 -7.184 1.00 95.38 315 GLN A N 1
ATOM 2475 C CA . GLN A 1 315 ? 4.875 25.421 -6.791 1.00 95.38 315 GLN A CA 1
ATOM 2476 C C . GLN A 1 315 ? 4.987 24.636 -5.476 1.00 95.38 315 GLN A C 1
ATOM 2478 O O . GLN A 1 315 ? 5.800 23.728 -5.362 1.00 95.38 315 GLN A O 1
ATOM 2483 N N . SER A 1 316 ? 4.109 24.906 -4.506 1.00 94.00 316 SER A N 1
ATOM 2484 C CA . SER A 1 316 ? 4.096 24.193 -3.225 1.00 94.00 316 SER A CA 1
ATOM 2485 C C . SER A 1 316 ? 3.811 22.692 -3.355 1.00 94.00 316 SER A C 1
ATOM 2487 O O . SER A 1 316 ? 4.233 21.919 -2.496 1.00 94.00 316 SER A O 1
ATOM 2489 N N . TYR A 1 317 ? 3.103 22.258 -4.401 1.00 94.44 317 TYR A N 1
ATOM 2490 C CA . TYR A 1 317 ? 2.825 20.843 -4.656 1.00 94.44 317 TYR A CA 1
ATOM 2491 C C . TYR A 1 317 ? 4.028 20.202 -5.340 1.00 94.44 317 TYR A C 1
ATOM 2493 O O . TYR A 1 317 ? 4.447 19.118 -4.937 1.00 94.44 317 TYR A O 1
ATOM 2501 N N . ILE A 1 318 ? 4.627 20.910 -6.303 1.00 95.75 318 ILE A N 1
ATOM 2502 C CA . ILE A 1 318 ? 5.876 20.511 -6.962 1.00 95.75 318 ILE A CA 1
ATOM 2503 C C . ILE A 1 318 ? 6.966 20.298 -5.907 1.00 95.75 318 ILE A C 1
ATOM 2505 O O . ILE A 1 318 ? 7.524 19.210 -5.825 1.00 95.75 318 ILE A O 1
ATOM 2509 N N . ASP A 1 319 ? 7.182 21.264 -5.013 1.00 94.94 319 ASP A N 1
ATOM 2510 C CA . ASP A 1 319 ? 8.189 21.179 -3.947 1.00 94.94 319 ASP A CA 1
ATOM 2511 C C . ASP A 1 319 ? 7.973 19.975 -3.020 1.00 94.94 319 ASP A C 1
ATOM 2513 O O . ASP A 1 319 ? 8.928 19.450 -2.451 1.00 94.94 319 ASP A O 1
ATOM 2517 N N . ARG A 1 320 ? 6.722 19.531 -2.836 1.00 94.44 320 ARG A N 1
ATOM 2518 C CA . ARG A 1 320 ? 6.378 18.373 -1.997 1.00 94.44 320 ARG A CA 1
ATOM 2519 C C . ARG A 1 320 ? 6.575 17.048 -2.726 1.00 94.44 320 ARG A C 1
ATOM 2521 O O . ARG A 1 320 ? 7.112 16.123 -2.120 1.00 94.44 320 ARG A O 1
ATOM 2528 N N . ILE A 1 321 ? 6.160 16.962 -3.988 1.00 95.25 321 ILE A N 1
ATOM 2529 C CA . ILE A 1 321 ? 6.279 15.761 -4.830 1.00 95.25 321 ILE A CA 1
ATOM 2530 C C . ILE A 1 321 ? 7.742 15.525 -5.226 1.00 95.25 321 ILE A C 1
ATOM 2532 O O . ILE A 1 321 ? 8.234 14.400 -5.171 1.00 95.25 321 ILE A O 1
ATOM 2536 N N . GLU A 1 322 ? 8.458 16.590 -5.582 1.00 96.12 322 GLU A N 1
ATOM 2537 C CA . GLU A 1 322 ? 9.838 16.543 -6.074 1.00 96.12 322 GLU A CA 1
ATOM 2538 C C . GLU A 1 322 ? 10.873 16.624 -4.949 1.00 96.12 322 GLU A C 1
ATOM 2540 O O . GLU A 1 322 ? 12.066 16.530 -5.226 1.00 96.12 322 GLU A O 1
ATOM 2545 N N . LYS A 1 323 ? 10.454 16.739 -3.678 1.00 94.69 323 LYS A N 1
ATOM 2546 C CA . LYS A 1 323 ? 11.367 16.925 -2.537 1.00 94.69 323 LYS A CA 1
ATOM 2547 C C . LYS A 1 323 ? 12.443 15.848 -2.441 1.00 94.69 323 LYS A C 1
ATOM 2549 O O . LYS A 1 323 ? 13.586 16.137 -2.103 1.00 94.69 323 LYS A O 1
ATOM 2554 N N . ALA A 1 324 ? 12.067 14.597 -2.700 1.00 92.06 324 ALA A N 1
ATOM 2555 C CA . ALA A 1 324 ? 13.007 13.483 -2.671 1.00 92.06 324 ALA A CA 1
ATOM 2556 C C . ALA A 1 324 ? 13.910 13.456 -3.915 1.00 92.06 324 ALA A C 1
ATOM 2558 O O . ALA A 1 324 ? 14.865 12.689 -3.949 1.00 92.06 324 ALA A O 1
ATOM 2559 N N . GLY A 1 325 ? 13.610 14.251 -4.943 1.00 94.31 325 GLY A N 1
ATOM 2560 C CA . GLY A 1 325 ? 14.146 14.170 -6.296 1.00 94.31 325 GLY A CA 1
ATOM 2561 C C . GLY A 1 325 ? 13.352 13.165 -7.145 1.00 94.31 325 GLY A C 1
ATOM 2562 O O . GLY A 1 325 ? 13.284 11.990 -6.764 1.00 94.31 325 GLY A O 1
ATOM 2563 N N . PRO A 1 326 ? 12.771 13.561 -8.290 1.00 95.50 326 PRO A N 1
ATOM 2564 C CA . PRO A 1 326 ? 12.168 12.620 -9.232 1.00 95.50 326 PRO A CA 1
ATOM 2565 C C . PRO A 1 326 ? 13.171 11.549 -9.676 1.00 95.50 326 PRO A C 1
ATOM 2567 O O . PRO A 1 326 ? 14.363 11.823 -9.832 1.00 95.50 326 PRO A O 1
ATOM 2570 N N . VAL A 1 327 ? 12.707 10.315 -9.863 1.00 97.25 327 VAL A N 1
ATOM 2571 C CA . VAL A 1 327 ? 13.529 9.218 -10.381 1.00 97.25 327 VAL A CA 1
ATOM 2572 C C . VAL A 1 327 ? 13.049 8.857 -11.776 1.00 97.25 327 VAL A C 1
ATOM 2574 O O . VAL A 1 327 ? 11.947 8.338 -11.951 1.00 97.25 327 VAL A O 1
ATOM 2577 N N . SER A 1 328 ? 13.917 9.102 -12.756 1.00 96.31 328 SER A N 1
ATOM 2578 C CA . SER A 1 328 ? 13.700 8.679 -14.134 1.00 96.31 328 SER A CA 1
ATOM 2579 C C . SER A 1 328 ? 14.027 7.194 -14.284 1.00 96.31 328 SER A C 1
ATOM 2581 O O . SER A 1 328 ? 15.160 6.760 -14.050 1.00 96.31 328 SER A O 1
ATOM 2583 N N . LEU A 1 329 ? 13.025 6.413 -14.668 1.00 95.75 329 LEU A N 1
ATOM 2584 C CA . LEU A 1 329 ? 13.138 4.997 -14.966 1.00 95.75 329 LEU A CA 1
ATOM 2585 C C . LEU A 1 329 ? 13.504 4.843 -16.438 1.00 95.75 329 LEU A C 1
ATOM 2587 O O . LEU A 1 329 ? 12.719 5.154 -17.337 1.00 95.75 329 LEU A O 1
ATOM 2591 N N . LYS A 1 330 ? 14.728 4.371 -16.679 1.00 91.19 330 LYS A N 1
ATOM 2592 C CA . LYS A 1 330 ? 15.217 4.097 -18.030 1.00 91.19 330 LYS A CA 1
ATOM 2593 C C . LYS A 1 330 ? 14.380 2.976 -18.641 1.00 91.19 330 LYS A C 1
ATOM 2595 O O . LYS A 1 330 ? 14.028 2.029 -17.946 1.00 91.19 330 LYS A O 1
ATOM 2600 N N . GLU A 1 331 ? 14.095 3.063 -19.932 1.00 88.50 331 GLU A N 1
ATOM 2601 C CA . GLU A 1 331 ? 13.483 1.963 -20.684 1.00 88.50 331 GLU A CA 1
ATOM 2602 C C . GLU A 1 331 ? 14.566 1.001 -21.188 1.00 88.50 331 GLU A C 1
ATOM 2604 O O . GLU A 1 331 ? 14.543 -0.188 -20.878 1.00 88.50 331 GLU A O 1
ATOM 2609 N N . ALA A 1 332 ? 15.579 1.558 -21.856 1.00 90.88 332 ALA A N 1
ATOM 2610 C CA . ALA A 1 332 ? 16.763 0.858 -22.342 1.00 90.88 332 ALA A CA 1
ATOM 2611 C C . ALA A 1 332 ? 17.453 0.044 -21.240 1.00 90.88 332 ALA A C 1
ATOM 2613 O O . ALA A 1 332 ? 17.707 0.581 -20.156 1.00 90.88 332 ALA A O 1
ATOM 2614 N N . ARG A 1 333 ? 17.751 -1.225 -21.527 1.00 92.06 333 ARG A N 1
ATOM 2615 C CA . ARG A 1 333 ? 18.507 -2.138 -20.664 1.00 92.06 333 ARG A CA 1
ATOM 2616 C C . ARG A 1 333 ? 19.971 -2.217 -21.082 1.00 92.06 333 ARG A C 1
ATOM 2618 O O . ARG A 1 333 ? 20.311 -2.019 -22.252 1.00 92.06 333 ARG A O 1
ATOM 2625 N N . THR A 1 334 ? 20.843 -2.511 -20.125 1.00 90.88 334 THR A N 1
ATOM 2626 C CA . THR A 1 334 ? 22.223 -2.921 -20.417 1.00 90.88 334 THR A CA 1
ATOM 2627 C C . THR A 1 334 ? 22.262 -4.378 -20.894 1.00 90.88 334 THR A C 1
ATOM 2629 O O . THR A 1 334 ? 21.319 -5.136 -20.669 1.00 90.88 334 THR A O 1
ATOM 2632 N N . ALA A 1 335 ? 23.362 -4.790 -21.531 1.00 89.06 335 ALA A N 1
ATOM 2633 C CA . ALA A 1 335 ? 23.561 -6.190 -21.920 1.00 89.06 335 ALA A CA 1
ATOM 2634 C C . ALA A 1 335 ? 23.547 -7.137 -20.702 1.00 89.06 335 ALA A C 1
ATOM 2636 O O . ALA A 1 335 ? 22.968 -8.217 -20.766 1.00 89.06 335 ALA A O 1
ATOM 2637 N N . GLU A 1 336 ? 24.115 -6.698 -19.574 1.00 90.19 336 GLU A N 1
ATOM 2638 C CA . GLU A 1 336 ? 24.094 -7.435 -18.304 1.00 90.19 336 GLU A CA 1
ATOM 2639 C C . GLU A 1 336 ? 22.664 -7.596 -17.760 1.00 90.19 336 GLU A C 1
ATOM 2641 O O . GLU A 1 336 ? 22.254 -8.700 -17.403 1.00 90.19 336 GLU A O 1
ATOM 2646 N N . GLU A 1 337 ? 21.867 -6.519 -17.754 1.00 91.94 337 GLU A N 1
ATOM 2647 C CA . GLU A 1 337 ? 20.450 -6.589 -17.379 1.00 91.94 337 GLU A CA 1
ATOM 2648 C C . GLU A 1 337 ? 19.682 -7.543 -18.302 1.00 91.94 337 GLU A C 1
ATOM 2650 O O . GLU A 1 337 ? 18.919 -8.374 -17.816 1.00 91.94 337 GLU A O 1
ATOM 2655 N N . ALA A 1 338 ? 19.899 -7.461 -19.619 1.00 90.56 338 ALA A N 1
ATOM 2656 C CA . ALA A 1 338 ? 19.252 -8.329 -20.601 1.00 90.56 338 ALA A CA 1
ATOM 2657 C C . ALA A 1 338 ? 19.588 -9.812 -20.374 1.00 90.56 338 ALA A C 1
ATOM 2659 O O . ALA A 1 338 ? 18.690 -10.657 -20.382 1.00 90.56 338 ALA A O 1
ATOM 2660 N N . GLN A 1 339 ? 20.862 -10.121 -20.114 1.00 89.31 339 GLN A N 1
ATOM 2661 C CA . GLN A 1 339 ? 21.314 -11.473 -19.801 1.00 89.31 339 GLN A CA 1
ATOM 2662 C C . GLN A 1 339 ? 20.628 -12.019 -18.550 1.00 89.31 339 GLN A C 1
ATOM 2664 O O . GLN A 1 339 ? 20.091 -13.124 -18.583 1.00 89.31 339 GLN A O 1
ATOM 2669 N N . LEU A 1 340 ? 20.593 -11.242 -17.464 1.00 91.19 340 LEU A N 1
ATOM 2670 C CA . LEU A 1 340 ? 19.947 -11.668 -16.223 1.00 91.19 340 LEU A CA 1
ATOM 2671 C C . LEU A 1 340 ? 18.428 -11.815 -16.372 1.00 91.19 340 LEU A C 1
ATOM 2673 O O . LEU A 1 340 ? 17.857 -12.736 -15.793 1.00 91.19 340 LEU A O 1
ATOM 2677 N N . ILE A 1 341 ? 17.776 -10.957 -17.164 1.00 90.94 341 ILE A N 1
ATOM 2678 C CA . ILE A 1 341 ? 16.339 -11.061 -17.470 1.00 90.94 341 ILE A CA 1
ATOM 2679 C C . ILE A 1 341 ? 16.035 -12.384 -18.176 1.00 90.94 341 ILE A C 1
ATOM 2681 O O . ILE A 1 341 ? 15.099 -13.086 -17.786 1.00 90.94 341 ILE A O 1
ATOM 2685 N N . ILE A 1 342 ? 16.821 -12.737 -19.196 1.00 88.69 342 ILE A N 1
ATOM 2686 C CA . ILE A 1 342 ? 16.649 -13.999 -19.923 1.00 88.69 342 ILE A CA 1
ATOM 2687 C C . ILE A 1 342 ? 16.951 -15.179 -18.995 1.00 88.69 342 ILE A C 1
ATOM 2689 O O . ILE A 1 342 ? 16.129 -16.087 -18.888 1.00 88.69 342 ILE A O 1
ATOM 2693 N N . ALA A 1 343 ? 18.062 -15.124 -18.254 1.00 88.00 343 ALA A N 1
ATOM 2694 C CA . ALA A 1 343 ? 18.450 -16.161 -17.301 1.00 88.00 343 ALA A CA 1
ATOM 2695 C C . ALA A 1 343 ? 17.352 -16.461 -16.281 1.00 88.00 343 ALA A C 1
ATOM 2697 O O . ALA A 1 343 ? 16.997 -17.617 -16.070 1.00 88.00 343 ALA A O 1
ATOM 2698 N N . LYS A 1 344 ? 16.774 -15.420 -15.675 1.00 88.75 344 LYS A N 1
ATOM 2699 C CA . LYS A 1 344 ? 15.709 -15.573 -14.683 1.00 88.75 344 LYS A CA 1
ATOM 2700 C C . LYS A 1 344 ? 14.456 -16.220 -15.258 1.00 88.75 344 LYS A C 1
ATOM 2702 O O . LYS A 1 344 ? 13.841 -17.033 -14.578 1.00 88.75 344 LYS A O 1
ATOM 2707 N N . ARG A 1 345 ? 14.094 -15.904 -16.502 1.00 87.94 345 ARG A N 1
ATOM 2708 C CA . ARG A 1 345 ? 12.940 -16.521 -17.173 1.00 87.94 345 ARG A CA 1
ATOM 2709 C C . ARG A 1 345 ? 13.168 -17.985 -17.503 1.00 87.94 345 ARG A C 1
ATOM 2711 O O . ARG A 1 345 ? 12.280 -18.787 -17.246 1.00 87.94 345 ARG A O 1
ATOM 2718 N N . MET A 1 346 ? 14.362 -18.328 -17.983 1.00 84.94 346 MET A N 1
ATOM 2719 C CA . MET A 1 346 ? 14.745 -19.722 -18.218 1.00 84.94 346 MET A CA 1
ATOM 2720 C C . MET A 1 346 ? 14.765 -20.530 -16.915 1.00 84.94 346 MET A C 1
ATOM 2722 O O . MET A 1 346 ? 14.315 -21.664 -16.899 1.00 84.94 346 MET A O 1
ATOM 2726 N N . GLN A 1 347 ? 15.215 -19.934 -15.805 1.00 83.38 347 GLN A N 1
ATOM 2727 C CA . GLN A 1 347 ? 15.204 -20.581 -14.485 1.00 83.38 347 GLN A CA 1
ATOM 2728 C C . GLN A 1 347 ? 13.799 -20.766 -13.905 1.00 83.38 347 GLN A C 1
ATOM 2730 O O . GLN A 1 347 ? 13.548 -21.756 -13.220 1.00 83.38 347 GLN A O 1
ATOM 2735 N N . ALA A 1 348 ? 12.900 -19.801 -14.122 1.00 80.31 348 ALA A N 1
ATOM 2736 C CA . ALA A 1 348 ? 11.521 -19.885 -13.648 1.00 80.31 348 ALA A CA 1
ATOM 2737 C C . ALA A 1 348 ? 10.722 -20.973 -14.383 1.00 80.31 348 ALA A C 1
ATOM 2739 O O . ALA A 1 348 ? 9.767 -21.513 -13.822 1.00 80.31 348 ALA A O 1
ATOM 2740 N N . ASP A 1 349 ? 11.128 -21.323 -15.605 1.00 72.25 349 ASP A N 1
ATOM 2741 C CA . ASP A 1 349 ? 10.662 -22.526 -16.279 1.00 72.25 349 ASP A CA 1
ATOM 2742 C C . ASP A 1 349 ? 11.445 -23.747 -15.764 1.00 72.25 349 ASP A C 1
ATOM 2744 O O . ASP A 1 349 ? 12.590 -24.008 -16.134 1.00 72.25 349 ASP A O 1
ATOM 2748 N N . ALA A 1 350 ? 10.817 -24.513 -14.867 1.00 57.00 350 ALA A N 1
ATOM 2749 C CA . ALA A 1 350 ? 11.434 -25.653 -14.183 1.00 57.00 350 ALA A CA 1
ATOM 2750 C C . ALA A 1 350 ? 11.978 -26.745 -15.128 1.00 57.00 350 ALA A C 1
ATOM 2752 O O . ALA A 1 350 ? 12.738 -27.603 -14.684 1.00 57.00 350 ALA A O 1
ATOM 2753 N N . SER A 1 351 ? 11.601 -26.727 -16.411 1.00 57.78 351 SER A N 1
ATOM 2754 C CA . SER A 1 351 ? 12.092 -27.665 -17.424 1.00 57.78 351 SER A CA 1
ATOM 2755 C C . SER A 1 351 ? 13.552 -27.441 -17.836 1.00 57.78 351 SER A C 1
ATOM 2757 O O . SER A 1 351 ? 14.185 -28.385 -18.299 1.00 57.78 351 SER A O 1
ATOM 2759 N N . ARG A 1 352 ? 14.094 -26.226 -17.653 1.00 61.06 352 ARG A N 1
ATOM 2760 C CA . ARG A 1 352 ? 15.378 -25.789 -18.242 1.00 61.06 352 ARG A CA 1
ATOM 2761 C C . ARG A 1 352 ? 16.261 -24.983 -17.280 1.00 61.06 352 ARG A C 1
ATOM 2763 O O . ARG A 1 352 ? 17.125 -24.217 -17.707 1.00 61.06 352 ARG A O 1
ATOM 2770 N N . SER A 1 353 ? 16.067 -25.151 -15.969 1.00 59.81 353 SER A N 1
ATOM 2771 C CA . SER A 1 353 ? 16.836 -24.436 -14.930 1.00 59.81 353 SER A CA 1
ATOM 2772 C C . SER A 1 353 ? 18.359 -24.674 -14.967 1.00 59.81 353 SER A C 1
ATOM 2774 O O . SER A 1 353 ? 19.116 -23.920 -14.355 1.00 59.81 353 SER A O 1
ATOM 2776 N N . ASP A 1 354 ? 18.799 -25.702 -15.693 1.00 64.50 354 ASP A N 1
ATOM 2777 C CA . ASP A 1 354 ? 20.177 -26.142 -15.903 1.00 64.50 354 ASP A CA 1
ATOM 2778 C C . ASP A 1 354 ? 20.830 -25.595 -17.188 1.00 64.50 354 ASP A C 1
ATOM 2780 O O . ASP A 1 354 ? 22.040 -25.750 -17.370 1.00 64.50 354 ASP A O 1
ATOM 2784 N N . VAL A 1 355 ? 20.074 -24.920 -18.064 1.00 70.62 355 VAL A N 1
ATOM 2785 C CA . VAL A 1 355 ? 20.595 -24.379 -19.328 1.00 70.62 355 VAL A CA 1
ATOM 2786 C C . VAL A 1 355 ? 21.135 -22.966 -19.141 1.00 70.62 355 VAL A C 1
ATOM 2788 O O . VAL A 1 355 ? 20.404 -22.038 -18.799 1.00 70.62 355 VAL A O 1
ATOM 2791 N N . ASP A 1 356 ? 22.428 -22.787 -19.424 1.00 70.62 356 ASP A N 1
ATOM 2792 C CA . ASP A 1 356 ? 23.066 -21.471 -19.424 1.00 70.62 356 ASP A CA 1
ATOM 2793 C C . ASP A 1 356 ? 22.591 -20.640 -20.638 1.00 70.62 356 ASP A C 1
ATOM 2795 O O . ASP A 1 356 ? 22.838 -21.029 -21.787 1.00 70.62 356 ASP A O 1
ATOM 2799 N N . PRO A 1 357 ? 21.965 -19.466 -20.424 1.00 74.62 357 PRO A N 1
ATOM 2800 C CA . PRO A 1 357 ? 21.524 -18.587 -21.505 1.00 74.62 357 PRO A CA 1
ATOM 2801 C C . PRO A 1 357 ? 22.646 -18.146 -22.448 1.00 74.62 357 PRO A C 1
ATOM 2803 O O . PRO A 1 357 ? 22.396 -17.941 -23.636 1.00 74.62 357 PRO A O 1
ATOM 2806 N N . LEU A 1 358 ? 23.878 -17.990 -21.948 1.00 75.44 358 LEU A N 1
ATOM 2807 C CA . LEU A 1 358 ? 25.026 -17.629 -22.784 1.00 75.44 358 LEU A CA 1
ATOM 2808 C C . LEU A 1 358 ? 25.404 -18.757 -23.738 1.00 75.44 358 LEU A C 1
ATOM 2810 O O . LEU A 1 358 ? 25.810 -18.479 -24.866 1.00 75.44 358 LEU A O 1
ATOM 2814 N N . LEU A 1 359 ? 25.272 -20.009 -23.299 1.00 75.44 359 LEU A N 1
ATOM 2815 C CA . LEU A 1 359 ? 25.521 -21.173 -24.146 1.00 75.44 359 LEU A CA 1
ATOM 2816 C C . LEU A 1 359 ? 24.394 -21.365 -25.161 1.00 75.44 359 LEU A C 1
ATOM 2818 O O . LEU A 1 359 ? 24.668 -21.710 -26.306 1.00 75.44 359 LEU A O 1
ATOM 2822 N N . PHE A 1 360 ? 23.151 -21.096 -24.758 1.00 77.81 360 PHE A N 1
ATOM 2823 C CA . PHE A 1 360 ? 21.980 -21.274 -25.613 1.00 77.81 360 PHE A CA 1
ATOM 2824 C C . PHE A 1 360 ? 21.880 -20.215 -26.722 1.00 77.81 360 PHE A C 1
ATOM 2826 O O . PHE A 1 360 ? 21.702 -20.545 -27.893 1.00 77.81 360 PHE A O 1
ATOM 2833 N N . PHE A 1 361 ? 22.019 -18.933 -26.374 1.00 80.19 361 PHE A N 1
ATOM 2834 C CA . PHE A 1 361 ? 21.856 -17.835 -27.332 1.00 80.19 361 PHE A CA 1
ATOM 2835 C C . PHE A 1 361 ? 23.171 -17.350 -27.961 1.00 80.19 361 PHE A C 1
ATOM 2837 O O . PHE A 1 361 ? 23.159 -16.730 -29.029 1.00 80.19 361 PHE A O 1
ATOM 2844 N N . GLY A 1 362 ? 24.306 -17.628 -27.315 1.00 77.88 362 GLY A N 1
ATOM 2845 C CA . GLY A 1 362 ? 25.623 -17.127 -27.698 1.00 77.88 362 GLY A CA 1
ATOM 2846 C C . GLY A 1 362 ? 25.896 -15.690 -27.217 1.00 77.88 362 GLY A C 1
ATOM 2847 O O . GLY A 1 362 ? 24.982 -14.878 -27.075 1.00 77.88 362 GLY A O 1
ATOM 2848 N N . PRO A 1 363 ? 27.169 -15.308 -26.997 1.00 75.19 363 PRO A N 1
ATOM 2849 C CA . PRO A 1 363 ? 27.528 -13.987 -26.465 1.00 75.19 363 PRO A CA 1
ATOM 2850 C C . PRO A 1 363 ? 27.213 -12.822 -27.420 1.00 75.19 363 PRO A C 1
ATOM 2852 O O . PRO A 1 363 ? 26.967 -11.707 -26.965 1.00 75.19 363 PRO A O 1
ATOM 2855 N N . GLN A 1 364 ? 27.195 -13.067 -28.736 1.00 78.56 364 GLN A N 1
ATOM 2856 C CA . GLN A 1 364 ? 26.876 -12.043 -29.743 1.00 78.56 364 GLN A CA 1
ATOM 2857 C C . GLN A 1 364 ? 25.426 -11.556 -29.631 1.00 78.56 364 GLN A C 1
ATOM 2859 O O . GLN A 1 364 ? 25.166 -10.370 -29.795 1.00 78.56 364 GLN A O 1
ATOM 2864 N N . PHE A 1 365 ? 24.509 -12.442 -29.240 1.00 79.81 365 PHE A N 1
ATOM 2865 C CA . PHE A 1 365 ? 23.097 -12.125 -29.048 1.00 79.81 365 PHE A CA 1
ATOM 2866 C C . PHE A 1 365 ? 22.874 -11.030 -27.998 1.00 79.81 365 PHE A C 1
ATOM 2868 O O . PHE A 1 365 ? 22.119 -10.089 -28.213 1.00 79.81 365 PHE A O 1
ATOM 2875 N N . PHE A 1 366 ? 23.592 -11.099 -26.875 1.00 78.56 366 PHE A N 1
ATOM 2876 C CA . PHE A 1 366 ? 23.450 -10.127 -25.789 1.00 78.56 366 PHE A CA 1
ATOM 2877 C C . PHE A 1 366 ? 24.144 -8.792 -26.078 1.00 78.56 366 PHE A C 1
ATOM 2879 O O . PHE A 1 366 ? 23.736 -7.761 -25.538 1.00 78.56 366 PHE A O 1
ATOM 2886 N N . ALA A 1 367 ? 25.158 -8.779 -26.949 1.00 75.56 367 ALA A N 1
ATOM 2887 C CA . ALA A 1 367 ? 25.789 -7.540 -27.398 1.00 75.56 367 ALA A CA 1
ATOM 2888 C C . ALA A 1 367 ? 24.808 -6.656 -28.193 1.00 75.56 367 ALA A C 1
ATOM 2890 O O . ALA A 1 367 ? 24.874 -5.430 -28.104 1.00 75.56 367 ALA A O 1
ATOM 2891 N N . GLU A 1 368 ? 23.860 -7.273 -28.902 1.00 76.81 368 GLU A N 1
ATOM 2892 C CA . GLU A 1 368 ? 22.825 -6.598 -29.697 1.00 76.81 368 GLU A CA 1
ATOM 2893 C C . GLU A 1 368 ? 21.671 -6.035 -28.845 1.00 76.81 368 GLU A C 1
ATOM 2895 O O . GLU A 1 368 ? 20.853 -5.255 -29.331 1.00 76.81 368 GLU A O 1
ATOM 2900 N N . PHE A 1 369 ? 21.605 -6.393 -27.559 1.00 75.81 369 PHE A N 1
ATOM 2901 C CA . PHE A 1 369 ? 20.497 -6.028 -26.669 1.00 75.81 369 PHE A CA 1
ATOM 2902 C C . PHE A 1 369 ? 20.685 -4.729 -25.904 1.00 75.81 369 PHE A C 1
ATOM 2904 O O . PHE A 1 369 ? 19.719 -4.193 -25.350 1.00 75.81 369 PHE A O 1
ATOM 2911 N N . GLY A 1 370 ? 21.907 -4.200 -25.883 1.00 76.44 370 GLY A N 1
ATOM 2912 C CA . GLY A 1 370 ? 22.181 -2.910 -25.268 1.00 76.44 370 GLY A CA 1
ATOM 2913 C C . GLY A 1 370 ? 21.304 -1.817 -25.880 1.00 76.44 370 GLY A C 1
ATOM 2914 O O . GLY A 1 370 ? 21.335 -1.583 -27.084 1.00 76.44 370 GLY A O 1
ATOM 2915 N N . GLY A 1 371 ? 20.523 -1.128 -25.048 1.00 83.38 371 GLY A N 1
ATOM 2916 C CA . GLY A 1 371 ? 19.650 -0.043 -25.500 1.00 83.38 371 GLY A CA 1
ATOM 2917 C C . GLY A 1 371 ? 18.193 -0.442 -25.751 1.00 83.38 371 GLY A C 1
ATOM 2918 O O . GLY A 1 371 ? 17.349 0.445 -25.863 1.00 83.38 371 GLY A O 1
ATOM 2919 N N . LEU A 1 372 ? 17.868 -1.738 -25.787 1.00 88.69 372 LEU A N 1
ATOM 2920 C CA . LEU A 1 372 ? 16.500 -2.218 -26.005 1.00 88.69 372 LEU A CA 1
ATOM 2921 C C . LEU A 1 372 ? 15.671 -2.221 -24.715 1.00 88.69 372 LEU A C 1
ATOM 2923 O O . LEU A 1 372 ? 16.203 -2.298 -23.607 1.00 88.69 372 LEU A O 1
ATOM 2927 N N . SER A 1 373 ? 14.347 -2.151 -24.853 1.00 88.69 373 SER A N 1
ATOM 2928 C CA . SER A 1 373 ? 13.423 -2.327 -23.730 1.00 88.69 373 SER A CA 1
ATOM 2929 C C . SER A 1 373 ? 13.323 -3.798 -23.322 1.00 88.69 373 SER A C 1
ATOM 2931 O O . SER A 1 373 ? 13.536 -4.691 -24.143 1.00 88.69 373 SER A O 1
ATOM 2933 N N . THR A 1 374 ? 12.925 -4.073 -22.075 1.00 89.50 374 THR A N 1
ATOM 2934 C CA . THR A 1 374 ? 12.682 -5.450 -21.610 1.00 89.50 374 THR A CA 1
ATOM 2935 C C . THR A 1 374 ? 11.706 -6.188 -22.523 1.00 89.50 374 THR A C 1
ATOM 2937 O O . THR A 1 374 ? 11.973 -7.319 -22.902 1.00 89.50 374 THR A O 1
ATOM 2940 N N . ARG A 1 375 ? 10.603 -5.546 -22.937 1.00 87.31 375 ARG A N 1
ATOM 2941 C CA . ARG A 1 375 ? 9.645 -6.156 -23.872 1.00 87.31 375 ARG A CA 1
ATOM 2942 C C . ARG A 1 375 ? 10.331 -6.565 -25.175 1.00 87.31 375 ARG A C 1
ATOM 2944 O O . ARG A 1 375 ? 10.166 -7.698 -25.607 1.00 87.31 375 ARG A O 1
ATOM 2951 N N . ARG A 1 376 ? 11.137 -5.675 -25.761 1.00 88.44 376 ARG A N 1
ATOM 2952 C CA . ARG A 1 376 ? 11.810 -5.958 -27.030 1.00 88.44 376 ARG A CA 1
ATOM 2953 C C . ARG A 1 376 ? 12.861 -7.062 -26.906 1.00 88.44 376 ARG A C 1
ATOM 2955 O O . ARG A 1 376 ? 12.981 -7.878 -27.810 1.00 88.44 376 ARG A O 1
ATOM 2962 N N . ILE A 1 377 ? 13.585 -7.110 -25.788 1.00 89.69 377 ILE A N 1
ATOM 2963 C CA . ILE A 1 377 ? 14.531 -8.196 -25.487 1.00 89.69 377 ILE A CA 1
ATOM 2964 C C . ILE A 1 377 ? 13.804 -9.543 -25.462 1.00 89.69 377 ILE A C 1
ATOM 2966 O O . ILE A 1 377 ? 14.274 -10.505 -26.061 1.00 89.69 377 ILE A O 1
ATOM 2970 N N . LEU A 1 378 ? 12.639 -9.604 -24.815 1.00 89.31 378 LEU A N 1
ATOM 2971 C CA . LEU A 1 378 ? 11.847 -10.830 -24.717 1.00 89.31 378 LEU A CA 1
ATOM 2972 C C . LEU A 1 378 ? 11.248 -11.251 -26.062 1.00 89.31 378 LEU A C 1
ATOM 2974 O O . LEU A 1 378 ? 11.279 -12.431 -26.386 1.00 89.31 378 LEU A O 1
ATOM 2978 N N . GLU A 1 379 ? 10.783 -10.300 -26.874 1.00 89.00 379 GLU A N 1
ATOM 2979 C CA . GLU A 1 379 ? 10.334 -10.573 -28.247 1.00 89.00 379 GLU A CA 1
ATOM 2980 C C . GLU A 1 379 ? 11.454 -11.182 -29.106 1.00 89.00 379 GLU A C 1
ATOM 2982 O O . GLU A 1 379 ? 11.212 -12.128 -29.852 1.00 89.00 379 GLU A O 1
ATOM 2987 N N . LEU A 1 380 ? 12.686 -10.670 -28.994 1.00 88.00 380 LEU A N 1
ATOM 2988 C CA . LEU A 1 380 ? 13.841 -11.200 -29.730 1.00 88.00 380 LEU A CA 1
ATOM 2989 C C . LEU A 1 380 ? 14.274 -12.578 -29.210 1.00 88.00 380 LEU A C 1
ATOM 2991 O O . LEU A 1 380 ? 14.569 -13.461 -30.013 1.00 88.00 380 LEU A O 1
ATOM 2995 N N . ALA A 1 381 ? 14.266 -12.779 -27.888 1.00 87.19 381 ALA A N 1
ATOM 2996 C CA . ALA A 1 381 ? 14.478 -14.087 -27.264 1.00 87.19 381 ALA A CA 1
ATOM 2997 C C . ALA A 1 381 ? 13.480 -15.120 -27.785 1.00 87.19 381 ALA A C 1
ATOM 2999 O O . ALA A 1 381 ? 13.872 -16.190 -28.246 1.00 87.19 381 ALA A O 1
ATOM 3000 N N . GLN A 1 382 ? 12.199 -14.760 -27.794 1.00 87.56 382 GLN A N 1
ATOM 3001 C CA . GLN A 1 382 ? 11.139 -15.615 -28.294 1.00 87.56 382 GLN A CA 1
ATOM 3002 C C . GLN A 1 382 ? 1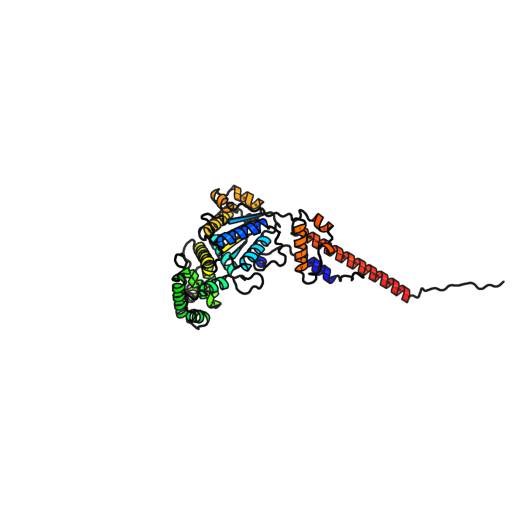1.307 -15.942 -29.781 1.00 87.56 382 GLN A C 1
ATOM 3004 O O . GLN A 1 382 ? 11.198 -17.104 -30.169 1.00 87.56 382 GLN A O 1
ATOM 3009 N N . ALA A 1 383 ? 11.570 -14.931 -30.615 1.00 87.00 383 ALA A N 1
ATOM 3010 C CA . ALA A 1 383 ? 11.760 -15.121 -32.050 1.00 87.00 383 ALA A CA 1
ATOM 3011 C C . ALA A 1 383 ? 12.912 -16.093 -32.335 1.00 87.00 383 ALA A C 1
ATOM 3013 O O . ALA A 1 383 ? 12.738 -17.025 -33.115 1.00 87.00 383 ALA A O 1
ATOM 3014 N N . ARG A 1 384 ? 14.041 -15.947 -31.629 1.00 84.88 384 ARG A N 1
ATOM 3015 C CA . ARG A 1 384 ? 15.194 -16.838 -31.789 1.00 84.88 384 ARG A CA 1
ATOM 3016 C C . ARG A 1 384 ? 14.886 -18.282 -31.392 1.00 84.88 384 ARG A C 1
ATOM 3018 O O . ARG A 1 384 ? 15.312 -19.198 -32.087 1.00 84.88 384 ARG A O 1
ATOM 3025 N N . VAL A 1 385 ? 14.142 -18.497 -30.304 1.00 82.81 385 VAL A N 1
ATOM 3026 C CA . VAL A 1 385 ? 13.723 -19.854 -29.908 1.00 82.81 385 VAL A CA 1
ATOM 3027 C C . VAL A 1 385 ? 12.830 -20.472 -30.984 1.00 82.81 385 VAL A C 1
ATOM 3029 O O . VAL A 1 385 ? 13.031 -21.622 -31.358 1.00 82.81 385 VAL A O 1
ATOM 3032 N N . ARG A 1 386 ? 11.883 -19.704 -31.538 1.00 83.44 386 ARG A N 1
ATOM 3033 C CA . ARG A 1 386 ? 10.991 -20.179 -32.609 1.00 83.44 386 ARG A CA 1
ATOM 3034 C C . ARG A 1 386 ? 11.737 -20.505 -33.906 1.00 83.44 386 ARG A C 1
ATOM 3036 O O . ARG A 1 386 ? 11.395 -21.484 -34.558 1.00 83.44 386 ARG A O 1
ATOM 3043 N N . GLU A 1 387 ? 12.756 -19.724 -34.266 1.00 84.06 387 GLU A N 1
ATOM 3044 C CA . GLU A 1 387 ? 13.638 -20.029 -35.403 1.00 84.06 387 GLU A CA 1
ATOM 3045 C C . GLU A 1 387 ? 14.357 -21.371 -35.205 1.00 84.06 387 GLU A C 1
ATOM 3047 O O . GLU A 1 387 ? 14.327 -22.216 -36.095 1.00 84.06 387 GLU A O 1
ATOM 3052 N N . GLN A 1 388 ? 14.910 -21.620 -34.013 1.00 77.75 388 GLN A N 1
ATOM 3053 C CA . GLN A 1 388 ? 15.571 -22.892 -33.695 1.00 77.75 388 GLN A CA 1
ATOM 3054 C C . GLN A 1 388 ? 14.605 -24.088 -33.694 1.00 77.75 388 GLN A C 1
ATOM 3056 O O . GLN A 1 388 ? 14.990 -25.179 -34.113 1.00 77.75 388 GLN A O 1
ATOM 3061 N N . VAL A 1 389 ? 13.350 -23.903 -33.260 1.00 75.25 389 VAL A N 1
ATOM 3062 C CA . VAL A 1 389 ? 12.301 -24.933 -33.394 1.00 75.25 389 VAL A CA 1
ATOM 3063 C C . VAL A 1 389 ? 12.086 -25.280 -34.862 1.00 75.25 389 VAL A C 1
ATOM 3065 O O . VAL A 1 389 ? 12.157 -26.453 -35.222 1.00 75.25 389 VAL A O 1
ATOM 3068 N N . ALA A 1 390 ? 11.884 -24.271 -35.712 1.00 77.25 390 ALA A N 1
ATOM 3069 C CA . ALA A 1 390 ? 11.624 -24.471 -37.134 1.00 77.25 390 ALA A CA 1
ATOM 3070 C C . ALA A 1 390 ? 12.808 -25.139 -37.859 1.00 77.25 390 ALA A C 1
ATOM 3072 O O . ALA A 1 390 ? 12.602 -26.031 -38.682 1.00 77.25 390 ALA A O 1
ATOM 3073 N N . GLU A 1 391 ? 14.047 -24.755 -37.534 1.00 77.38 391 GLU A N 1
ATOM 3074 C CA . GLU A 1 391 ? 15.255 -25.396 -38.069 1.00 77.38 391 GLU A CA 1
ATOM 3075 C C . GLU A 1 391 ? 15.358 -26.867 -37.639 1.00 77.38 391 GLU A C 1
ATOM 3077 O O . GLU A 1 391 ? 15.611 -27.741 -38.470 1.00 77.38 391 GLU A O 1
ATOM 3082 N N . ASN A 1 392 ? 15.103 -27.172 -36.362 1.00 70.25 392 ASN A N 1
ATOM 3083 C CA . ASN A 1 392 ? 15.127 -28.545 -35.854 1.00 70.25 392 ASN A CA 1
ATOM 3084 C C . ASN A 1 392 ? 14.024 -29.419 -36.471 1.00 70.25 392 ASN A C 1
ATOM 3086 O O . ASN A 1 392 ? 14.269 -30.586 -36.791 1.00 70.25 392 ASN A O 1
ATOM 3090 N N . GLU A 1 393 ? 12.823 -28.873 -36.671 1.00 70.88 393 GLU A N 1
ATOM 3091 C CA . GLU A 1 393 ? 11.733 -29.565 -37.362 1.00 70.88 393 GLU A CA 1
ATOM 3092 C C . GLU A 1 393 ? 12.103 -29.867 -38.818 1.00 70.88 393 GLU A C 1
ATOM 3094 O O . GLU A 1 393 ? 11.993 -31.025 -39.231 1.00 70.88 393 GLU A O 1
ATOM 3099 N N . ALA A 1 394 ? 12.644 -28.890 -39.553 1.00 70.19 394 ALA A N 1
ATOM 3100 C CA . ALA A 1 394 ? 13.085 -29.062 -40.938 1.00 70.19 394 ALA A CA 1
ATOM 3101 C C . ALA A 1 394 ? 14.187 -30.129 -41.078 1.00 70.19 394 ALA A C 1
ATOM 3103 O O . ALA A 1 394 ? 14.087 -31.019 -41.925 1.00 70.19 394 ALA A O 1
ATOM 3104 N N . VAL A 1 395 ? 15.195 -30.118 -40.197 1.00 67.25 395 VAL A N 1
ATOM 3105 C CA . VAL A 1 395 ? 16.253 -31.147 -40.169 1.00 67.25 395 VAL A CA 1
ATOM 3106 C C . VAL A 1 395 ? 15.674 -32.528 -39.834 1.00 67.25 395 VAL A C 1
ATOM 3108 O O . VAL A 1 395 ? 16.105 -33.542 -40.390 1.00 67.25 395 VAL A O 1
ATOM 3111 N N . SER A 1 396 ? 14.673 -32.599 -38.952 1.00 60.72 396 SER A N 1
ATOM 3112 C CA . SER A 1 396 ? 14.003 -33.859 -38.615 1.00 60.72 396 SER A CA 1
ATOM 3113 C C . SER A 1 396 ? 13.165 -34.416 -39.775 1.00 60.72 396 SER A C 1
ATOM 3115 O O . SER A 1 396 ? 13.119 -35.635 -39.967 1.00 60.72 396 SER A O 1
ATOM 3117 N N . GLU A 1 397 ? 12.530 -33.550 -40.572 1.00 58.62 397 GLU A N 1
ATOM 3118 C CA . GLU A 1 397 ? 11.791 -33.932 -41.777 1.00 58.62 397 GLU A CA 1
ATOM 3119 C C . GLU A 1 397 ? 12.733 -34.379 -42.899 1.00 58.62 397 GLU A C 1
ATOM 3121 O O . GLU A 1 397 ? 12.490 -35.421 -43.512 1.00 58.62 397 GLU A O 1
ATOM 3126 N N . GLU A 1 398 ? 13.857 -33.687 -43.108 1.00 57.66 398 GLU A N 1
ATOM 3127 C CA . GLU A 1 398 ? 14.899 -34.108 -44.053 1.00 57.66 398 GLU A CA 1
ATOM 3128 C C . GLU A 1 398 ? 15.532 -35.451 -43.650 1.00 57.66 398 GLU A C 1
ATOM 3130 O O . GLU A 1 398 ? 15.725 -36.331 -44.495 1.00 57.66 398 GLU A O 1
ATOM 3135 N N . ALA A 1 399 ? 15.777 -35.677 -42.354 1.00 55.94 399 ALA A N 1
ATOM 3136 C CA . ALA A 1 399 ? 16.280 -36.954 -41.844 1.00 55.94 399 ALA A CA 1
ATOM 3137 C C . ALA A 1 399 ? 15.262 -38.101 -42.009 1.00 55.94 399 ALA A C 1
ATOM 3139 O O . ALA A 1 399 ? 15.642 -39.228 -42.349 1.00 55.94 399 ALA A O 1
ATOM 3140 N N . LYS A 1 400 ? 13.959 -37.831 -41.831 1.00 52.22 400 LYS A N 1
ATOM 3141 C CA . LYS A 1 400 ? 12.879 -38.795 -42.119 1.00 52.22 400 LYS A CA 1
ATOM 3142 C C . LYS A 1 400 ? 12.740 -39.065 -43.623 1.00 52.22 400 LYS A C 1
ATOM 3144 O O . LYS A 1 400 ? 12.541 -40.218 -44.009 1.00 52.22 400 LYS A O 1
ATOM 3149 N N . GLY A 1 401 ? 12.915 -38.049 -44.470 1.00 50.22 401 GLY A N 1
ATOM 3150 C CA . GLY A 1 401 ? 12.928 -38.173 -45.931 1.00 50.22 401 GLY A CA 1
ATOM 3151 C C . GLY A 1 401 ? 14.107 -39.003 -46.455 1.00 50.22 401 GLY A C 1
ATOM 3152 O O . GLY A 1 401 ? 13.921 -39.887 -47.293 1.00 50.22 401 GLY A O 1
ATOM 3153 N N . GLY A 1 402 ? 15.307 -38.804 -45.899 1.00 49.31 402 GLY A N 1
ATOM 3154 C CA . GLY A 1 402 ? 16.500 -39.598 -46.222 1.00 49.31 402 GLY A CA 1
ATOM 3155 C C . GLY A 1 402 ? 16.413 -41.054 -45.744 1.00 49.31 402 GLY A C 1
ATOM 3156 O O . GLY A 1 402 ? 16.843 -41.973 -46.447 1.00 49.31 402 GLY A O 1
ATOM 3157 N N . GLY A 1 403 ? 15.788 -41.288 -44.584 1.00 47.34 403 GLY A N 1
ATOM 3158 C CA . GLY A 1 403 ? 15.503 -42.631 -44.074 1.00 47.34 403 GLY A CA 1
ATOM 3159 C C . GLY A 1 403 ? 14.501 -43.398 -44.941 1.00 47.34 403 GLY A C 1
ATOM 3160 O O . GLY A 1 403 ? 14.698 -44.585 -45.204 1.00 47.34 403 GLY A O 1
ATOM 3161 N N . PHE A 1 404 ? 13.465 -42.729 -45.453 1.00 51.31 404 PHE A N 1
ATOM 3162 C CA . PHE A 1 404 ? 12.459 -43.369 -46.302 1.00 51.31 404 PHE A CA 1
ATOM 3163 C C . PHE A 1 404 ? 13.038 -43.808 -47.654 1.00 51.31 404 PHE A C 1
ATOM 3165 O O . PHE A 1 404 ? 12.796 -44.935 -48.075 1.00 51.31 404 PHE A O 1
ATOM 3172 N N . ILE A 1 405 ? 13.876 -42.985 -48.296 1.00 54.75 405 ILE A N 1
ATOM 3173 C CA . ILE A 1 405 ? 14.522 -43.333 -49.577 1.00 54.75 405 ILE A CA 1
ATOM 3174 C C . ILE A 1 405 ? 15.538 -44.474 -49.402 1.00 54.75 405 ILE A C 1
ATOM 3176 O O . ILE A 1 405 ? 15.579 -45.390 -50.222 1.00 54.75 405 ILE A O 1
ATOM 3180 N N . SER A 1 406 ? 16.303 -44.476 -48.306 1.00 49.44 406 SER A N 1
ATOM 3181 C CA . SER A 1 406 ? 17.225 -45.568 -47.948 1.00 49.44 406 SER A CA 1
ATOM 3182 C C . SER A 1 406 ? 16.491 -46.896 -47.696 1.00 49.44 406 SER A C 1
ATOM 3184 O O . SER A 1 406 ? 16.885 -47.947 -48.207 1.00 49.44 406 SER A O 1
ATOM 3186 N N . THR A 1 407 ? 15.360 -46.847 -46.984 1.00 51.62 407 THR A N 1
ATOM 3187 C CA . THR A 1 407 ? 14.540 -48.034 -46.687 1.00 51.62 407 THR A CA 1
ATOM 3188 C C . THR A 1 407 ? 13.809 -48.543 -47.935 1.00 51.62 407 THR A C 1
ATOM 3190 O O . THR A 1 407 ? 13.688 -49.752 -48.132 1.00 51.62 407 THR A O 1
ATOM 3193 N N . LEU A 1 408 ? 13.387 -47.641 -48.830 1.00 48.62 408 LEU A N 1
ATOM 3194 C CA . LEU A 1 408 ? 12.782 -47.987 -50.117 1.00 48.62 408 LEU A CA 1
ATOM 3195 C C . LEU A 1 408 ? 13.813 -48.595 -51.087 1.00 48.62 408 LEU A C 1
ATOM 3197 O O . LEU A 1 408 ? 13.502 -49.565 -51.769 1.00 48.62 408 LEU A O 1
ATOM 3201 N N . ALA A 1 409 ? 15.055 -48.099 -51.113 1.00 54.19 409 ALA A N 1
ATOM 3202 C CA . ALA A 1 409 ? 16.136 -48.664 -51.927 1.00 54.19 409 ALA A CA 1
ATOM 3203 C C . ALA A 1 409 ? 16.562 -50.068 -51.456 1.00 54.19 409 ALA A C 1
ATOM 3205 O O . ALA A 1 409 ? 16.824 -50.942 -52.284 1.00 54.19 409 ALA A O 1
ATOM 3206 N N . ALA A 1 410 ? 16.561 -50.314 -50.140 1.00 50.97 410 ALA A N 1
ATOM 3207 C CA . ALA A 1 410 ? 16.789 -51.643 -49.570 1.00 50.97 410 ALA A CA 1
ATOM 3208 C C . ALA A 1 410 ? 15.623 -52.615 -49.847 1.00 50.97 410 ALA A C 1
ATOM 3210 O O . ALA A 1 410 ? 15.856 -53.799 -50.083 1.00 50.97 410 ALA A O 1
ATOM 3211 N N . ALA A 1 411 ? 14.379 -52.123 -49.877 1.00 49.31 411 ALA A N 1
ATOM 3212 C CA . ALA A 1 411 ? 13.194 -52.919 -50.209 1.00 49.31 411 ALA A CA 1
ATOM 3213 C C . ALA A 1 411 ? 13.036 -53.198 -51.720 1.00 49.31 411 ALA A C 1
ATOM 3215 O O . ALA A 1 411 ? 12.417 -54.191 -52.094 1.00 49.31 411 ALA A O 1
ATOM 3216 N N . LEU A 1 412 ? 13.602 -52.350 -52.587 1.00 54.78 412 LEU A N 1
ATOM 3217 C CA . LEU A 1 412 ? 13.533 -52.474 -54.051 1.00 54.78 412 LEU A CA 1
ATOM 3218 C C . LEU A 1 412 ? 14.737 -53.198 -54.683 1.00 54.78 412 LEU A C 1
ATOM 3220 O O . LEU A 1 412 ? 14.799 -53.316 -55.903 1.00 54.78 412 LEU A O 1
ATOM 3224 N N . GLY A 1 413 ? 15.673 -53.721 -53.883 1.00 40.94 413 GLY A N 1
ATOM 3225 C CA . GLY A 1 413 ? 16.639 -54.726 -54.343 1.00 40.94 413 GLY A CA 1
ATOM 3226 C C . GLY A 1 413 ? 17.685 -54.255 -55.361 1.00 40.94 413 GLY A C 1
ATOM 3227 O O . GLY A 1 413 ? 18.243 -55.083 -56.077 1.00 40.94 413 GLY A O 1
ATOM 3228 N N . PHE A 1 414 ? 18.010 -52.961 -55.429 1.00 47.66 414 PHE A N 1
ATOM 3229 C CA . PHE A 1 414 ? 19.083 -52.472 -56.306 1.00 47.66 414 PHE A CA 1
ATOM 3230 C C . PHE A 1 414 ? 20.464 -52.625 -55.649 1.00 47.66 414 PHE A C 1
ATOM 3232 O O . PHE A 1 414 ? 21.139 -51.655 -55.317 1.00 47.66 414 PHE A O 1
ATOM 3239 N N . ALA A 1 415 ? 20.895 -53.876 -55.487 1.00 39.91 415 ALA A N 1
ATOM 3240 C CA . ALA A 1 415 ? 22.284 -54.241 -55.236 1.00 39.91 415 ALA A CA 1
ATOM 3241 C C . ALA A 1 415 ? 22.752 -55.223 -56.323 1.00 39.91 415 ALA A C 1
ATOM 3243 O O . ALA A 1 415 ? 22.599 -56.429 -56.191 1.00 39.91 415 ALA A O 1
ATOM 3244 N N . GLY A 1 416 ? 23.306 -54.650 -57.398 1.00 41.50 416 GLY A N 1
ATOM 3245 C CA . GLY A 1 416 ? 24.363 -55.202 -58.253 1.00 41.50 416 GLY A CA 1
ATOM 3246 C C . GLY A 1 416 ? 24.162 -56.566 -58.923 1.00 41.50 416 GLY A C 1
ATOM 3247 O O . GLY A 1 416 ? 24.329 -57.603 -58.294 1.00 41.50 416 GLY A O 1
ATOM 3248 N N . ALA A 1 417 ? 24.046 -56.558 -60.253 1.00 33.69 417 ALA A N 1
ATOM 3249 C CA . ALA A 1 417 ? 24.502 -57.672 -61.081 1.00 33.69 417 ALA A CA 1
ATOM 3250 C C . ALA A 1 417 ? 25.548 -57.159 -62.083 1.00 33.69 417 ALA A C 1
ATOM 3252 O O . ALA A 1 417 ? 25.264 -56.314 -62.931 1.00 33.69 417 ALA A O 1
ATOM 3253 N N . ARG A 1 418 ? 26.783 -57.637 -61.900 1.00 40.06 418 ARG A N 1
ATOM 3254 C CA . ARG A 1 418 ? 27.862 -57.626 -62.892 1.00 40.06 418 ARG A CA 1
ATOM 3255 C C . ARG A 1 418 ? 27.513 -58.654 -63.968 1.00 40.06 418 ARG A C 1
ATOM 3257 O O . ARG A 1 418 ? 27.206 -59.779 -63.591 1.00 40.06 418 ARG A O 1
ATOM 3264 N N . ASP A 1 419 ? 27.674 -58.305 -65.240 1.00 33.84 419 ASP A N 1
ATOM 3265 C CA . ASP A 1 419 ? 27.819 -59.283 -66.323 1.00 33.84 419 ASP A CA 1
ATOM 3266 C C . ASP A 1 419 ? 29.204 -59.111 -66.961 1.00 33.84 419 ASP A C 1
ATOM 3268 O O . ASP A 1 419 ? 29.524 -58.067 -67.533 1.00 33.84 419 ASP A O 1
ATOM 3272 N N . GLU A 1 420 ? 30.037 -60.143 -66.813 1.00 33.75 420 GLU A N 1
ATOM 3273 C CA . GLU A 1 420 ? 31.179 -60.430 -67.688 1.00 33.75 420 GLU A CA 1
ATOM 3274 C C . GLU A 1 420 ? 30.716 -61.358 -68.832 1.00 33.75 420 GLU A C 1
ATOM 3276 O O . GLU A 1 420 ? 29.760 -62.116 -68.658 1.00 33.75 420 GLU A O 1
ATOM 3281 N N . PRO A 1 421 ? 31.364 -61.310 -70.011 1.00 42.84 421 PRO A N 1
ATOM 3282 C CA . PRO A 1 421 ? 30.828 -61.857 -71.256 1.00 42.84 421 PRO A CA 1
ATOM 3283 C C . PRO A 1 421 ? 31.239 -63.323 -71.499 1.00 42.84 421 PRO A C 1
ATOM 3285 O O . PRO A 1 421 ? 32.294 -63.749 -71.025 1.00 42.84 421 PRO A O 1
ATOM 3288 N N . PRO A 1 422 ? 30.497 -64.093 -72.321 1.00 45.72 422 PRO A N 1
ATOM 3289 C CA . PRO A 1 422 ? 30.990 -65.357 -72.842 1.00 45.72 422 PRO A CA 1
ATOM 3290 C C . PRO A 1 422 ? 31.785 -65.112 -74.133 1.00 45.72 422 PRO A C 1
ATOM 3292 O O . PRO A 1 422 ? 31.312 -64.461 -75.064 1.00 45.72 422 PRO A O 1
ATOM 3295 N N . GLY A 1 423 ? 33.002 -65.648 -74.196 1.00 41.91 423 GLY A N 1
ATOM 3296 C CA . GLY A 1 423 ? 33.735 -65.795 -75.451 1.00 41.91 423 GLY A CA 1
ATOM 3297 C C . GLY A 1 423 ? 33.333 -67.072 -76.191 1.00 41.91 423 GLY A C 1
ATOM 3298 O O . GLY A 1 423 ? 33.073 -68.083 -75.541 1.00 41.91 423 GLY A O 1
ATOM 3299 N N . ALA A 1 424 ? 33.318 -67.011 -77.528 1.00 40.28 424 ALA A N 1
ATOM 3300 C CA . ALA A 1 424 ? 33.851 -68.024 -78.456 1.00 40.28 424 ALA A CA 1
ATOM 3301 C C . ALA A 1 424 ? 33.537 -67.639 -79.920 1.00 40.28 424 ALA A C 1
ATOM 3303 O O . ALA A 1 424 ? 32.389 -67.751 -80.342 1.00 40.28 424 ALA A O 1
ATOM 3304 N N . GLU A 1 425 ? 34.527 -67.131 -80.662 1.00 35.69 425 GLU A N 1
ATOM 3305 C CA . GLU A 1 425 ? 35.240 -67.791 -81.786 1.00 35.69 425 GLU A CA 1
ATOM 3306 C C . GLU A 1 425 ? 36.248 -66.828 -82.432 1.00 35.69 425 GLU A C 1
ATOM 3308 O O . GLU A 1 425 ? 35.896 -65.648 -82.665 1.00 35.69 425 GLU A O 1
#